Protein AF-A0A418BGI0-F1 (afdb_monomer_lite)

Radius of gyration: 95.24 Å; chains: 1; bounding box: 190×92×253 Å

Secondary structure (DSSP, 8-state):
-HHHHHHHHHHHHHHHHHHHHHHHHHHHHHHSHHHHHHHHHHHHHHHHHHHHHHHHHHHHHHHHHHHHHHHHHHHHHHHHHHHHHHIIIIIHHHHHHHHHHHHHHHHHHHHHHHHHHHHHHHHHHHHHHHHHHHHHHHHHHHHHHHHHHHHHHHHHHHHHHHHHHHHHHHHHHHHHHHHHHHHH-B-TTTSSSBP-EEETTTTEEE-HHHHHHHHHHHHTTT----EEEHHHHHHHHHHHHHHHHHHHHHHHHHHHHHHHHHHHHHHHHHHHHHHHHHHHHHHHHHHHHHHHHHHHHHHHHHHHHHHHHHHHHHHHHHHHHHHHHHHHHHHHHHHHHHHHHHHHHHHHHHHHHHHHHHHHHHHHHHHHHHHHHHHHHHHHHHHHHHHHHHHHHHHHHHHHHHHHHHHHHHHHHHHHHHHHTT-PPEEEEE-TTT--EEEEETTT--EESS--TT-------------------------EEEEEETTTTEEEEEETTT---

Foldseek 3Di:
DVPVVVVVVVVVVVVVVVVVVVVVVVVCCVVCVVVVVVVVVVVVVVVVVVVVVVVVVVVVVVVVVVVVVVVVVVVVVVVVVVVVVCCVPPVVVVVVVVVVVVVVVVVVVVVVVVVVVVVVVVVVVVVVVVVVVVVVVVVVVVVVVVVVVVVVVVVVVVVVVVVVVVVVVVVVVVVVVVVVVVLQAAFPPPRPHTFFKAFPVVRGRHHPVVLVVVVVVCVVVPDDGDMDTVCVVSVVVVVVVVVVVVVVVVVVCVVPVPVVVVVVVVVVVVVVVVVVVVVVVVVVVVVVVVVVVVVVVVVVVVVVVVVVVVVVVVVVVVVVVVVVVVVVVVVVVVVVVVVVVVVVVVVVVVVVVVVVVVVVVVVVVVVVVVVVVVVVVVVVVVVVVVVVVVVVVVVVVVVVVVVVVVVVVVVVVVVVVVVVLVDWDWDWDADPVPRAIWIATPNPRDIGSDDDPPDDDDDDDDDDDDDDDDDDDDDDDFPWDWDADPVVRDIDTARPVPRDD

pLDDT: mean 81.56, std 13.92, range [28.25, 97.19]

Sequence (501 aa):
MKFQWTVSQLVTQGRSQRLLRRTWRNYIARKFGWAATRVREATAAAIVLQNSFRAYQLRQVYHRWCQECRETRAAIRLEALGRGYIARTLVVPKRRQQLREQHSANVVGCWYRSMKWRHMMSFLRRTNKATMIQAAFRAHVARTRFQACKNEWAREKATQTIQCAYRCCRARRRVAFKRWLRSQGPCMGCQEAVAEVFALAYSLELCNSCSNAMGQQIQDDEGDWDTMAIEVYRSRYRHATKIAATYRGYAQRQTETQGRRLFVAARTIQCAVRVFAAGKVLRALQIEYELKVQAAVAHMKHRRKVRAVIQIQSQYRRRRDLRVAVAKRLARAAAQRQQALTIAVFAQTLLATRLERWYRRRYRRLNASAMTIQRGMWLHWGRQARQKWRQRQKDMAKERAIVRLQCFGRSIMAKREFRALKVGSWVECLDEMTGCCYYYHTATQATSWARPPEFTLHQCEDVAAPQGSNQVQHTKEPAWVQVWDDTYQAYYYVDQVTGDT

Structure (mmCIF, N/CA/C/O backbone):
data_AF-A0A418BGI0-F1
#
_entry.id   AF-A0A418BGI0-F1
#
loop_
_atom_site.group_PDB
_atom_site.id
_atom_site.type_symbol
_atom_site.label_atom_id
_atom_site.label_alt_id
_atom_site.label_comp_id
_atom_site.label_asym_id
_atom_site.label_entity_id
_atom_site.label_seq_id
_atom_site.pdbx_PDB_ins_code
_atom_site.Cartn_x
_atom_site.Cartn_y
_atom_site.Cartn_z
_atom_site.occupancy
_atom_site.B_iso_or_equiv
_atom_site.auth_seq_id
_atom_site.auth_comp_id
_atom_site.auth_asym_id
_atom_site.auth_atom_id
_atom_site.pdbx_PDB_model_num
ATOM 1 N N . MET A 1 1 ? 110.562 35.455 -84.316 1.00 52.78 1 MET A N 1
ATOM 2 C CA . MET A 1 1 ? 109.645 35.016 -85.400 1.00 52.78 1 MET A CA 1
ATOM 3 C C . MET A 1 1 ? 109.059 33.596 -85.260 1.00 52.78 1 MET A C 1
ATOM 5 O O . MET A 1 1 ? 107.968 33.389 -85.768 1.00 52.78 1 MET A O 1
ATOM 9 N N . LYS A 1 2 ? 109.676 32.613 -84.571 1.00 55.81 2 LYS A N 1
ATOM 10 C CA . LYS A 1 2 ? 109.175 31.209 -84.568 1.00 55.81 2 LYS A CA 1
ATOM 11 C C . LYS A 1 2 ? 107.767 30.977 -83.959 1.00 55.81 2 LYS A C 1
ATOM 13 O O . LYS A 1 2 ? 107.079 30.056 -84.383 1.00 55.81 2 LYS A O 1
ATOM 18 N N . PHE A 1 3 ? 107.307 31.807 -83.015 1.00 55.31 3 PHE A N 1
ATOM 19 C CA . PHE A 1 3 ? 106.049 31.575 -82.272 1.00 55.31 3 PHE A CA 1
ATOM 20 C C . PHE A 1 3 ? 104.758 31.879 -83.065 1.00 55.31 3 PHE A C 1
ATOM 22 O O . PHE A 1 3 ? 103.723 31.267 -82.827 1.00 55.31 3 PHE A O 1
ATOM 29 N N . GLN A 1 4 ? 104.794 32.798 -84.037 1.00 57.81 4 GLN A N 1
ATOM 30 C CA . GLN A 1 4 ? 103.609 33.120 -84.851 1.00 57.81 4 GLN A CA 1
ATOM 31 C C . GLN A 1 4 ? 103.250 31.995 -85.839 1.00 57.81 4 GLN A C 1
ATOM 33 O O . GLN A 1 4 ? 102.082 31.815 -86.186 1.00 57.81 4 GLN A O 1
ATOM 38 N N . TRP A 1 5 ? 104.241 31.208 -86.268 1.00 58.56 5 TRP A N 1
ATOM 39 C CA . TRP A 1 5 ? 104.058 30.164 -87.278 1.00 58.56 5 TRP A CA 1
ATOM 40 C C . TRP A 1 5 ? 103.334 28.928 -86.715 1.00 58.56 5 TRP A C 1
ATOM 42 O O . TRP A 1 5 ? 102.380 28.437 -87.319 1.00 58.56 5 TRP A O 1
ATOM 52 N N . THR A 1 6 ? 103.700 28.485 -85.507 1.00 60.28 6 THR A N 1
ATOM 53 C CA . THR A 1 6 ? 103.064 27.342 -84.822 1.00 60.28 6 THR A CA 1
ATOM 54 C C . THR A 1 6 ? 101.601 27.616 -84.458 1.00 60.28 6 THR A C 1
ATOM 56 O O . THR A 1 6 ? 100.741 26.755 -84.654 1.00 60.28 6 THR A O 1
ATOM 59 N N . VAL A 1 7 ? 101.282 28.838 -84.012 1.00 65.31 7 VAL A N 1
ATOM 60 C CA . VAL A 1 7 ? 99.895 29.270 -83.757 1.00 65.31 7 VAL A CA 1
ATOM 61 C C . VAL A 1 7 ? 99.068 29.247 -85.047 1.00 65.31 7 VAL A C 1
ATOM 63 O O . VAL A 1 7 ? 97.938 28.755 -85.040 1.00 65.31 7 VAL A O 1
ATOM 66 N N . SER A 1 8 ? 99.629 29.706 -86.171 1.00 65.44 8 SER A N 1
ATOM 67 C CA . SER A 1 8 ? 98.956 29.649 -87.475 1.00 65.44 8 SER A CA 1
ATOM 68 C C . SER A 1 8 ? 98.648 28.204 -87.901 1.00 65.44 8 SER A C 1
ATOM 70 O O . SER A 1 8 ? 97.532 27.910 -88.336 1.00 65.44 8 SER A O 1
ATOM 72 N N . GLN A 1 9 ? 99.585 27.272 -87.687 1.00 66.50 9 GLN A N 1
ATOM 73 C CA . GLN A 1 9 ? 99.421 25.855 -88.030 1.00 66.50 9 GLN A CA 1
ATOM 74 C C . GLN A 1 9 ? 98.361 25.138 -87.163 1.00 66.50 9 GLN A C 1
ATOM 76 O O . GLN A 1 9 ? 97.545 24.365 -87.672 1.00 66.50 9 GLN A O 1
ATOM 81 N N . LEU A 1 10 ? 98.291 25.448 -85.863 1.00 67.69 10 LEU A N 1
ATOM 82 C CA . LEU A 1 10 ? 97.225 24.951 -84.980 1.00 67.69 10 LEU A CA 1
ATOM 83 C C . LEU A 1 10 ? 95.853 25.544 -85.339 1.00 67.69 10 LEU A C 1
ATOM 85 O O . LEU A 1 10 ? 94.837 24.843 -85.313 1.00 67.69 10 LEU A O 1
ATOM 89 N N . VAL A 1 11 ? 95.798 26.821 -85.733 1.00 72.12 11 VAL A N 1
ATOM 90 C CA . VAL A 1 11 ? 94.556 27.459 -86.198 1.00 72.12 11 VAL A CA 1
ATOM 91 C C . VAL A 1 11 ? 94.077 26.854 -87.521 1.00 72.12 11 VAL A C 1
ATOM 93 O O . VAL A 1 11 ? 92.866 26.670 -87.683 1.00 72.12 11 VAL A O 1
ATOM 96 N N . THR A 1 12 ? 94.968 26.498 -88.452 1.00 71.12 12 THR A N 1
ATOM 97 C CA . THR A 1 12 ? 94.589 25.845 -89.717 1.00 71.12 12 THR A CA 1
ATOM 98 C C . THR A 1 12 ? 94.144 24.394 -89.516 1.00 71.12 12 THR A C 1
ATOM 100 O O . THR A 1 12 ? 93.073 24.047 -90.017 1.00 71.12 12 THR A O 1
ATOM 103 N N . GLN A 1 13 ? 94.825 23.585 -88.692 1.00 69.25 13 GLN A N 1
ATOM 104 C CA . GLN A 1 13 ? 94.321 22.258 -88.286 1.00 69.25 13 GLN A CA 1
ATOM 105 C C . GLN A 1 13 ? 92.966 22.350 -87.558 1.00 69.25 13 GLN A C 1
ATOM 107 O O . GLN A 1 13 ? 92.014 21.626 -87.864 1.00 69.25 13 GLN A O 1
ATOM 112 N N . GLY A 1 14 ? 92.819 23.307 -86.638 1.00 75.38 14 GLY A N 1
ATOM 113 C CA . GLY A 1 14 ? 91.554 23.564 -85.951 1.00 75.38 14 GLY A CA 1
ATOM 114 C C . GLY A 1 14 ? 90.442 24.060 -86.885 1.00 75.38 14 GLY A C 1
ATOM 115 O O . GLY A 1 14 ? 89.258 23.896 -86.575 1.00 75.38 14 GLY A O 1
ATOM 116 N N . ARG A 1 15 ? 90.772 24.673 -88.029 1.00 74.81 15 ARG A N 1
ATOM 117 C CA . ARG A 1 15 ? 89.812 25.045 -89.085 1.00 74.81 15 ARG A CA 1
ATOM 118 C C . ARG A 1 15 ? 89.452 23.842 -89.963 1.00 74.81 15 ARG A C 1
ATOM 120 O O . ARG A 1 15 ? 88.260 23.638 -90.188 1.00 74.81 15 ARG A O 1
ATOM 127 N N . SER A 1 16 ? 90.413 23.017 -90.384 1.00 73.25 16 SER A N 1
ATOM 128 C CA . SER A 1 16 ? 90.155 21.833 -91.2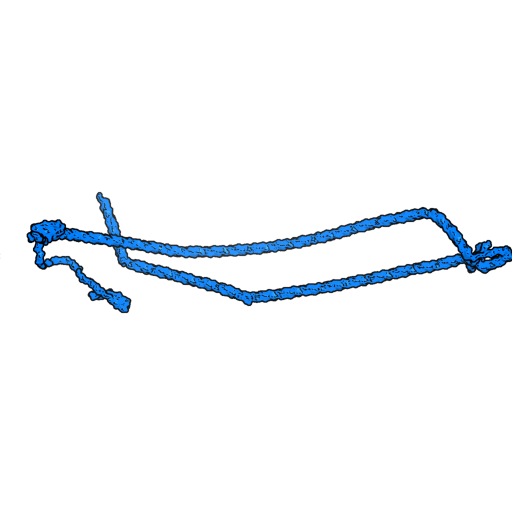21 1.00 73.25 16 SER A CA 1
ATOM 129 C C . SER A 1 16 ? 89.322 20.775 -90.487 1.00 73.25 16 SER A C 1
ATOM 131 O O . SER A 1 16 ? 88.312 20.319 -91.023 1.00 73.25 16 SER A O 1
ATOM 133 N N . GLN A 1 17 ? 89.616 20.480 -89.213 1.00 77.62 17 GLN A N 1
ATOM 134 C CA . GLN A 1 17 ? 88.776 19.590 -88.397 1.00 77.62 17 GLN A CA 1
ATOM 135 C C . GLN A 1 17 ? 87.349 20.132 -88.205 1.00 77.62 17 GLN A C 1
ATOM 137 O O . GLN A 1 17 ? 86.378 19.370 -88.241 1.00 77.62 17 GLN A O 1
ATOM 142 N N . ARG A 1 18 ? 87.184 21.451 -88.015 1.00 79.69 18 ARG A N 1
ATOM 143 C CA . ARG A 1 18 ? 85.851 22.079 -87.930 1.00 79.69 18 ARG A CA 1
ATOM 144 C C . ARG A 1 18 ? 85.105 22.012 -89.262 1.00 79.69 18 ARG A C 1
ATOM 146 O O . ARG A 1 18 ? 83.892 21.798 -89.242 1.00 79.69 18 ARG A O 1
ATOM 153 N N . LEU A 1 19 ? 85.805 22.150 -90.388 1.00 81.12 19 LEU A N 1
ATOM 154 C CA . LEU A 1 19 ? 85.235 21.993 -91.724 1.00 81.12 19 LEU A CA 1
ATOM 155 C C . LEU A 1 19 ? 84.756 20.552 -91.940 1.00 81.12 19 LEU A C 1
ATOM 157 O O . LEU A 1 19 ? 83.574 20.368 -92.211 1.00 81.12 19 LEU A O 1
ATOM 161 N N . LEU A 1 20 ? 85.606 19.549 -91.691 1.00 79.62 20 LEU A N 1
ATOM 162 C CA . LEU A 1 20 ? 85.267 18.120 -91.784 1.00 79.62 20 LEU A CA 1
ATOM 163 C C . LEU A 1 20 ? 84.081 17.736 -90.884 1.00 79.62 20 LEU A C 1
ATOM 165 O O . LEU A 1 20 ? 83.128 17.097 -91.328 1.00 79.62 20 LEU A O 1
ATOM 169 N N . ARG A 1 21 ? 84.058 18.201 -89.626 1.00 81.94 21 ARG A N 1
ATOM 170 C CA . ARG A 1 21 ? 82.901 17.989 -88.734 1.00 81.94 21 ARG A CA 1
ATOM 171 C C . ARG A 1 21 ? 81.628 18.667 -89.252 1.00 81.94 21 ARG A C 1
ATOM 173 O O . ARG A 1 21 ? 80.532 18.180 -88.973 1.00 81.94 21 ARG A O 1
ATOM 180 N N . ARG A 1 22 ? 81.729 19.784 -89.981 1.00 83.19 22 ARG A N 1
ATOM 181 C CA . ARG A 1 22 ? 80.579 20.499 -90.560 1.00 83.19 22 ARG A CA 1
ATOM 182 C C . ARG A 1 22 ? 80.088 19.841 -91.850 1.00 83.19 22 ARG A C 1
ATOM 184 O O . ARG A 1 22 ? 78.878 19.681 -91.994 1.00 83.19 22 ARG A O 1
ATOM 191 N N . THR A 1 23 ? 80.984 19.417 -92.742 1.00 80.50 23 THR A N 1
ATOM 192 C CA . THR A 1 23 ? 80.631 18.686 -93.970 1.00 80.50 23 THR A CA 1
ATOM 193 C C . THR A 1 23 ? 80.017 17.332 -93.634 1.00 80.50 23 THR A C 1
ATOM 195 O O . THR A 1 23 ? 78.939 17.038 -94.135 1.00 80.50 23 THR A O 1
ATOM 198 N N . TRP A 1 24 ? 80.582 16.572 -92.690 1.00 80.25 24 TRP A N 1
ATOM 199 C CA . TRP A 1 24 ? 80.022 15.289 -92.242 1.00 80.25 24 TRP A CA 1
ATOM 200 C C . TRP A 1 24 ? 78.643 15.437 -91.571 1.00 80.25 24 TRP A C 1
ATOM 202 O O . TRP A 1 24 ? 77.711 14.695 -91.878 1.00 80.25 24 TRP A O 1
ATOM 212 N N . ARG A 1 25 ? 78.445 16.460 -90.721 1.00 80.69 25 ARG A N 1
ATOM 213 C CA . ARG A 1 25 ? 77.113 16.784 -90.163 1.00 80.69 25 ARG A CA 1
ATOM 214 C C . ARG A 1 25 ? 76.104 17.185 -91.240 1.00 80.69 25 ARG A C 1
ATOM 216 O O . ARG A 1 25 ? 74.927 16.857 -91.103 1.00 80.69 25 ARG A O 1
ATOM 223 N N . ASN A 1 26 ? 76.537 17.895 -92.282 1.00 81.56 26 ASN A N 1
ATOM 224 C CA . ASN A 1 26 ? 75.684 18.250 -93.415 1.00 81.56 26 ASN A CA 1
ATOM 225 C C . ASN A 1 26 ? 75.368 17.027 -94.289 1.00 81.56 26 ASN A C 1
ATOM 227 O O . ASN A 1 26 ? 74.220 16.871 -94.690 1.00 81.56 26 ASN A O 1
ATOM 231 N N . TYR A 1 27 ? 76.338 16.137 -94.516 1.00 82.25 27 TYR A N 1
ATOM 232 C CA . TYR A 1 27 ? 76.156 14.866 -95.216 1.00 82.25 27 TYR A CA 1
ATOM 233 C C . TYR A 1 27 ? 75.114 13.997 -94.509 1.00 82.25 27 TYR A C 1
ATOM 235 O O . TYR A 1 27 ? 74.109 13.647 -95.119 1.00 82.25 27 TYR A O 1
ATOM 243 N N . ILE A 1 28 ? 75.260 13.753 -93.201 1.00 78.12 28 ILE A N 1
ATOM 244 C CA . ILE A 1 28 ? 74.262 12.998 -92.424 1.00 78.12 28 ILE A CA 1
ATOM 245 C C . ILE A 1 28 ? 72.903 13.701 -92.413 1.00 78.12 28 ILE A C 1
ATOM 247 O O . ILE A 1 28 ? 71.874 13.049 -92.562 1.00 78.12 28 ILE A O 1
ATOM 251 N N . ALA A 1 29 ? 72.870 15.029 -92.282 1.00 75.50 29 ALA A N 1
ATOM 252 C CA . ALA A 1 29 ? 71.613 15.770 -92.308 1.00 75.50 29 ALA A CA 1
ATOM 253 C C . ALA A 1 29 ? 70.904 15.754 -93.673 1.00 75.50 29 ALA A C 1
ATOM 255 O O . ALA A 1 29 ? 69.690 15.926 -93.688 1.00 75.50 29 ALA A O 1
ATOM 256 N N . ARG A 1 30 ? 71.623 15.569 -94.790 1.00 74.06 30 ARG A N 1
ATOM 257 C CA . ARG A 1 30 ? 71.027 15.395 -96.126 1.00 74.06 30 ARG A CA 1
ATOM 258 C C . ARG A 1 30 ? 70.655 13.930 -96.377 1.00 74.06 30 ARG A C 1
ATOM 260 O O . ARG A 1 30 ? 69.511 13.667 -96.714 1.00 74.06 30 ARG A O 1
ATOM 267 N N . LYS A 1 31 ? 71.565 12.983 -96.115 1.00 73.38 31 LYS A N 1
ATOM 268 C CA . LYS A 1 31 ? 71.372 11.543 -96.377 1.00 73.38 31 LYS A CA 1
ATOM 269 C C . LYS A 1 31 ? 70.363 10.865 -95.440 1.00 73.38 31 LYS A C 1
ATOM 271 O O . LYS A 1 31 ? 69.648 9.971 -95.867 1.00 73.38 31 LYS A O 1
ATOM 276 N N . PHE A 1 32 ? 70.272 11.299 -94.180 1.00 74.75 32 PHE A N 1
ATOM 277 C CA . PHE A 1 32 ? 69.386 10.705 -93.163 1.00 74.75 32 PHE A CA 1
ATOM 278 C C . PHE A 1 32 ? 68.371 11.699 -92.567 1.00 74.75 32 PHE A C 1
ATOM 280 O O . PHE A 1 32 ? 67.626 11.357 -91.648 1.00 74.75 32 PHE A O 1
ATOM 287 N N . GLY A 1 33 ? 68.312 12.938 -93.074 1.00 73.38 33 GLY A N 1
ATOM 288 C CA . GLY A 1 33 ? 67.393 13.968 -92.574 1.00 73.38 33 GLY A CA 1
ATOM 289 C C . GLY A 1 33 ? 65.920 13.604 -92.752 1.00 73.38 33 GLY A C 1
ATOM 290 O O . GLY A 1 33 ? 65.149 13.740 -91.806 1.00 73.38 33 GLY A O 1
ATOM 291 N N . TRP A 1 34 ? 65.564 13.080 -93.928 1.00 76.19 34 TRP A N 1
ATOM 292 C CA . TRP A 1 34 ? 64.214 12.604 -94.255 1.00 76.19 34 TRP A CA 1
ATOM 293 C C . TRP A 1 34 ? 63.774 11.422 -93.376 1.00 76.19 34 TRP A C 1
ATOM 295 O O . TRP A 1 34 ? 62.663 11.415 -92.851 1.00 76.19 34 TRP A O 1
ATOM 305 N N . ALA A 1 35 ? 64.669 10.464 -93.114 1.00 76.44 35 ALA A N 1
ATOM 306 C CA . ALA A 1 35 ? 64.387 9.374 -92.180 1.00 76.44 35 ALA A CA 1
ATOM 307 C C . ALA A 1 35 ? 64.098 9.914 -90.763 1.00 76.44 35 ALA A C 1
ATOM 309 O O . ALA A 1 35 ? 63.150 9.485 -90.107 1.00 76.44 35 ALA A O 1
ATOM 310 N N . ALA A 1 36 ? 64.859 10.915 -90.307 1.00 77.25 36 ALA A N 1
ATOM 311 C CA . ALA A 1 36 ? 64.647 11.539 -89.004 1.00 77.25 36 ALA A CA 1
ATOM 312 C C . ALA A 1 36 ? 63.348 12.368 -88.914 1.00 77.25 36 ALA A C 1
ATOM 314 O O . ALA A 1 36 ? 62.743 12.404 -87.840 1.00 77.25 36 ALA A O 1
ATOM 315 N N . THR A 1 37 ? 62.896 13.024 -89.993 1.00 81.94 37 THR A N 1
ATOM 316 C CA . THR A 1 37 ? 61.587 13.709 -90.010 1.00 81.94 37 THR A CA 1
ATOM 317 C C . THR A 1 37 ? 60.440 12.710 -90.038 1.00 81.94 37 THR A C 1
ATOM 319 O O . THR A 1 37 ? 59.560 12.817 -89.188 1.00 81.94 37 THR A O 1
ATOM 322 N N . ARG A 1 38 ? 60.516 11.671 -90.881 1.00 79.06 38 ARG A N 1
ATOM 323 C CA . ARG A 1 38 ? 59.501 10.607 -90.972 1.00 79.06 38 ARG A CA 1
ATOM 324 C C . ARG A 1 38 ? 59.324 9.866 -89.640 1.00 79.06 38 ARG A C 1
ATOM 326 O O . ARG A 1 38 ? 58.200 9.658 -89.195 1.00 79.06 38 ARG A O 1
ATOM 333 N N . VAL A 1 39 ? 60.418 9.565 -88.928 1.00 81.62 39 VAL A N 1
ATOM 334 C CA . VAL A 1 39 ? 60.364 9.020 -87.554 1.00 81.62 39 VAL A CA 1
ATOM 335 C C . VAL A 1 39 ? 59.742 10.018 -86.566 1.00 81.62 39 VAL A C 1
ATOM 337 O O . VAL A 1 39 ? 59.002 9.617 -85.666 1.00 81.62 39 VAL A O 1
ATOM 340 N N . ARG A 1 40 ? 59.997 11.326 -86.709 1.00 84.31 40 ARG A N 1
ATOM 341 C CA . ARG A 1 40 ? 59.405 12.356 -85.835 1.00 84.31 40 ARG A CA 1
ATOM 342 C C . ARG A 1 40 ? 57.905 12.546 -86.086 1.00 84.31 40 ARG A C 1
ATOM 344 O O . ARG A 1 40 ? 57.167 12.776 -85.135 1.00 84.31 40 ARG A O 1
ATOM 351 N N . GLU A 1 41 ? 57.456 12.446 -87.331 1.00 81.88 41 GLU A N 1
ATOM 352 C CA . GLU A 1 41 ? 56.038 12.491 -87.706 1.00 81.88 41 GLU A CA 1
ATOM 353 C C . GLU A 1 41 ? 55.307 11.235 -87.229 1.00 81.88 41 GLU A C 1
ATOM 355 O O . GLU A 1 41 ? 54.310 11.356 -86.521 1.00 81.88 41 GLU A O 1
ATOM 360 N N . ALA A 1 42 ? 55.865 10.045 -87.475 1.00 81.31 42 ALA A N 1
ATOM 361 C CA . ALA A 1 42 ? 55.322 8.786 -86.964 1.00 81.31 42 ALA A CA 1
ATOM 362 C C . ALA A 1 42 ? 55.220 8.776 -85.426 1.00 81.31 42 ALA A C 1
ATOM 364 O O . ALA A 1 42 ? 54.196 8.381 -84.872 1.00 81.31 42 ALA A O 1
ATOM 365 N N . THR A 1 43 ? 56.242 9.269 -84.714 1.00 84.62 43 THR A N 1
ATOM 366 C CA . THR A 1 43 ? 56.192 9.367 -83.242 1.00 84.62 43 THR A CA 1
ATOM 367 C C . THR A 1 43 ? 55.235 10.451 -82.743 1.00 84.62 43 THR A C 1
ATOM 369 O O . THR A 1 43 ? 54.579 10.239 -81.726 1.00 84.62 43 THR A O 1
ATOM 372 N N . ALA A 1 44 ? 55.080 11.578 -83.446 1.00 85.50 44 ALA A N 1
ATOM 373 C CA . ALA A 1 44 ? 54.079 12.590 -83.106 1.00 85.50 44 ALA A CA 1
ATOM 374 C C . ALA A 1 44 ? 52.643 12.068 -83.298 1.00 85.50 44 ALA A C 1
ATOM 376 O O . ALA A 1 44 ? 51.824 12.205 -82.388 1.00 85.50 44 ALA A O 1
ATOM 377 N N . ALA A 1 45 ? 52.360 11.408 -84.425 1.00 84.06 45 ALA A N 1
ATOM 378 C CA . ALA A 1 45 ? 51.079 10.756 -84.690 1.00 84.06 45 ALA A CA 1
ATOM 379 C C . ALA A 1 45 ? 50.779 9.665 -83.646 1.00 84.06 45 ALA A C 1
ATOM 381 O O . ALA A 1 45 ? 49.699 9.655 -83.056 1.00 84.06 45 ALA A O 1
ATOM 382 N N . ALA A 1 46 ? 51.764 8.818 -83.323 1.00 87.38 46 ALA A N 1
ATOM 383 C CA . ALA A 1 46 ? 51.635 7.807 -82.276 1.00 87.38 46 ALA A CA 1
ATOM 384 C C . ALA A 1 46 ? 51.338 8.416 -80.892 1.00 87.38 46 ALA A C 1
ATOM 386 O O . ALA A 1 46 ? 50.513 7.874 -80.163 1.00 87.38 46 ALA A O 1
ATOM 387 N N . ILE A 1 47 ? 51.945 9.552 -80.527 1.00 89.06 47 ILE A N 1
ATOM 388 C CA . ILE A 1 47 ? 51.648 10.249 -79.260 1.00 89.06 47 ILE A CA 1
ATOM 389 C C . ILE A 1 47 ? 50.210 10.788 -79.243 1.00 89.06 47 ILE A C 1
ATOM 391 O O . ILE A 1 47 ? 49.535 10.669 -78.219 1.00 89.06 47 ILE A O 1
ATOM 395 N N . VAL A 1 48 ? 49.719 11.355 -80.351 1.00 90.31 48 VAL A N 1
ATOM 396 C CA . VAL A 1 48 ? 48.329 11.837 -80.452 1.00 90.31 48 VAL A CA 1
ATOM 397 C C . VAL A 1 48 ? 47.345 10.674 -80.309 1.00 90.31 48 VAL A C 1
ATOM 399 O O . VAL A 1 48 ? 46.442 10.760 -79.478 1.00 90.31 48 VAL A O 1
ATOM 402 N N . LEU A 1 49 ? 47.571 9.565 -81.022 1.00 86.94 49 LEU A N 1
ATOM 403 C CA . LEU A 1 49 ? 46.755 8.348 -80.930 1.00 86.94 49 LEU A CA 1
ATOM 404 C C . LEU A 1 49 ? 46.798 7.717 -79.527 1.00 86.94 49 LEU A C 1
ATOM 406 O O . LEU A 1 49 ? 45.765 7.338 -78.982 1.00 86.94 49 LEU A O 1
ATOM 410 N N . GLN A 1 50 ? 47.969 7.649 -78.889 1.00 91.38 50 GLN A N 1
ATOM 411 C CA . GLN A 1 50 ? 48.094 7.132 -77.521 1.00 91.38 50 GLN A CA 1
ATOM 412 C C . GLN A 1 50 ? 47.382 8.022 -76.495 1.00 91.38 50 GLN A C 1
ATOM 414 O O . GLN A 1 50 ? 46.786 7.508 -75.547 1.00 91.38 50 GLN A O 1
ATOM 419 N N . ASN A 1 51 ? 47.422 9.345 -76.661 1.00 90.94 51 ASN A N 1
ATOM 420 C CA . ASN A 1 51 ? 46.754 10.275 -75.752 1.00 90.94 51 ASN A CA 1
ATOM 421 C C . ASN A 1 51 ? 45.231 10.276 -75.943 1.00 90.94 51 ASN A C 1
ATOM 423 O O . ASN A 1 51 ? 44.509 10.263 -74.944 1.00 90.94 51 ASN A O 1
ATOM 427 N N . SER A 1 52 ? 44.732 10.233 -77.183 1.00 88.44 52 SER A N 1
ATOM 428 C CA . SER A 1 52 ? 43.294 10.112 -77.452 1.00 88.44 52 SER A CA 1
ATOM 429 C C . SER A 1 52 ? 42.745 8.767 -76.967 1.00 88.44 52 SER A C 1
ATOM 431 O O . SER A 1 52 ? 41.717 8.745 -76.293 1.00 88.44 52 SER A O 1
ATOM 433 N N . PHE A 1 53 ? 43.474 7.666 -77.180 1.00 90.69 53 PHE A N 1
ATOM 434 C CA . PHE A 1 53 ? 43.112 6.344 -76.665 1.00 90.69 53 PHE A CA 1
ATOM 435 C C . PHE A 1 53 ? 43.085 6.295 -75.129 1.00 90.69 53 PHE A C 1
ATOM 437 O O . PHE A 1 53 ? 42.114 5.815 -74.545 1.00 90.69 53 PHE A O 1
ATOM 444 N N . ARG A 1 54 ? 44.087 6.867 -74.444 1.00 91.31 54 ARG A N 1
ATOM 445 C CA . ARG A 1 54 ? 44.086 6.987 -72.971 1.00 91.31 54 ARG A CA 1
ATOM 446 C C . ARG A 1 54 ? 42.924 7.840 -72.460 1.00 91.31 54 ARG A C 1
ATOM 448 O O . ARG A 1 54 ? 42.291 7.473 -71.473 1.00 91.31 54 ARG A O 1
ATOM 455 N N . ALA A 1 55 ? 42.617 8.952 -73.128 1.00 89.19 55 ALA A N 1
ATOM 456 C CA . ALA A 1 55 ? 41.475 9.793 -72.778 1.00 89.19 55 ALA A CA 1
ATOM 457 C C . ALA A 1 55 ? 40.138 9.056 -72.982 1.00 89.19 55 ALA A C 1
ATOM 459 O O . ALA A 1 55 ? 39.250 9.167 -72.140 1.00 89.19 55 ALA A O 1
ATOM 460 N N . TYR A 1 56 ? 40.007 8.268 -74.053 1.00 91.94 56 TYR A N 1
ATOM 461 C CA . TYR A 1 56 ? 38.849 7.410 -74.302 1.00 91.94 56 TYR A CA 1
ATOM 462 C C . TYR A 1 56 ? 38.694 6.327 -73.224 1.00 91.94 56 TYR A C 1
ATOM 464 O O . TYR A 1 56 ? 37.621 6.204 -72.636 1.00 91.94 56 TYR A O 1
ATOM 472 N N . GLN A 1 57 ? 39.770 5.606 -72.885 1.00 91.62 57 GLN A N 1
ATOM 473 C CA . GLN A 1 57 ? 39.754 4.600 -71.816 1.00 91.62 57 GLN A CA 1
ATOM 474 C C . GLN A 1 57 ? 39.353 5.198 -70.458 1.00 91.62 57 GLN A C 1
ATOM 476 O O . GLN A 1 57 ? 38.532 4.614 -69.753 1.00 91.62 57 GLN A O 1
ATOM 481 N N . LEU A 1 58 ? 39.871 6.380 -70.102 1.00 89.75 58 LEU A N 1
ATOM 482 C CA . LEU A 1 58 ? 39.484 7.068 -68.866 1.00 89.75 58 LEU A CA 1
ATOM 483 C C . LEU A 1 58 ? 38.002 7.469 -68.858 1.00 89.75 58 LEU A C 1
ATOM 485 O O . LEU A 1 58 ? 37.340 7.281 -67.838 1.00 89.75 58 LEU A O 1
ATOM 489 N N . ARG A 1 59 ? 37.457 7.957 -69.984 1.00 91.00 59 ARG A N 1
ATOM 490 C CA . ARG A 1 59 ? 36.014 8.237 -70.107 1.00 91.00 59 ARG A CA 1
ATOM 491 C C . ARG A 1 59 ? 35.185 6.965 -69.944 1.00 91.00 59 ARG A C 1
ATOM 493 O O . ARG A 1 59 ? 34.217 6.990 -69.197 1.00 91.00 59 ARG A O 1
ATOM 500 N N . GLN A 1 60 ? 35.575 5.855 -70.574 1.00 89.38 60 GLN A N 1
ATOM 501 C CA . GLN A 1 60 ? 34.865 4.575 -70.450 1.00 89.38 60 GLN A CA 1
ATOM 502 C C . GLN A 1 60 ? 34.838 4.057 -69.003 1.00 89.38 60 GLN A C 1
ATOM 504 O O . GLN A 1 60 ? 33.779 3.689 -68.496 1.00 89.38 60 GLN A O 1
ATOM 509 N N . VAL A 1 61 ? 35.976 4.098 -68.299 1.00 91.56 61 VAL A N 1
ATOM 510 C CA . VAL A 1 61 ? 36.045 3.725 -66.873 1.00 91.56 61 VAL A CA 1
ATOM 511 C C . VAL A 1 61 ? 35.175 4.650 -66.014 1.00 91.56 61 VAL A C 1
ATOM 513 O O . VAL A 1 61 ? 34.441 4.167 -65.154 1.00 91.56 61 VAL A O 1
ATOM 516 N N . TYR A 1 62 ? 35.207 5.962 -66.267 1.00 92.56 62 TYR A N 1
ATOM 517 C CA . TYR A 1 62 ? 34.385 6.934 -65.545 1.00 92.56 62 TYR A CA 1
ATOM 518 C C . TYR A 1 62 ? 32.881 6.729 -65.788 1.00 92.56 62 TYR A C 1
ATOM 520 O O . TYR A 1 62 ? 32.111 6.697 -64.831 1.00 92.56 62 TYR A O 1
ATOM 528 N N . HIS A 1 63 ? 32.456 6.521 -67.040 1.00 92.38 63 HIS A N 1
ATOM 529 C CA . HIS A 1 63 ? 31.057 6.248 -67.374 1.00 92.38 63 HIS A CA 1
ATOM 530 C C . HIS A 1 63 ? 30.556 4.956 -66.720 1.00 92.38 63 HIS A C 1
ATOM 532 O O . HIS A 1 63 ? 29.496 4.988 -66.095 1.00 92.38 63 HIS A O 1
ATOM 538 N N . ARG A 1 64 ? 31.334 3.863 -66.772 1.00 90.69 64 ARG A N 1
ATOM 539 C CA . ARG A 1 64 ? 30.998 2.604 -66.084 1.00 90.69 64 ARG A CA 1
ATOM 540 C C . ARG A 1 64 ? 30.851 2.809 -64.572 1.00 90.69 64 ARG A C 1
ATOM 542 O O . ARG A 1 64 ? 29.851 2.386 -64.004 1.00 90.69 64 ARG A O 1
ATOM 549 N N . TRP A 1 65 ? 31.788 3.513 -63.932 1.00 92.56 65 TRP A N 1
ATOM 550 C CA . TRP A 1 65 ? 31.715 3.802 -62.495 1.00 92.56 65 TRP A CA 1
ATOM 551 C C . TRP A 1 65 ? 30.508 4.682 -62.124 1.00 92.56 65 TRP A C 1
ATOM 553 O O . TRP A 1 65 ? 29.814 4.422 -61.141 1.00 92.56 65 TRP A O 1
ATOM 563 N N . CYS A 1 66 ? 30.201 5.704 -62.929 1.00 92.94 66 CYS A N 1
ATOM 564 C CA . CYS A 1 66 ? 29.010 6.529 -62.730 1.00 92.94 66 CYS A CA 1
ATOM 565 C C . CYS A 1 66 ? 27.705 5.746 -62.926 1.00 92.94 66 CYS A C 1
ATOM 567 O O . CYS A 1 66 ? 26.733 6.029 -62.225 1.00 92.94 66 CYS A O 1
ATOM 569 N N . GLN A 1 67 ? 27.672 4.779 -63.846 1.00 92.19 67 GLN A N 1
ATOM 570 C CA . GLN A 1 67 ? 26.532 3.886 -64.039 1.00 92.19 67 GLN A CA 1
ATOM 571 C C . GLN A 1 67 ? 26.343 2.958 -62.829 1.00 92.19 67 GLN A C 1
ATOM 573 O O . GLN A 1 67 ? 25.267 2.960 -62.238 1.00 92.19 67 GLN A O 1
ATOM 578 N N . GLU A 1 68 ? 27.401 2.290 -62.367 1.00 92.56 68 GLU A N 1
ATOM 579 C CA . GLU A 1 68 ? 27.390 1.442 -61.164 1.00 92.56 68 GLU A CA 1
ATOM 580 C C . GLU A 1 68 ? 26.937 2.229 -59.913 1.00 92.56 68 GLU A C 1
ATOM 582 O O . GLU A 1 68 ? 26.113 1.774 -59.115 1.00 92.56 68 GLU A O 1
ATOM 587 N N . CYS A 1 69 ? 27.382 3.482 -59.773 1.00 91.19 69 CYS A N 1
ATOM 588 C CA . CYS A 1 69 ? 26.930 4.401 -58.722 1.00 91.19 69 CYS A CA 1
ATOM 589 C C . CYS A 1 69 ? 25.464 4.864 -58.866 1.00 91.19 69 CYS A C 1
ATOM 591 O O . CYS A 1 69 ? 24.853 5.264 -57.872 1.00 91.19 69 CYS A O 1
ATOM 593 N N . ARG A 1 70 ? 24.876 4.838 -60.069 1.00 92.94 70 ARG A N 1
ATOM 594 C CA . ARG A 1 70 ? 23.437 5.085 -60.281 1.00 92.94 70 ARG A CA 1
ATOM 595 C C . ARG A 1 70 ? 22.618 3.839 -59.957 1.00 92.94 70 ARG A C 1
ATOM 597 O O . ARG A 1 70 ? 21.628 3.956 -59.240 1.00 92.94 70 ARG A O 1
ATOM 604 N N . GLU A 1 71 ? 23.056 2.673 -60.419 1.00 92.69 71 GLU A N 1
ATOM 605 C CA . GLU A 1 71 ? 22.408 1.376 -60.195 1.00 92.69 71 GLU A CA 1
ATOM 606 C C . GLU A 1 71 ? 22.367 1.018 -58.704 1.00 92.69 71 GLU A C 1
ATOM 608 O O . GLU A 1 71 ? 21.295 0.752 -58.167 1.00 92.69 71 GLU A O 1
ATOM 613 N N . THR A 1 72 ? 23.486 1.146 -57.984 1.00 93.06 72 THR A N 1
ATOM 614 C CA . THR A 1 72 ? 23.534 0.944 -56.521 1.00 93.06 72 THR A CA 1
ATOM 615 C C . THR A 1 72 ? 22.620 1.909 -55.758 1.00 93.06 72 THR A C 1
ATOM 617 O O . THR A 1 72 ? 21.895 1.496 -54.852 1.00 93.06 72 THR A O 1
ATOM 620 N N . ARG A 1 73 ? 22.571 3.194 -56.140 1.00 92.38 73 ARG A N 1
ATOM 621 C CA . ARG A 1 73 ? 21.633 4.170 -55.547 1.00 92.38 73 ARG A CA 1
ATOM 622 C C . ARG A 1 73 ? 20.170 3.848 -55.861 1.00 92.38 73 ARG A C 1
ATOM 624 O O . ARG A 1 73 ? 19.315 4.077 -55.006 1.00 92.38 73 ARG A O 1
ATOM 631 N N . ALA A 1 74 ? 19.872 3.337 -57.055 1.00 92.94 74 ALA A N 1
ATOM 632 C CA . ALA A 1 74 ? 18.534 2.889 -57.426 1.00 92.94 74 ALA A CA 1
ATOM 633 C C . ALA A 1 74 ? 18.125 1.644 -56.620 1.00 92.94 74 ALA A C 1
ATOM 635 O O . ALA A 1 74 ? 17.050 1.645 -56.023 1.00 92.94 74 ALA A O 1
ATOM 636 N N . ALA A 1 75 ? 19.009 0.650 -56.501 1.00 94.12 75 ALA A N 1
ATOM 637 C CA . ALA A 1 75 ? 18.796 -0.551 -55.695 1.00 94.12 75 ALA A CA 1
ATOM 638 C C . ALA A 1 75 ? 18.506 -0.211 -54.223 1.00 94.12 75 ALA A C 1
ATOM 640 O O . ALA A 1 75 ? 17.489 -0.641 -53.687 1.00 94.12 75 ALA A O 1
ATOM 641 N N . ILE A 1 76 ? 19.311 0.657 -53.592 1.00 93.75 76 ILE A N 1
ATOM 642 C CA . ILE A 1 76 ? 19.085 1.105 -52.203 1.00 93.75 76 ILE A CA 1
ATOM 643 C C . ILE A 1 76 ? 17.716 1.792 -52.041 1.00 93.75 76 ILE A C 1
ATOM 645 O O . ILE A 1 76 ? 17.031 1.577 -51.039 1.00 93.75 76 ILE A O 1
ATOM 649 N N . ARG A 1 77 ? 17.283 2.601 -53.021 1.00 93.44 77 ARG A N 1
ATOM 650 C CA . ARG A 1 77 ? 15.948 3.229 -53.005 1.00 93.44 77 ARG A CA 1
ATOM 651 C C . ARG A 1 77 ? 14.830 2.194 -53.128 1.00 93.44 77 ARG A C 1
ATOM 653 O O . ARG A 1 77 ? 13.863 2.276 -52.374 1.00 93.44 77 ARG A O 1
ATOM 660 N N . LEU A 1 78 ? 14.964 1.223 -54.030 1.00 93.12 78 LEU A N 1
ATOM 661 C CA . LEU A 1 78 ? 13.986 0.147 -54.212 1.00 93.12 78 LEU A CA 1
ATOM 662 C C . LEU A 1 78 ? 13.902 -0.757 -52.974 1.00 93.12 78 LEU A C 1
ATOM 664 O O . LEU A 1 78 ? 12.800 -1.043 -52.512 1.00 93.12 78 LEU A O 1
ATOM 668 N N . GLU A 1 79 ? 15.032 -1.116 -52.358 1.00 93.81 79 GLU A N 1
ATOM 669 C CA . GLU A 1 79 ? 15.056 -1.835 -51.079 1.00 93.81 79 GLU A CA 1
ATOM 670 C C . GLU A 1 79 ? 14.373 -1.047 -49.955 1.00 93.81 79 GLU A C 1
ATOM 672 O O . GLU A 1 79 ? 13.609 -1.617 -49.176 1.00 93.81 79 GLU A O 1
ATOM 677 N N . ALA A 1 80 ? 14.631 0.260 -49.849 1.00 92.06 80 ALA A N 1
ATOM 678 C CA . ALA A 1 80 ? 14.007 1.108 -48.836 1.00 92.06 80 ALA A CA 1
ATOM 679 C C . ALA A 1 80 ? 12.483 1.203 -49.034 1.00 92.06 80 ALA A C 1
ATOM 681 O O . ALA A 1 80 ? 11.727 1.089 -48.065 1.00 92.06 80 ALA A O 1
ATOM 682 N N . LEU A 1 81 ? 12.023 1.341 -50.283 1.00 95.19 81 LEU A N 1
ATOM 683 C CA . LEU A 1 81 ? 10.601 1.314 -50.632 1.00 95.19 81 LEU A CA 1
ATOM 684 C C . LEU A 1 81 ? 9.970 -0.054 -50.342 1.00 95.19 81 LEU A C 1
ATOM 686 O O . LEU A 1 81 ? 8.902 -0.098 -49.734 1.00 95.19 81 LEU A O 1
ATOM 690 N N . GLY A 1 82 ? 10.644 -1.156 -50.685 1.00 93.19 82 GLY A N 1
ATOM 691 C CA . GLY A 1 82 ? 10.199 -2.523 -50.404 1.00 93.19 82 GLY A CA 1
ATOM 692 C C . GLY A 1 82 ? 10.086 -2.811 -48.905 1.00 93.19 82 GLY A C 1
ATOM 693 O O . GLY A 1 82 ? 9.036 -3.250 -48.436 1.00 93.19 82 GLY A O 1
ATOM 694 N N . ARG A 1 83 ? 11.112 -2.464 -48.114 1.00 93.94 83 ARG A N 1
ATOM 695 C CA . ARG A 1 83 ? 11.074 -2.545 -46.640 1.00 93.94 83 ARG A CA 1
ATOM 696 C C . ARG A 1 83 ? 9.950 -1.678 -46.062 1.00 93.94 83 ARG A C 1
ATOM 698 O O . ARG A 1 83 ? 9.222 -2.134 -45.183 1.00 93.94 83 ARG A O 1
ATOM 705 N N . GLY A 1 84 ? 9.758 -0.464 -46.582 1.00 93.50 84 GLY A N 1
ATOM 706 C CA . GLY A 1 84 ? 8.665 0.428 -46.184 1.00 93.50 84 GLY A CA 1
ATOM 707 C C . GLY A 1 84 ? 7.272 -0.088 -46.568 1.00 93.50 84 GLY A C 1
ATOM 708 O O . GLY A 1 84 ? 6.307 0.134 -45.835 1.00 93.50 84 GLY A O 1
ATOM 709 N N . TYR A 1 85 ? 7.138 -0.789 -47.694 1.00 94.62 85 TYR A N 1
ATOM 710 C CA . TYR A 1 85 ? 5.907 -1.471 -48.098 1.00 94.62 85 TYR A CA 1
ATOM 711 C C . TYR A 1 85 ? 5.603 -2.642 -47.157 1.00 94.62 85 TYR A C 1
ATOM 713 O O . TYR A 1 85 ? 4.566 -2.617 -46.501 1.00 94.62 85 TYR A O 1
ATOM 721 N N . ILE A 1 86 ? 6.545 -3.578 -46.980 1.00 92.69 86 ILE A N 1
ATOM 722 C CA . ILE A 1 86 ? 6.432 -4.737 -46.070 1.00 92.69 86 ILE A CA 1
ATOM 723 C C . ILE A 1 86 ? 6.100 -4.298 -44.634 1.00 92.69 86 ILE A C 1
ATOM 725 O O . ILE A 1 86 ? 5.251 -4.896 -43.967 1.00 92.69 86 ILE A O 1
ATOM 729 N N . ALA A 1 87 ? 6.728 -3.221 -44.153 1.00 91.25 87 ALA A N 1
ATOM 730 C CA . ALA A 1 87 ? 6.420 -2.656 -42.845 1.00 91.25 87 ALA A CA 1
ATOM 731 C C . ALA A 1 87 ? 4.955 -2.193 -42.747 1.00 91.25 87 ALA A C 1
ATOM 733 O O . ALA A 1 87 ? 4.293 -2.475 -41.750 1.00 91.25 87 ALA A O 1
ATOM 734 N N . ARG A 1 88 ? 4.425 -1.524 -43.779 1.00 93.06 88 ARG A N 1
ATOM 735 C CA . ARG A 1 88 ? 3.042 -1.018 -43.803 1.00 93.06 88 ARG A CA 1
ATOM 736 C C . ARG A 1 88 ? 1.991 -2.101 -44.050 1.00 93.06 88 ARG A C 1
ATOM 738 O O . ARG A 1 88 ? 0.904 -1.980 -43.496 1.00 93.06 88 ARG A O 1
ATOM 745 N N . THR A 1 89 ? 2.291 -3.139 -44.830 1.00 91.31 89 THR A N 1
ATOM 746 C CA . THR A 1 89 ? 1.323 -4.194 -45.184 1.00 91.31 89 THR A CA 1
ATOM 747 C C . THR A 1 89 ? 1.298 -5.364 -44.207 1.00 91.31 89 THR A C 1
ATOM 749 O O . THR A 1 89 ? 0.225 -5.892 -43.938 1.00 91.31 89 THR A O 1
ATOM 752 N N . LEU A 1 90 ? 2.441 -5.757 -43.634 1.00 91.00 90 LEU A N 1
ATOM 753 C CA . LEU A 1 90 ? 2.525 -6.923 -42.745 1.00 91.00 90 LEU A CA 1
ATOM 754 C C . LEU A 1 90 ? 2.800 -6.533 -41.289 1.00 91.00 90 LEU A C 1
ATOM 756 O O . LEU A 1 90 ? 2.097 -6.980 -40.382 1.00 91.00 90 LEU A O 1
ATOM 760 N N . VAL A 1 91 ? 3.801 -5.682 -41.039 1.00 91.81 91 VAL A N 1
ATOM 761 C CA . VAL A 1 91 ? 4.250 -5.396 -39.662 1.00 91.81 91 VAL A CA 1
ATOM 762 C C . VAL A 1 91 ? 3.265 -4.493 -38.916 1.00 91.81 91 VAL A C 1
ATOM 764 O O . VAL A 1 91 ? 2.882 -4.808 -37.790 1.00 91.81 91 VAL A O 1
ATOM 767 N N . VAL A 1 92 ? 2.819 -3.393 -39.529 1.00 92.94 92 VAL A N 1
ATOM 768 C CA . VAL A 1 92 ? 1.890 -2.432 -38.910 1.00 92.94 92 VAL A CA 1
ATOM 769 C C . VAL A 1 92 ? 0.522 -3.064 -38.607 1.00 92.94 92 VAL A C 1
ATOM 771 O O . VAL A 1 92 ? 0.074 -2.915 -37.467 1.00 92.94 92 VAL A O 1
ATOM 774 N N . PRO A 1 93 ? -0.136 -3.819 -39.514 1.00 93.44 93 PRO A N 1
ATOM 775 C CA . PRO A 1 93 ? -1.412 -4.466 -39.205 1.00 93.44 93 PRO A CA 1
ATOM 776 C C . PRO A 1 93 ? -1.276 -5.532 -38.117 1.00 93.44 93 PRO A C 1
ATOM 778 O O . PRO A 1 93 ? -2.040 -5.500 -37.152 1.00 93.44 93 PRO A O 1
ATOM 781 N N . LYS A 1 94 ? -0.244 -6.389 -38.182 1.00 93.19 94 LYS A N 1
ATOM 782 C CA . LYS A 1 94 ? 0.043 -7.389 -37.140 1.00 93.19 94 LYS A CA 1
ATOM 783 C C . LYS A 1 94 ? 0.300 -6.737 -35.779 1.00 93.19 94 LYS A C 1
ATOM 785 O O . LYS A 1 94 ? -0.234 -7.183 -34.766 1.00 93.19 94 LYS A O 1
ATOM 790 N N . ARG A 1 95 ? 1.054 -5.632 -35.738 1.00 92.25 95 ARG A N 1
ATOM 791 C CA . ARG A 1 95 ? 1.292 -4.866 -34.505 1.00 92.25 95 ARG A CA 1
ATOM 792 C C . ARG A 1 95 ? 0.016 -4.205 -33.981 1.00 92.25 95 ARG A C 1
ATOM 794 O O . ARG A 1 95 ? -0.212 -4.210 -32.775 1.00 92.25 95 ARG A O 1
ATOM 801 N N . ARG A 1 96 ? -0.831 -3.666 -34.864 1.00 92.94 96 ARG A N 1
ATOM 802 C CA . ARG A 1 96 ? -2.131 -3.072 -34.507 1.00 92.94 96 ARG A CA 1
ATOM 803 C C . ARG A 1 96 ? -3.097 -4.122 -33.954 1.00 92.94 96 ARG A C 1
ATOM 805 O O . ARG A 1 96 ? -3.805 -3.828 -32.996 1.00 92.94 96 ARG A O 1
ATOM 812 N N . GLN A 1 97 ? -3.096 -5.333 -34.510 1.00 93.56 97 GLN A N 1
ATOM 813 C CA . GLN A 1 97 ? -3.854 -6.470 -33.989 1.00 93.56 97 GLN A CA 1
ATOM 814 C C . GLN A 1 97 ? -3.361 -6.876 -32.592 1.00 93.56 97 GLN A C 1
ATOM 816 O O . GLN A 1 97 ? -4.157 -6.866 -31.659 1.00 93.56 97 GLN A O 1
ATOM 821 N N . GLN A 1 98 ? -2.054 -7.097 -32.408 1.00 93.50 98 GLN A N 1
ATOM 822 C CA . GLN A 1 98 ? -1.476 -7.411 -31.092 1.00 93.50 98 GLN A CA 1
ATOM 823 C C . GLN A 1 98 ? -1.814 -6.355 -30.028 1.00 93.50 98 GLN A C 1
ATOM 825 O O . GLN A 1 98 ? -2.113 -6.693 -28.887 1.00 93.50 98 GLN A O 1
ATOM 830 N N . LEU A 1 99 ? -1.792 -5.067 -30.387 1.00 93.00 99 LEU A N 1
ATOM 831 C CA . LEU A 1 99 ? -2.177 -3.986 -29.474 1.00 93.00 99 LEU A CA 1
ATOM 832 C C . LEU A 1 99 ? -3.677 -4.007 -29.135 1.00 93.00 99 LEU A C 1
ATOM 834 O O . LEU A 1 99 ? -4.035 -3.713 -27.997 1.00 93.00 99 LEU A O 1
ATOM 83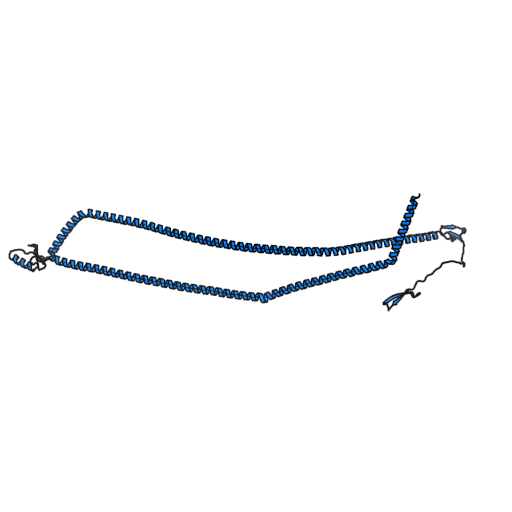8 N N . ARG A 1 100 ? -4.552 -4.384 -30.079 1.00 93.25 100 ARG A N 1
ATOM 839 C CA . ARG A 1 100 ? -5.991 -4.583 -29.822 1.00 93.25 100 ARG A CA 1
ATOM 840 C C . ARG A 1 100 ? -6.241 -5.773 -28.895 1.00 93.25 100 ARG A C 1
ATOM 842 O O . ARG A 1 100 ? -7.015 -5.632 -27.957 1.00 93.25 100 ARG A O 1
ATOM 849 N N . GLU A 1 101 ? -5.556 -6.894 -29.112 1.00 93.00 101 GLU A N 1
ATOM 850 C CA . GLU A 1 101 ? -5.620 -8.091 -28.259 1.00 93.00 101 GLU A CA 1
ATOM 851 C C . GLU A 1 101 ? -5.110 -7.796 -26.839 1.00 93.00 101 GLU A C 1
ATOM 853 O O . GLU A 1 101 ? -5.760 -8.128 -25.851 1.00 93.00 101 GLU A O 1
ATOM 858 N N . GLN A 1 102 ? -3.985 -7.086 -26.709 1.00 92.75 102 GLN A N 1
ATOM 859 C CA . GLN A 1 102 ? -3.487 -6.626 -25.409 1.00 92.75 102 GLN A CA 1
ATOM 860 C C . GLN A 1 102 ? -4.457 -5.650 -24.735 1.00 92.75 102 GLN A C 1
ATOM 862 O O . GLN A 1 102 ? -4.661 -5.724 -23.524 1.00 92.75 102 GLN A O 1
ATOM 867 N N . HIS A 1 103 ? -5.074 -4.739 -25.492 1.00 94.19 103 HIS A N 1
ATOM 868 C CA . HIS A 1 103 ? -6.065 -3.814 -24.951 1.00 94.19 103 HIS A CA 1
ATOM 869 C C . HIS A 1 103 ? -7.323 -4.550 -24.465 1.00 94.19 103 HIS A C 1
ATOM 871 O O . HIS A 1 103 ? -7.753 -4.308 -23.338 1.00 94.19 103 HIS A O 1
ATOM 877 N N . SER A 1 104 ? -7.866 -5.496 -25.240 1.00 93.38 104 SER A N 1
ATOM 878 C CA . SER A 1 104 ? -9.031 -6.288 -24.827 1.00 93.38 104 SER A CA 1
ATOM 879 C C . SER A 1 104 ? -8.721 -7.155 -23.602 1.00 93.38 104 SER A C 1
ATOM 881 O O . SER A 1 104 ? -9.481 -7.127 -22.634 1.00 93.38 104 SER A O 1
ATOM 883 N N . ALA A 1 105 ? -7.562 -7.822 -23.567 1.00 93.50 105 ALA A N 1
ATOM 884 C CA . ALA A 1 105 ? -7.100 -8.580 -22.403 1.00 93.50 105 ALA A CA 1
ATOM 885 C C . ALA A 1 105 ? -6.931 -7.694 -21.153 1.00 93.50 105 ALA A C 1
ATOM 887 O O . ALA A 1 105 ? -7.293 -8.100 -20.047 1.00 93.50 105 ALA A O 1
ATOM 888 N N . ASN A 1 106 ? -6.440 -6.460 -21.314 1.00 94.88 106 ASN A N 1
ATOM 889 C CA . ASN A 1 106 ? -6.339 -5.494 -20.221 1.00 94.88 106 ASN A CA 1
ATOM 890 C C . ASN A 1 106 ? -7.717 -5.032 -19.721 1.00 94.88 106 ASN A C 1
ATOM 892 O O . ASN A 1 106 ? -7.920 -4.977 -18.508 1.00 94.88 106 ASN A O 1
ATOM 896 N N . VAL A 1 107 ? -8.673 -4.752 -20.615 1.00 95.06 107 VAL A N 1
ATOM 897 C CA . VAL A 1 107 ? -10.052 -4.379 -20.246 1.00 95.06 107 VAL A CA 1
ATOM 898 C C . VAL A 1 107 ? -10.744 -5.522 -19.498 1.00 95.06 107 VAL A C 1
ATOM 900 O O . VAL A 1 107 ? -11.244 -5.304 -18.393 1.00 95.06 107 VAL A O 1
ATOM 903 N N . VAL A 1 108 ? -10.695 -6.749 -20.028 1.00 94.94 108 VAL A N 1
ATOM 904 C CA . VAL A 1 108 ? -11.247 -7.951 -19.373 1.00 94.94 108 VAL A CA 1
ATOM 905 C C . VAL A 1 108 ? -10.565 -8.200 -18.023 1.00 94.94 108 VAL A C 1
ATOM 907 O O . VAL A 1 108 ? -11.240 -8.425 -17.018 1.00 94.94 108 VAL A O 1
ATOM 910 N N . GLY A 1 109 ? -9.236 -8.080 -17.953 1.00 94.94 109 GLY A N 1
ATOM 911 C CA . GLY A 1 109 ? -8.475 -8.228 -16.712 1.00 94.94 109 GLY A CA 1
ATOM 912 C C . GLY A 1 109 ? -8.829 -7.176 -15.654 1.00 94.94 109 GLY A C 1
ATOM 913 O O . GLY A 1 109 ? -8.947 -7.502 -14.473 1.00 94.94 109 GLY A O 1
ATOM 914 N N . CYS A 1 110 ? -9.041 -5.919 -16.048 1.00 94.19 110 CYS A N 1
ATOM 915 C CA . CYS A 1 110 ? -9.507 -4.858 -15.152 1.00 94.19 110 CYS A CA 1
ATOM 916 C C . CYS A 1 110 ? -10.946 -5.096 -14.677 1.00 94.19 110 CYS A C 1
ATOM 918 O O . CYS A 1 110 ? -11.214 -4.990 -13.477 1.00 94.19 110 CYS A O 1
ATOM 920 N N . TRP A 1 111 ? -11.852 -5.488 -15.577 1.00 97.00 111 TRP A N 1
ATOM 921 C CA . TRP A 1 111 ? -13.228 -5.846 -15.231 1.00 97.00 111 TRP A CA 1
ATOM 922 C C . TRP A 1 111 ? -13.278 -7.014 -14.236 1.00 97.00 111 TRP A C 1
ATOM 924 O O . TRP A 1 111 ? -13.932 -6.902 -13.197 1.00 97.00 111 TRP A O 1
ATOM 934 N N . TYR A 1 112 ? -12.517 -8.084 -14.486 1.00 94.44 112 TYR A N 1
ATOM 935 C CA . TYR A 1 112 ? -12.454 -9.266 -13.624 1.00 94.44 112 TYR A CA 1
ATOM 936 C C . TYR A 1 112 ? -11.887 -8.946 -12.233 1.00 94.44 112 TYR A C 1
ATOM 938 O O . TYR A 1 112 ? -12.465 -9.352 -11.223 1.00 94.44 112 TYR A O 1
ATOM 946 N N . ARG A 1 113 ? -10.809 -8.149 -12.143 1.00 95.62 113 ARG A N 1
ATOM 947 C CA . ARG A 1 113 ? -10.274 -7.676 -10.849 1.00 95.62 113 ARG A CA 1
ATOM 948 C C . ARG A 1 113 ? -11.333 -6.893 -10.066 1.00 95.62 113 ARG A C 1
ATOM 950 O O . ARG A 1 113 ? -11.553 -7.184 -8.891 1.00 95.62 113 ARG A O 1
ATOM 957 N N . SER A 1 114 ? -12.039 -5.969 -10.719 1.00 93.25 114 SER A N 1
ATOM 958 C CA . SER A 1 114 ? -13.124 -5.188 -10.104 1.00 93.25 114 SER A CA 1
ATOM 959 C C . SER A 1 114 ? -14.346 -6.038 -9.733 1.00 93.25 114 SER A C 1
ATOM 961 O O . SER A 1 114 ? -14.996 -5.776 -8.722 1.00 93.25 114 SER A O 1
ATOM 963 N N . MET A 1 115 ? -14.682 -7.075 -10.506 1.00 97.06 115 MET A N 1
ATOM 964 C CA . MET A 1 115 ? -15.719 -8.053 -10.154 1.00 97.06 115 MET A CA 1
ATOM 965 C C . MET A 1 115 ? -15.322 -8.849 -8.903 1.00 97.06 115 MET A C 1
ATOM 967 O O . MET A 1 115 ? -16.080 -8.872 -7.934 1.00 97.06 115 MET A O 1
ATOM 971 N N . LYS A 1 116 ? -14.116 -9.431 -8.879 1.00 95.38 116 LYS A N 1
ATOM 972 C CA . LYS A 1 116 ? -13.604 -10.214 -7.744 1.00 95.38 116 LYS A CA 1
ATOM 973 C C . LYS A 1 116 ? -13.523 -9.377 -6.464 1.00 95.38 116 LYS A C 1
ATOM 975 O O . LYS A 1 116 ? -13.916 -9.846 -5.398 1.00 95.38 116 LYS A O 1
ATOM 980 N N . TRP A 1 117 ? -13.090 -8.120 -6.569 1.00 93.75 117 TRP A N 1
ATOM 981 C CA . TRP A 1 117 ? -13.037 -7.199 -5.430 1.00 93.75 117 TRP A CA 1
ATOM 982 C C . TRP A 1 117 ? -14.438 -6.833 -4.910 1.00 93.75 117 TRP A C 1
ATOM 984 O O . TRP A 1 117 ? -14.675 -6.870 -3.702 1.00 93.75 117 TRP A O 1
ATOM 994 N N . ARG A 1 118 ? -15.406 -6.571 -5.806 1.00 94.75 118 ARG A N 1
ATOM 995 C CA . ARG A 1 118 ? -16.820 -6.359 -5.435 1.00 94.75 118 ARG A CA 1
ATOM 996 C C . ARG A 1 118 ? -17.434 -7.588 -4.760 1.00 94.75 118 ARG A C 1
ATOM 998 O O . ARG A 1 118 ? -18.115 -7.432 -3.749 1.00 94.75 118 ARG A O 1
ATOM 1005 N N . HIS A 1 119 ? -17.161 -8.793 -5.263 1.00 95.81 119 HIS A N 1
ATOM 1006 C CA . HIS A 1 119 ? -17.610 -10.039 -4.638 1.00 95.81 119 HIS A CA 1
ATOM 1007 C C . HIS A 1 119 ? -17.029 -10.196 -3.224 1.00 95.81 119 HIS A C 1
ATOM 1009 O O . HIS A 1 119 ? -17.781 -10.398 -2.272 1.00 95.81 119 HIS A O 1
ATOM 1015 N N . MET A 1 120 ? -15.714 -10.003 -3.063 1.00 96.12 120 MET A N 1
ATOM 1016 C CA . MET A 1 120 ? -15.034 -10.061 -1.765 1.00 96.12 120 MET A CA 1
ATOM 1017 C C . MET A 1 120 ? -15.611 -9.055 -0.756 1.00 96.12 120 MET A C 1
ATOM 1019 O O . MET A 1 120 ? -15.882 -9.421 0.385 1.00 96.12 120 MET A O 1
ATOM 1023 N N . MET A 1 121 ? -15.880 -7.809 -1.164 1.00 95.62 121 MET A N 1
ATOM 1024 C CA . MET A 1 121 ? -16.518 -6.835 -0.269 1.00 95.62 121 MET A CA 1
ATOM 1025 C C . MET A 1 121 ? -17.993 -7.125 0.008 1.00 95.62 121 MET A C 1
ATOM 1027 O O . MET A 1 121 ? -18.461 -6.837 1.107 1.00 95.62 121 MET A O 1
ATOM 1031 N N . SER A 1 122 ? -18.734 -7.711 -0.935 1.00 95.50 122 SER A N 1
ATOM 1032 C CA . SER A 1 122 ? -20.100 -8.188 -0.678 1.00 95.50 122 SER A CA 1
ATOM 1033 C C . SER A 1 122 ? -20.101 -9.290 0.386 1.00 95.50 122 SER A C 1
ATOM 1035 O O . SER A 1 122 ? -20.867 -9.213 1.347 1.00 95.50 122 SER A O 1
ATOM 1037 N N . PHE A 1 123 ? -19.177 -10.252 0.282 1.00 95.31 123 PHE A N 1
ATOM 1038 C CA . PHE A 1 123 ? -18.968 -11.293 1.287 1.00 95.31 123 PHE A CA 1
ATOM 1039 C C . PHE A 1 123 ? -18.630 -10.697 2.663 1.00 95.31 123 PHE A C 1
ATOM 1041 O O . PHE A 1 123 ? -19.351 -10.958 3.622 1.00 95.31 123 PHE A O 1
ATOM 1048 N N . LEU A 1 124 ? -17.627 -9.814 2.751 1.00 94.44 124 LEU A N 1
ATOM 1049 C CA . LEU A 1 124 ? -17.239 -9.155 4.009 1.00 94.44 124 LEU A CA 1
ATOM 1050 C C . LEU A 1 124 ? -18.369 -8.307 4.622 1.00 94.44 124 LEU A C 1
ATOM 1052 O O . LEU A 1 124 ? -18.542 -8.273 5.837 1.00 94.44 124 LEU A O 1
ATOM 1056 N N . ARG A 1 125 ? -19.187 -7.637 3.800 1.00 94.88 125 ARG A N 1
ATOM 1057 C CA . ARG A 1 125 ? -20.374 -6.908 4.281 1.00 94.88 125 ARG A CA 1
ATOM 1058 C C . ARG A 1 125 ? -21.446 -7.857 4.823 1.00 94.88 125 ARG A C 1
ATOM 1060 O O . ARG A 1 125 ? -22.077 -7.526 5.824 1.00 94.88 125 ARG A O 1
ATOM 1067 N N . ARG A 1 126 ? -21.654 -9.020 4.194 1.00 95.44 126 ARG A N 1
ATOM 1068 C CA . ARG A 1 126 ? -22.594 -10.051 4.672 1.00 95.44 126 ARG A CA 1
ATOM 1069 C C . ARG A 1 126 ? -22.125 -10.662 5.993 1.00 95.44 126 ARG A C 1
ATOM 1071 O O . ARG A 1 126 ? -22.922 -10.716 6.926 1.00 95.44 126 ARG A O 1
ATOM 1078 N N . THR A 1 127 ? -20.852 -11.046 6.109 1.00 94.25 127 THR A N 1
ATOM 1079 C CA . THR A 1 127 ? -20.306 -11.601 7.359 1.00 94.25 127 THR A CA 1
ATOM 1080 C C . THR A 1 127 ? -20.346 -10.580 8.494 1.00 94.25 127 THR A C 1
ATOM 1082 O O . THR A 1 127 ? -20.810 -10.920 9.577 1.00 94.25 127 THR A O 1
ATOM 1085 N N . ASN A 1 128 ? -19.982 -9.317 8.245 1.00 94.75 128 ASN A N 1
ATOM 1086 C CA . ASN A 1 128 ? -20.062 -8.259 9.259 1.00 94.75 128 ASN A CA 1
ATOM 1087 C C . ASN A 1 128 ? -21.505 -7.973 9.710 1.00 94.75 128 ASN A C 1
ATOM 1089 O O . ASN A 1 128 ? -21.751 -7.794 10.900 1.00 94.75 128 ASN A O 1
ATOM 1093 N N . LYS A 1 129 ? -22.488 -7.977 8.797 1.00 95.31 129 LYS A N 1
ATOM 1094 C CA . LYS A 1 129 ? -23.905 -7.872 9.189 1.00 95.31 129 LYS A CA 1
ATOM 1095 C C . LYS A 1 129 ? -24.344 -9.069 10.039 1.00 95.31 129 LYS A C 1
ATOM 1097 O O . LYS A 1 129 ? -25.004 -8.873 11.056 1.00 95.31 129 LYS A O 1
ATOM 1102 N N . ALA A 1 130 ? -23.949 -10.288 9.667 1.00 95.75 130 ALA A N 1
ATOM 1103 C CA . ALA A 1 130 ? -24.272 -11.492 10.429 1.00 95.75 130 ALA A CA 1
ATOM 1104 C C . ALA A 1 130 ? -23.661 -11.470 11.843 1.00 95.75 130 ALA A C 1
ATOM 1106 O O . ALA A 1 130 ? -24.367 -11.749 12.811 1.00 95.75 130 ALA A O 1
ATOM 1107 N N . THR A 1 131 ? -22.392 -11.075 11.996 1.00 95.81 131 THR A N 1
ATOM 1108 C CA . THR A 1 131 ? -21.749 -10.978 13.319 1.00 95.81 131 THR A CA 1
ATOM 1109 C C . THR A 1 131 ? -22.356 -9.871 14.181 1.00 95.81 131 THR A C 1
ATOM 1111 O O . THR A 1 131 ? -22.543 -10.087 15.378 1.00 95.81 131 THR A O 1
ATOM 1114 N N . MET A 1 132 ? -22.751 -8.731 13.598 1.00 96.50 132 MET A N 1
ATOM 1115 C CA . MET A 1 132 ? -23.501 -7.686 14.312 1.00 96.50 132 MET A CA 1
ATOM 1116 C C . MET A 1 132 ? -24.857 -8.194 14.826 1.00 96.50 132 MET A C 1
ATOM 1118 O O . MET A 1 132 ? -25.179 -7.979 15.994 1.00 96.50 132 MET A O 1
ATOM 1122 N N . ILE A 1 133 ? -25.627 -8.909 13.996 1.00 95.88 133 ILE A N 1
ATOM 1123 C CA . ILE A 1 133 ? -26.920 -9.496 14.394 1.00 95.88 133 ILE A CA 1
ATOM 1124 C C . ILE A 1 133 ? -26.722 -10.533 15.511 1.00 95.88 133 ILE A C 1
ATOM 1126 O O . ILE A 1 133 ? -27.412 -10.485 16.528 1.00 95.88 133 ILE A O 1
ATOM 1130 N N . GLN A 1 134 ? -25.734 -11.424 15.380 1.00 96.62 134 GLN A N 1
ATOM 1131 C CA . GLN A 1 134 ? -25.400 -12.414 16.411 1.00 96.62 134 GLN A CA 1
ATOM 1132 C C . GLN A 1 134 ? -24.962 -11.764 17.734 1.00 96.62 134 GLN A C 1
ATOM 1134 O O . GLN A 1 134 ? -25.339 -12.238 18.807 1.00 96.62 134 GLN A O 1
ATOM 1139 N N . ALA A 1 135 ? -24.183 -10.679 17.684 1.00 93.94 135 ALA A N 1
ATOM 1140 C CA . ALA A 1 135 ? -23.776 -9.932 18.872 1.00 93.94 135 ALA A CA 1
ATOM 1141 C C . ALA A 1 135 ? -24.975 -9.247 19.551 1.00 93.94 135 ALA A C 1
ATOM 1143 O O . ALA A 1 135 ? -25.129 -9.356 20.769 1.00 93.94 135 ALA A O 1
ATOM 1144 N N . ALA A 1 136 ? -25.860 -8.615 18.773 1.00 96.00 136 ALA A N 1
ATOM 1145 C CA . ALA A 1 136 ? -27.090 -8.010 19.280 1.00 96.00 136 ALA A CA 1
ATOM 1146 C C . ALA A 1 136 ? -28.016 -9.053 19.932 1.00 96.00 136 ALA A C 1
ATOM 1148 O O . ALA A 1 136 ? -28.509 -8.824 21.037 1.00 96.00 136 ALA A O 1
ATOM 1149 N N . PHE A 1 137 ? -28.179 -10.224 19.306 1.00 97.00 137 PHE A N 1
ATOM 1150 C CA . PHE A 1 137 ? -28.953 -11.339 19.854 1.00 97.00 137 PHE A CA 1
ATOM 1151 C C . PHE A 1 137 ? -28.366 -11.856 21.176 1.00 97.00 137 PHE A C 1
ATOM 1153 O O . PHE A 1 137 ? -29.079 -11.935 22.175 1.00 97.00 137 PHE A O 1
ATOM 1160 N N . ARG A 1 138 ? -27.050 -12.114 21.241 1.00 96.88 138 ARG A N 1
ATOM 1161 C CA . ARG A 1 138 ? -26.370 -12.511 22.492 1.00 96.88 138 ARG A CA 1
ATOM 1162 C C . ARG A 1 138 ? -26.552 -11.466 23.599 1.00 96.88 138 ARG A C 1
ATOM 1164 O O . ARG A 1 138 ? -26.843 -11.826 24.737 1.00 96.88 138 ARG A O 1
ATOM 1171 N N . ALA A 1 139 ? -26.450 -10.178 23.267 1.00 94.69 139 ALA A N 1
ATOM 1172 C CA . ALA A 1 139 ? -26.671 -9.083 24.212 1.00 94.69 139 ALA A CA 1
ATOM 1173 C C . ALA A 1 139 ? -28.141 -8.940 24.652 1.00 94.69 139 ALA A C 1
ATOM 1175 O O . ALA A 1 139 ? -28.400 -8.434 25.744 1.00 94.69 139 ALA A O 1
ATOM 1176 N N . HIS A 1 140 ? -29.106 -9.349 23.824 1.00 96.75 140 HIS A N 1
ATOM 1177 C CA . HIS A 1 140 ? -30.517 -9.438 24.202 1.00 96.75 140 HIS A CA 1
ATOM 1178 C C . HIS A 1 140 ? -30.753 -10.616 25.160 1.00 96.75 140 HIS A C 1
ATOM 1180 O O . HIS A 1 140 ? -31.292 -10.398 26.239 1.00 96.75 140 HIS A O 1
ATOM 1186 N N . VAL A 1 141 ? -30.254 -11.817 24.837 1.00 97.19 141 VAL A N 1
ATOM 1187 C CA . VAL A 1 141 ? -30.354 -13.015 25.698 1.00 97.19 141 VAL A CA 1
ATOM 1188 C C . VAL A 1 141 ? -29.699 -12.797 27.070 1.00 97.19 141 VAL A C 1
ATOM 1190 O O . VAL A 1 141 ? -30.241 -13.212 28.092 1.00 97.19 141 VAL A O 1
ATOM 1193 N N . ALA A 1 142 ? -28.555 -12.109 27.126 1.00 95.00 142 ALA A N 1
ATOM 1194 C CA . ALA A 1 142 ? -27.923 -11.748 28.395 1.00 95.00 142 ALA A CA 1
ATOM 1195 C C . ALA A 1 142 ? -28.790 -10.774 29.220 1.00 95.00 142 ALA A C 1
ATOM 1197 O O . ALA A 1 142 ? -28.954 -10.962 30.425 1.00 95.00 142 ALA A O 1
ATOM 1198 N N . ARG A 1 143 ? -29.386 -9.760 28.573 1.00 96.62 143 ARG A N 1
ATOM 1199 C CA . ARG A 1 143 ? -30.272 -8.785 29.232 1.00 96.62 143 ARG A CA 1
ATOM 1200 C C . ARG A 1 143 ? -31.573 -9.407 29.731 1.00 96.62 143 ARG A C 1
ATOM 1202 O O . ARG A 1 143 ? -31.980 -9.090 30.844 1.00 96.62 143 ARG A O 1
ATOM 1209 N N . THR A 1 144 ? -32.209 -10.290 28.960 1.00 95.75 144 THR A N 1
ATOM 1210 C CA . THR A 1 144 ? -33.448 -10.960 29.386 1.00 95.75 144 THR A CA 1
ATOM 1211 C C . THR A 1 144 ? -33.205 -11.891 30.569 1.00 95.75 144 THR A C 1
ATOM 1213 O O . THR A 1 144 ? -33.953 -11.818 31.540 1.00 95.75 144 THR A O 1
ATOM 1216 N N . ARG A 1 145 ? -32.113 -12.672 30.563 1.00 95.81 145 ARG A N 1
ATOM 1217 C CA . ARG A 1 145 ? -31.693 -13.481 31.725 1.00 95.81 145 ARG A CA 1
ATOM 1218 C C . ARG A 1 145 ? -31.433 -12.624 32.965 1.00 95.81 145 ARG A C 1
ATOM 1220 O O . ARG A 1 145 ? -31.980 -12.910 34.022 1.00 95.81 145 ARG A O 1
ATOM 1227 N N . PHE A 1 146 ? -30.662 -11.542 32.833 1.00 96.25 146 PHE A N 1
ATOM 1228 C CA . PHE A 1 146 ? -30.405 -10.624 33.949 1.00 96.25 146 PHE A CA 1
ATOM 1229 C C . PHE A 1 146 ? -31.698 -10.012 34.511 1.00 96.25 146 PHE A C 1
ATOM 1231 O O . PHE A 1 146 ? -31.874 -9.940 35.726 1.00 96.25 146 PHE A O 1
ATOM 1238 N N . GLN A 1 147 ? -32.623 -9.601 33.639 1.00 96.06 147 GLN A N 1
ATOM 1239 C CA . GLN A 1 147 ? -33.900 -9.034 34.063 1.00 96.06 147 GLN A CA 1
ATOM 1240 C C . GLN A 1 147 ? -34.808 -10.078 34.734 1.00 96.06 147 GLN A C 1
ATOM 1242 O O . GLN A 1 147 ? -35.501 -9.728 35.686 1.00 96.06 147 GLN A O 1
ATOM 1247 N N . ALA A 1 148 ? -34.777 -11.343 34.299 1.00 95.25 148 ALA A N 1
ATOM 1248 C CA . ALA A 1 148 ? -35.483 -12.438 34.965 1.00 95.25 148 ALA A CA 1
ATOM 1249 C C . ALA A 1 148 ? -34.975 -12.629 36.404 1.00 95.25 148 ALA A C 1
ATOM 1251 O O . ALA A 1 148 ? -35.759 -12.464 37.336 1.00 95.25 148 ALA A O 1
ATOM 1252 N N . CYS A 1 149 ? -33.662 -12.805 36.601 1.00 95.75 149 CYS A N 1
ATOM 1253 C CA . CYS A 1 149 ? -33.070 -12.944 37.938 1.00 95.75 149 CYS A CA 1
ATOM 1254 C C . CYS A 1 149 ? -33.318 -11.710 38.826 1.00 95.75 149 CYS A C 1
ATOM 1256 O O . CYS A 1 149 ? -33.580 -11.832 40.021 1.00 95.75 149 CYS A O 1
ATOM 1258 N N . LYS A 1 150 ? -33.292 -10.498 38.250 1.00 95.94 150 LYS A N 1
ATOM 1259 C CA . LYS A 1 150 ? -33.637 -9.259 38.966 1.00 95.94 150 LYS A CA 1
ATOM 1260 C C . LYS A 1 150 ? -35.101 -9.245 39.424 1.00 95.94 150 LYS A C 1
ATOM 1262 O O . LYS A 1 150 ? -35.387 -8.784 40.529 1.00 95.94 150 LYS A O 1
ATOM 1267 N N . ASN A 1 151 ? -36.018 -9.733 38.589 1.00 95.62 151 ASN A N 1
ATOM 1268 C CA . ASN A 1 151 ? -37.441 -9.830 38.913 1.00 95.62 151 ASN A CA 1
ATOM 1269 C C . ASN A 1 151 ? -37.708 -10.924 39.965 1.00 95.62 151 ASN A C 1
ATOM 1271 O O . ASN A 1 151 ? -38.526 -10.709 40.856 1.00 95.62 151 ASN A O 1
ATOM 1275 N N . GLU A 1 152 ? -37.016 -12.063 39.892 1.00 95.38 152 GLU A N 1
ATOM 1276 C CA . GLU A 1 152 ? -37.067 -13.142 40.892 1.00 95.38 152 GLU A CA 1
ATOM 1277 C C . GLU A 1 152 ? -36.600 -12.643 42.261 1.00 95.38 152 GLU A C 1
ATOM 1279 O O . GLU A 1 152 ? -37.376 -12.676 43.214 1.00 95.38 152 GLU A O 1
ATOM 1284 N N . TRP A 1 153 ? -35.410 -12.040 42.338 1.00 95.56 153 TRP A N 1
ATOM 1285 C CA . TRP A 1 153 ? -34.897 -11.423 43.565 1.00 95.56 153 TRP A CA 1
ATOM 1286 C C . TRP A 1 153 ? -35.855 -10.371 44.146 1.00 95.56 153 TRP A C 1
ATOM 1288 O O . TRP A 1 153 ? -36.068 -10.305 45.357 1.00 95.56 153 TRP A O 1
ATOM 1298 N N . ALA A 1 154 ? -36.474 -9.547 43.291 1.00 94.75 154 ALA A N 1
ATOM 1299 C CA . ALA A 1 154 ? -37.456 -8.560 43.733 1.00 94.75 154 ALA A CA 1
ATOM 1300 C C . ALA A 1 154 ? -38.722 -9.217 44.316 1.00 94.75 154 ALA A C 1
ATOM 1302 O O . ALA A 1 154 ? -39.245 -8.736 45.323 1.00 94.75 154 ALA A O 1
ATOM 1303 N N . ARG A 1 155 ? -39.189 -10.332 43.730 1.00 94.62 155 ARG A N 1
ATOM 1304 C CA . ARG A 1 155 ? -40.310 -11.131 44.254 1.00 94.62 155 ARG A CA 1
ATOM 1305 C C . ARG A 1 155 ? -39.955 -11.785 45.586 1.00 94.62 155 ARG A C 1
ATOM 1307 O O . ARG A 1 155 ? -40.716 -11.626 46.531 1.00 94.62 155 ARG A O 1
ATOM 1314 N N . GLU A 1 156 ? -38.808 -12.453 45.692 1.00 94.31 156 GLU A N 1
ATOM 1315 C CA . GLU A 1 156 ? -38.337 -13.066 46.944 1.00 94.31 156 GLU A CA 1
ATOM 1316 C C . GLU A 1 156 ? -38.211 -12.035 48.068 1.00 94.31 156 GLU A C 1
ATOM 1318 O O . GLU A 1 156 ? -38.688 -12.238 49.185 1.00 94.31 156 GLU A O 1
ATOM 1323 N N . LYS A 1 157 ? -37.630 -10.870 47.769 1.00 94.81 157 LYS A N 1
ATOM 1324 C CA . LYS A 1 157 ? -37.526 -9.785 48.743 1.00 94.81 157 LYS A CA 1
ATOM 1325 C C . LYS A 1 157 ? -38.905 -9.266 49.160 1.00 94.81 157 LYS A C 1
ATOM 1327 O O . LYS A 1 157 ? -39.133 -9.027 50.349 1.00 94.81 157 LYS A O 1
ATOM 1332 N N . ALA A 1 158 ? -39.845 -9.130 48.223 1.00 95.19 158 ALA A N 1
ATOM 1333 C CA . ALA A 1 158 ? -41.220 -8.747 48.532 1.00 95.19 158 ALA A CA 1
ATOM 1334 C C . ALA A 1 158 ? -41.930 -9.798 49.407 1.00 95.19 158 ALA A C 1
ATOM 1336 O O . ALA A 1 158 ? -42.534 -9.427 50.414 1.00 95.19 158 ALA A O 1
ATOM 1337 N N . THR A 1 159 ? -41.806 -11.097 49.103 1.00 94.50 159 THR A N 1
ATOM 1338 C CA . THR A 1 159 ? -42.419 -12.163 49.915 1.00 94.50 159 THR A CA 1
ATOM 1339 C C . THR A 1 159 ? -41.831 -12.211 51.322 1.00 94.50 159 THR A C 1
ATOM 1341 O O . THR A 1 159 ? -42.601 -12.262 52.279 1.00 94.50 159 THR A O 1
ATOM 1344 N N . GLN A 1 160 ? -40.510 -12.087 51.489 1.00 94.56 160 GLN A N 1
ATOM 1345 C CA . GLN A 1 160 ? -39.877 -11.955 52.809 1.00 94.56 160 GLN A CA 1
ATOM 1346 C C . GLN A 1 160 ? -40.409 -10.735 53.576 1.00 94.56 160 GLN A C 1
ATOM 1348 O O . GLN A 1 160 ? -40.734 -10.839 54.759 1.00 94.56 160 GLN A O 1
ATOM 1353 N N . THR A 1 161 ? -40.563 -9.589 52.905 1.00 95.06 161 THR A N 1
ATOM 1354 C CA . THR A 1 161 ? -41.090 -8.361 53.528 1.00 95.06 161 THR A CA 1
ATOM 1355 C C . THR A 1 161 ? -42.530 -8.560 54.021 1.00 95.06 161 THR A C 1
ATOM 1357 O O . THR A 1 161 ? -42.846 -8.223 55.164 1.00 95.06 161 THR A O 1
ATOM 1360 N N . ILE A 1 162 ? -43.383 -9.187 53.204 1.00 93.94 162 ILE A N 1
ATOM 1361 C CA . ILE A 1 162 ? -44.774 -9.524 53.549 1.00 93.94 162 ILE A CA 1
ATOM 1362 C C . ILE A 1 162 ? -44.831 -10.553 54.690 1.00 93.94 162 ILE A C 1
ATOM 1364 O O . ILE A 1 162 ? -45.594 -10.374 55.639 1.00 93.94 162 ILE A O 1
ATOM 1368 N N . GLN A 1 163 ? -44.000 -11.600 54.658 1.00 95.69 163 GLN A N 1
ATOM 1369 C CA . GLN A 1 163 ? -43.926 -12.607 55.721 1.00 95.69 163 GLN A CA 1
ATOM 1370 C C . GLN A 1 163 ? -43.495 -11.996 57.060 1.00 95.69 163 GLN A C 1
ATOM 1372 O O . GLN A 1 163 ? -44.101 -12.294 58.092 1.00 95.69 163 GLN A O 1
ATOM 1377 N N . CYS A 1 164 ? -42.492 -11.113 57.060 1.00 94.94 164 CYS A N 1
ATOM 1378 C CA . CYS A 1 164 ? -42.077 -10.367 58.246 1.00 94.94 164 CYS A CA 1
ATOM 1379 C C . CYS A 1 164 ? -43.211 -9.476 58.772 1.00 94.94 164 CYS A C 1
ATOM 1381 O O . CYS A 1 164 ? -43.527 -9.531 59.962 1.00 94.94 164 CYS A O 1
ATOM 1383 N N . ALA A 1 165 ? -43.886 -8.721 57.897 1.00 94.81 165 ALA A N 1
ATOM 1384 C CA . ALA A 1 165 ? -45.032 -7.894 58.273 1.00 94.81 165 ALA A CA 1
ATOM 1385 C C . ALA A 1 165 ? -46.180 -8.728 58.877 1.00 94.81 165 ALA A C 1
ATOM 1387 O O . ALA A 1 165 ? -46.716 -8.368 59.928 1.00 94.81 165 ALA A O 1
ATOM 1388 N N . TYR A 1 166 ? -46.507 -9.880 58.281 1.00 95.12 166 TYR A N 1
ATOM 1389 C CA . TYR A 1 166 ? -47.532 -10.800 58.781 1.00 95.12 166 TYR A CA 1
ATOM 1390 C C . TYR A 1 166 ? -47.162 -11.412 60.140 1.00 95.12 166 TYR A C 1
ATOM 1392 O O . TYR A 1 166 ? -47.974 -11.382 61.068 1.00 95.12 166 TYR A O 1
ATOM 1400 N 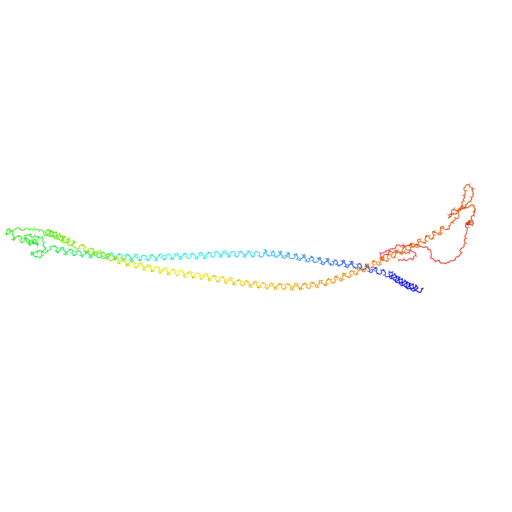N . ARG A 1 167 ? -45.924 -11.905 60.306 1.00 95.31 167 ARG A N 1
ATOM 1401 C CA . ARG A 1 167 ? -45.419 -12.429 61.591 1.00 95.31 167 ARG A CA 1
ATOM 1402 C C . ARG A 1 167 ? -45.496 -11.361 62.688 1.00 95.31 167 ARG A C 1
ATOM 1404 O O . ARG A 1 167 ? -46.023 -11.634 63.767 1.00 95.31 167 ARG A O 1
ATOM 1411 N N . CYS A 1 168 ? -45.071 -10.133 62.389 1.00 92.94 168 CYS A N 1
ATOM 1412 C CA . CYS A 1 168 ? -45.194 -8.984 63.288 1.00 92.94 168 CYS A CA 1
ATOM 1413 C C . CYS A 1 168 ? -46.658 -8.649 63.620 1.00 92.94 168 CYS A C 1
ATOM 1415 O O . CYS A 1 168 ? -46.978 -8.417 64.785 1.00 92.94 168 CYS A O 1
ATOM 1417 N N . CYS A 1 169 ? -47.563 -8.657 62.636 1.00 94.25 169 CYS A N 1
ATOM 1418 C CA . CYS A 1 169 ? -48.992 -8.412 62.850 1.00 94.25 169 CYS A CA 1
ATOM 1419 C C . CYS A 1 169 ? -49.623 -9.482 63.761 1.00 94.25 169 CYS A C 1
ATOM 1421 O O . CYS A 1 169 ? -50.270 -9.145 64.754 1.00 94.25 169 CYS A O 1
ATOM 1423 N N . ARG A 1 170 ? -49.366 -10.770 63.492 1.00 94.19 170 ARG A N 1
ATOM 1424 C CA . ARG A 1 170 ? -49.855 -11.898 64.304 1.00 94.19 170 ARG A CA 1
ATOM 1425 C C . ARG A 1 170 ? -49.324 -11.838 65.739 1.00 94.19 170 ARG A C 1
ATOM 1427 O O . ARG A 1 170 ? -50.093 -12.036 66.680 1.00 94.19 170 ARG A O 1
ATOM 1434 N N . ALA A 1 171 ? -48.044 -11.504 65.922 1.00 91.75 171 ALA A N 1
ATOM 1435 C CA . ALA A 1 171 ? -47.454 -11.299 67.244 1.00 91.75 171 ALA A CA 1
ATOM 1436 C C . ALA A 1 171 ? -48.113 -10.124 67.989 1.00 91.75 171 ALA A C 1
ATOM 1438 O O . ALA A 1 171 ? -48.525 -10.287 69.139 1.00 91.75 171 ALA A O 1
ATOM 1439 N N . ARG A 1 172 ? -48.301 -8.971 67.324 1.00 92.62 172 ARG A N 1
ATOM 1440 C CA . ARG A 1 172 ? -49.007 -7.807 67.890 1.00 92.62 172 ARG A CA 1
ATOM 1441 C C . ARG A 1 172 ? -50.438 -8.154 68.308 1.00 92.62 172 ARG A C 1
ATOM 1443 O O . ARG A 1 172 ? -50.807 -7.823 69.428 1.00 92.62 172 ARG A O 1
ATOM 1450 N N . ARG A 1 173 ? -51.208 -8.876 67.479 1.00 90.38 173 ARG A N 1
ATOM 1451 C CA . ARG A 1 173 ? -52.566 -9.346 67.829 1.00 90.38 173 ARG A CA 1
ATOM 1452 C C . ARG A 1 173 ? -52.560 -10.267 69.055 1.00 90.38 173 ARG A C 1
ATOM 1454 O O . ARG A 1 173 ? -53.343 -10.047 69.972 1.00 90.38 173 ARG A O 1
ATOM 1461 N N . ARG A 1 174 ? -51.643 -11.243 69.134 1.00 90.25 174 ARG A N 1
ATOM 1462 C CA . ARG A 1 174 ? -51.538 -12.151 70.297 1.00 90.25 174 ARG A CA 1
ATOM 1463 C C . ARG A 1 174 ? -51.165 -11.408 71.586 1.00 90.25 174 ARG A C 1
ATOM 1465 O O . ARG A 1 174 ? -51.684 -11.736 72.649 1.00 90.25 174 ARG A O 1
ATOM 1472 N N . VAL A 1 175 ? -50.290 -10.402 71.502 1.00 89.31 175 VAL A N 1
ATOM 1473 C CA . VAL A 1 175 ? -49.942 -9.534 72.642 1.00 89.31 175 VAL A CA 1
ATOM 1474 C C . VAL A 1 175 ? -51.109 -8.622 73.023 1.00 89.31 175 VAL A C 1
ATOM 1476 O O . VAL A 1 175 ? -51.369 -8.466 74.211 1.00 89.31 175 VAL A O 1
ATOM 1479 N N . ALA A 1 176 ? -51.836 -8.061 72.052 1.00 86.38 176 ALA A N 1
ATOM 1480 C CA . ALA A 1 176 ? -53.024 -7.246 72.301 1.00 86.38 176 ALA A CA 1
ATOM 1481 C C . ALA A 1 176 ? -54.119 -8.050 73.018 1.00 86.38 176 ALA A C 1
ATOM 1483 O O . ALA A 1 176 ? -54.599 -7.598 74.049 1.00 86.38 176 ALA A O 1
ATOM 1484 N N . PHE A 1 177 ? -54.421 -9.272 72.565 1.00 83.38 177 PHE A N 1
ATOM 1485 C CA . PHE A 1 177 ? -55.378 -10.160 73.234 1.00 83.38 177 PHE A CA 1
ATOM 1486 C C . PHE A 1 177 ? -54.949 -10.511 74.669 1.00 83.38 177 PHE A C 1
ATOM 1488 O O . PHE A 1 177 ? -55.731 -10.361 75.601 1.00 83.38 177 PHE A O 1
ATOM 1495 N N . LYS A 1 178 ? -53.677 -10.886 74.888 1.00 84.12 178 LYS A N 1
ATOM 1496 C CA . LYS A 1 178 ? -53.156 -11.137 76.247 1.00 84.12 178 LYS A CA 1
ATOM 1497 C C . LYS A 1 178 ? -53.197 -9.894 77.146 1.00 84.12 178 LYS A C 1
ATOM 1499 O O . LYS A 1 178 ? -53.382 -10.031 78.351 1.00 84.12 178 LYS A O 1
ATOM 1504 N N . ARG A 1 179 ? -52.992 -8.695 76.588 1.00 83.81 179 ARG A N 1
ATOM 1505 C CA . ARG A 1 179 ? -53.122 -7.424 77.321 1.00 83.81 179 ARG A CA 1
ATOM 1506 C C . ARG A 1 179 ? -54.577 -7.113 77.651 1.00 83.81 179 ARG A C 1
ATOM 1508 O O . ARG A 1 179 ? -54.827 -6.723 78.780 1.00 83.81 179 ARG A O 1
ATOM 1515 N N . TRP A 1 180 ? -55.496 -7.327 76.711 1.00 83.56 180 TRP A N 1
ATOM 1516 C CA . TRP A 1 180 ? -56.934 -7.176 76.922 1.00 83.56 180 TRP A CA 1
ATOM 1517 C C . TRP A 1 180 ? -57.415 -8.090 78.056 1.00 83.56 180 TRP A C 1
ATOM 1519 O O . TRP A 1 180 ? -57.927 -7.580 79.047 1.00 83.56 180 TRP A O 1
ATOM 1529 N N . LEU A 1 181 ? -57.104 -9.391 77.993 1.00 78.44 181 LEU A N 1
ATOM 1530 C CA . LEU A 1 181 ? -57.472 -10.367 79.027 1.00 78.44 181 LEU A CA 1
ATOM 1531 C C . LEU A 1 181 ? -56.954 -9.955 80.421 1.00 78.44 181 LEU A C 1
ATOM 1533 O O . LEU A 1 181 ? -57.709 -9.903 81.384 1.00 78.44 181 LEU A O 1
ATOM 1537 N N . ARG A 1 182 ? -55.673 -9.565 80.520 1.00 75.31 182 ARG A N 1
ATOM 1538 C CA . ARG A 1 182 ? -55.081 -9.045 81.770 1.00 75.31 182 ARG A CA 1
ATOM 1539 C C . ARG A 1 182 ? -55.686 -7.722 82.236 1.00 75.31 182 ARG A C 1
ATOM 1541 O O . ARG A 1 182 ? -55.621 -7.426 83.419 1.00 75.31 182 ARG A O 1
ATOM 1548 N N . SER A 1 183 ? -56.203 -6.907 81.321 1.00 74.25 183 SER A N 1
ATOM 1549 C CA . SER A 1 183 ? -56.785 -5.603 81.643 1.00 74.25 183 SER A CA 1
ATOM 1550 C C . SER A 1 183 ? -58.230 -5.675 82.134 1.00 74.25 183 SER A C 1
ATOM 1552 O O . SER A 1 183 ? -58.728 -4.643 82.585 1.00 74.25 183 SER A O 1
ATOM 1554 N N . GLN A 1 184 ? -58.860 -6.856 82.033 1.00 75.81 184 GLN A N 1
ATOM 1555 C CA . GLN A 1 184 ? -60.214 -7.117 82.520 1.00 75.81 184 GLN A CA 1
ATOM 1556 C C . GLN A 1 184 ? -60.266 -7.687 83.946 1.00 75.81 184 GLN A C 1
ATOM 1558 O O . GLN A 1 184 ? -61.227 -7.398 84.647 1.00 75.81 184 GLN A O 1
ATOM 1563 N N . GLY A 1 185 ? -59.224 -8.389 84.407 1.00 77.38 185 GLY A N 1
ATOM 1564 C CA . GLY A 1 185 ? -59.052 -8.807 85.810 1.00 77.38 185 GLY A CA 1
ATOM 1565 C C . GLY A 1 185 ? -60.095 -9.815 86.345 1.00 77.38 185 GLY A C 1
ATOM 1566 O O . GLY A 1 185 ? -61.237 -9.832 85.886 1.00 77.38 185 GLY A O 1
ATOM 1567 N N . PRO A 1 186 ? -59.726 -10.679 87.305 1.00 82.75 186 PRO A N 1
ATOM 1568 C CA . PRO A 1 186 ? -60.700 -11.511 88.007 1.00 82.75 186 PRO A CA 1
ATOM 1569 C C . PRO A 1 186 ? -61.517 -10.672 89.004 1.00 82.75 186 PRO A C 1
ATOM 1571 O O . PRO A 1 186 ? -61.016 -9.696 89.559 1.00 82.75 186 PRO A O 1
ATOM 1574 N N . CYS A 1 187 ? -62.755 -11.084 89.262 1.00 83.62 187 CYS A N 1
ATOM 1575 C CA . CYS A 1 187 ? -63.551 -10.633 90.401 1.00 83.62 187 CYS A CA 1
ATOM 1576 C C . CYS A 1 187 ? -62.813 -10.969 91.704 1.00 83.62 187 CYS A C 1
ATOM 1578 O O . CYS A 1 187 ? -62.465 -12.126 91.927 1.00 83.62 187 CYS A O 1
ATOM 1580 N N . MET A 1 188 ? -62.596 -9.994 92.588 1.00 84.38 188 MET A N 1
ATOM 1581 C CA . MET A 1 188 ? -61.890 -10.240 93.854 1.00 84.38 188 MET A CA 1
ATOM 1582 C C . MET A 1 188 ? -62.710 -11.049 94.874 1.00 84.38 188 MET A C 1
ATOM 1584 O O . MET A 1 188 ? -62.123 -11.597 95.801 1.00 84.38 188 MET A O 1
ATOM 1588 N N . GLY A 1 189 ? -64.029 -11.175 94.679 1.00 81.75 189 GLY A N 1
ATOM 1589 C CA . GLY A 1 189 ? -64.901 -12.042 95.477 1.00 81.75 189 GLY A CA 1
ATOM 1590 C C . GLY A 1 189 ? -64.782 -13.523 95.098 1.00 81.75 189 GLY A C 1
ATOM 1591 O O . GLY A 1 189 ? -64.314 -14.326 95.896 1.00 81.75 189 GLY A O 1
ATOM 1592 N N . CYS A 1 190 ? -65.188 -13.895 93.877 1.00 82.50 190 CYS A N 1
ATOM 1593 C CA . CYS A 1 190 ? -65.232 -15.303 93.450 1.00 82.50 190 CYS A CA 1
ATOM 1594 C C . CYS A 1 190 ? -64.013 -15.795 92.652 1.00 82.50 190 CYS A C 1
ATOM 1596 O O . CYS A 1 190 ? -63.882 -16.994 92.450 1.00 82.50 190 CYS A O 1
ATOM 1598 N N . GLN A 1 191 ? -63.150 -14.903 92.154 1.00 81.06 191 GLN A N 1
ATOM 1599 C CA . GLN A 1 191 ? -61.969 -15.179 91.310 1.00 81.06 191 GLN A CA 1
ATOM 1600 C C . GLN A 1 191 ? -62.216 -15.866 89.946 1.00 81.06 191 GLN A C 1
ATOM 1602 O O . GLN A 1 191 ? -61.361 -15.771 89.064 1.00 81.06 191 GLN A O 1
ATOM 1607 N N . GLU A 1 192 ? -63.376 -16.487 89.729 1.00 80.06 192 GLU A N 1
ATOM 1608 C CA . GLU A 1 192 ? -63.737 -17.201 88.494 1.00 80.06 192 GLU A CA 1
ATOM 1609 C C . GLU A 1 192 ? -64.328 -16.293 87.403 1.00 80.06 192 GLU A C 1
ATOM 1611 O O . GLU A 1 192 ? -64.075 -16.492 86.213 1.00 80.06 192 GLU A O 1
ATOM 1616 N N . ALA A 1 193 ? -65.103 -15.278 87.796 1.00 81.06 193 ALA A N 1
ATOM 1617 C CA . ALA A 1 193 ? -65.708 -14.317 86.877 1.00 81.06 193 ALA A CA 1
ATOM 1618 C C . ALA A 1 193 ? -64.775 -13.127 86.596 1.00 81.06 193 ALA A C 1
ATOM 1620 O O . ALA A 1 193 ? -63.884 -12.809 87.384 1.00 81.06 193 ALA A O 1
ATOM 1621 N N . VAL A 1 194 ? -65.013 -12.421 85.490 1.00 82.56 194 VAL A N 1
ATOM 1622 C CA . VAL A 1 194 ? -64.370 -11.127 85.209 1.00 82.56 194 VAL A CA 1
ATOM 1623 C C . VAL A 1 194 ? -64.972 -10.050 86.118 1.00 82.56 194 VAL A C 1
ATOM 1625 O O . VAL A 1 194 ? -66.167 -10.081 86.400 1.00 82.56 194 VAL A O 1
ATOM 1628 N N . ALA A 1 195 ? -64.165 -9.093 86.580 1.00 83.25 195 ALA A N 1
ATOM 1629 C CA . ALA A 1 195 ? -64.699 -7.929 87.284 1.00 83.25 195 ALA A CA 1
ATOM 1630 C C . ALA A 1 195 ? -65.415 -6.981 86.304 1.00 83.25 195 ALA A C 1
ATOM 1632 O O . ALA A 1 195 ? -64.823 -6.557 85.311 1.00 83.25 195 ALA A O 1
ATOM 1633 N N . GLU A 1 196 ? -66.665 -6.634 86.609 1.00 81.94 196 GLU A N 1
ATOM 1634 C CA . GLU A 1 196 ? -67.587 -5.824 85.790 1.00 81.94 196 GLU A CA 1
ATOM 1635 C C . GLU A 1 196 ? -67.988 -4.515 86.495 1.00 81.94 196 GLU A C 1
ATOM 1637 O O . GLU A 1 196 ? -68.248 -3.496 85.850 1.00 81.94 196 GLU A O 1
ATOM 1642 N N . VAL A 1 197 ? -67.957 -4.514 87.830 1.00 84.88 197 VAL A N 1
ATOM 1643 C CA . VAL A 1 197 ? -68.350 -3.409 88.708 1.00 84.88 197 VAL A CA 1
ATOM 1644 C C . VAL A 1 197 ? -67.216 -3.106 89.690 1.00 84.88 197 VAL A C 1
ATOM 1646 O O . VAL A 1 197 ? -66.454 -3.987 90.088 1.00 84.88 197 VAL A O 1
ATOM 1649 N N . PHE A 1 198 ? -67.081 -1.840 90.069 1.00 86.50 198 PHE A N 1
ATOM 1650 C CA . PHE A 1 198 ? -66.231 -1.387 91.160 1.00 86.50 198 PHE A CA 1
ATOM 1651 C C . PHE A 1 198 ? -67.111 -0.912 92.318 1.00 86.50 198 PHE A C 1
ATOM 1653 O O . PHE A 1 198 ? -67.865 0.049 92.154 1.00 86.50 198 PHE A O 1
ATOM 1660 N N . ALA A 1 199 ? -67.004 -1.572 93.471 1.00 84.00 199 ALA A N 1
ATOM 1661 C CA . ALA A 1 199 ? -67.654 -1.149 94.707 1.00 84.00 199 ALA A CA 1
ATOM 1662 C C . ALA A 1 199 ? -66.801 -0.061 95.372 1.00 84.00 199 ALA A C 1
ATOM 1664 O O . ALA A 1 199 ? -65.655 -0.315 95.760 1.00 84.00 199 ALA A O 1
ATOM 1665 N N . LEU A 1 200 ? -67.340 1.158 95.478 1.00 82.25 200 LEU A N 1
ATOM 1666 C CA . LEU A 1 200 ? -66.596 2.330 95.947 1.00 82.25 200 LEU A CA 1
ATOM 1667 C C . LEU A 1 200 ? -66.215 2.219 97.426 1.00 82.25 200 LEU A C 1
ATOM 1669 O O . LEU A 1 200 ? -65.048 2.429 97.753 1.00 82.25 200 LEU A O 1
ATOM 1673 N N . ALA A 1 201 ? -67.166 1.828 98.280 1.00 77.31 201 ALA A N 1
ATOM 1674 C CA . ALA A 1 201 ? -67.008 1.774 99.737 1.00 77.31 201 ALA A CA 1
ATOM 1675 C C . ALA A 1 201 ? -65.806 0.927 100.204 1.00 77.31 201 ALA A C 1
ATOM 1677 O O . ALA A 1 201 ? -65.102 1.311 101.135 1.00 77.31 201 ALA A O 1
ATOM 1678 N N . TYR A 1 202 ? -65.519 -0.183 99.515 1.00 79.56 202 TYR A N 1
ATOM 1679 C CA . TYR A 1 202 ? -64.444 -1.123 99.874 1.00 79.56 202 TYR A CA 1
ATOM 1680 C C . TYR A 1 202 ? -63.302 -1.169 98.849 1.00 79.56 202 TYR A C 1
ATOM 1682 O O . TYR A 1 202 ? -62.347 -1.929 99.006 1.00 79.56 202 TYR A O 1
ATOM 1690 N N . SER A 1 203 ? -63.365 -0.352 97.794 1.00 83.50 203 SER A N 1
ATOM 1691 C CA . SER A 1 203 ? -62.414 -0.327 96.673 1.00 83.50 203 SER A CA 1
ATOM 1692 C C . SER A 1 203 ? -62.225 -1.669 95.931 1.00 83.50 203 SER A C 1
ATOM 1694 O O . SER A 1 203 ? -61.130 -1.981 95.455 1.00 83.50 203 SER A O 1
ATOM 1696 N N . LEU A 1 204 ? -63.290 -2.472 95.815 1.00 85.31 204 LEU A N 1
ATOM 1697 C CA . LEU A 1 204 ? -63.235 -3.826 95.248 1.00 85.31 204 LEU A CA 1
ATOM 1698 C C . LEU A 1 204 ? -63.679 -3.888 93.777 1.00 85.31 204 LEU A C 1
ATOM 1700 O O . LEU A 1 204 ? -64.733 -3.376 93.408 1.00 85.31 204 LEU A O 1
ATOM 1704 N N . GLU A 1 205 ? -62.903 -4.589 92.945 1.00 85.81 205 GLU A N 1
ATOM 1705 C CA . GLU A 1 205 ? -63.281 -4.987 91.582 1.00 85.81 205 GLU A CA 1
ATOM 1706 C C . GLU A 1 205 ? -64.076 -6.313 91.644 1.00 85.81 205 GLU A C 1
ATOM 1708 O O . GLU A 1 205 ? -63.505 -7.367 91.935 1.00 85.81 205 GLU A O 1
ATOM 1713 N N . LEU A 1 206 ? -65.389 -6.280 91.389 1.00 84.00 206 LEU A N 1
ATOM 1714 C CA . LEU A 1 206 ? -66.319 -7.413 91.533 1.00 84.00 206 LEU A CA 1
ATOM 1715 C C . LEU A 1 206 ? -67.073 -7.709 90.223 1.00 84.00 206 LEU A C 1
ATOM 1717 O O . LEU A 1 206 ? -67.225 -6.843 89.364 1.00 84.00 206 LEU A O 1
ATOM 1721 N N . CYS A 1 207 ? -67.567 -8.935 90.043 1.00 88.12 207 CYS A N 1
ATOM 1722 C CA . CYS A 1 207 ? -68.581 -9.240 89.025 1.00 88.12 207 CYS A CA 1
ATOM 1723 C C . CYS A 1 207 ? -69.979 -8.827 89.520 1.00 88.12 207 CYS A C 1
ATOM 1725 O O . CYS A 1 207 ? -70.185 -8.674 90.727 1.00 88.12 207 CYS A O 1
ATOM 1727 N N . ASN A 1 208 ? -70.951 -8.693 88.610 1.00 84.38 208 ASN A N 1
ATOM 1728 C CA . ASN A 1 208 ? -72.316 -8.294 88.978 1.00 84.38 208 ASN A CA 1
ATOM 1729 C C . ASN A 1 208 ? -72.956 -9.209 90.044 1.00 84.38 208 ASN A C 1
ATOM 1731 O O . ASN A 1 208 ? -73.602 -8.711 90.960 1.00 84.38 208 ASN A O 1
ATOM 1735 N N . SER A 1 209 ? -72.739 -10.530 89.995 1.00 85.19 209 SER A N 1
ATOM 1736 C CA . SER A 1 209 ? -73.311 -11.455 90.988 1.00 85.19 209 SER A CA 1
ATOM 1737 C C . SER A 1 209 ? -72.729 -11.262 92.394 1.00 85.19 209 SER A C 1
ATOM 1739 O O . SER A 1 209 ? -73.492 -11.145 93.349 1.00 85.19 209 SER A O 1
ATOM 1741 N N . CYS A 1 210 ? -71.402 -11.157 92.539 1.00 84.94 210 CYS A N 1
ATOM 1742 C CA . CYS A 1 210 ? -70.775 -10.865 93.835 1.00 84.94 210 CYS A CA 1
ATOM 1743 C C . CYS A 1 210 ? -71.124 -9.462 94.349 1.00 84.94 210 CYS A C 1
ATOM 1745 O O . CYS A 1 210 ? -71.339 -9.296 95.545 1.00 84.94 210 CYS A O 1
ATOM 1747 N N . SER A 1 211 ? -71.207 -8.469 93.457 1.00 83.50 211 SER A N 1
ATOM 1748 C CA . SER A 1 211 ? -71.597 -7.100 93.814 1.00 83.50 211 SER A CA 1
ATOM 1749 C C . SER A 1 211 ? -73.031 -7.034 94.345 1.00 83.50 211 SER A C 1
ATOM 1751 O O . SER A 1 211 ? -73.286 -6.327 95.313 1.00 83.50 211 SER A O 1
ATOM 1753 N N . ASN A 1 212 ? -73.959 -7.789 93.748 1.00 82.19 212 ASN A N 1
ATOM 1754 C CA . ASN A 1 212 ? -75.354 -7.820 94.187 1.00 82.19 212 ASN A CA 1
ATOM 1755 C C . ASN A 1 212 ? -75.526 -8.607 95.494 1.00 82.19 212 ASN A C 1
ATOM 1757 O O . ASN A 1 212 ? -76.273 -8.166 96.359 1.00 82.19 212 ASN A O 1
ATOM 1761 N N . ALA A 1 213 ? -74.804 -9.720 95.669 1.00 82.56 213 ALA A N 1
ATOM 1762 C CA . ALA A 1 213 ? -74.826 -10.484 96.917 1.00 82.56 213 ALA A CA 1
ATOM 1763 C C . ALA A 1 213 ? -74.286 -9.669 98.107 1.00 82.56 213 ALA A C 1
ATOM 1765 O O . ALA A 1 213 ? -74.907 -9.651 99.165 1.00 82.56 213 ALA A O 1
ATOM 1766 N N . MET A 1 214 ? -73.170 -8.949 97.924 1.00 78.00 214 MET A N 1
ATOM 1767 C CA . MET A 1 214 ? -72.629 -8.051 98.954 1.00 78.00 214 MET A CA 1
ATOM 1768 C C . MET A 1 214 ? -73.528 -6.831 99.188 1.00 78.00 214 MET A C 1
ATOM 1770 O O . MET A 1 214 ? -73.757 -6.464 100.335 1.00 78.00 214 MET A O 1
ATOM 1774 N N . GLY A 1 215 ? -74.078 -6.235 98.124 1.00 77.19 215 GLY A N 1
ATOM 1775 C CA . GLY A 1 215 ? -74.999 -5.102 98.238 1.00 77.19 215 GLY A CA 1
ATOM 1776 C C . GLY A 1 215 ? -76.266 -5.440 99.026 1.00 77.19 215 GLY A C 1
ATOM 1777 O O . GLY A 1 215 ? -76.665 -4.657 99.877 1.00 77.19 215 GLY A O 1
ATOM 1778 N N . GLN A 1 216 ? -76.851 -6.624 98.808 1.00 74.94 216 GLN A N 1
ATOM 1779 C CA . GLN A 1 216 ? -78.021 -7.094 99.562 1.00 74.94 216 GLN A CA 1
ATOM 1780 C C . GLN A 1 216 ? -77.725 -7.252 101.058 1.00 74.94 216 GLN A C 1
ATOM 1782 O O . GLN A 1 216 ? -78.507 -6.780 101.870 1.00 74.94 216 GLN A O 1
ATOM 1787 N N . GLN A 1 217 ? -76.576 -7.834 101.424 1.00 69.00 217 GLN A N 1
ATOM 1788 C CA . GLN A 1 217 ? -76.185 -7.994 102.833 1.00 69.00 217 GLN A CA 1
ATOM 1789 C C . GLN A 1 217 ? -75.943 -6.663 103.563 1.00 69.00 217 GLN A C 1
ATOM 1791 O O . GLN A 1 217 ? -76.069 -6.617 104.778 1.00 69.00 217 GLN A O 1
ATOM 1796 N N . ILE A 1 218 ? -75.572 -5.601 102.842 1.00 66.62 218 ILE A N 1
ATOM 1797 C CA . ILE A 1 218 ? -75.259 -4.281 103.419 1.00 66.62 218 ILE A CA 1
ATOM 1798 C C . ILE A 1 218 ? -76.496 -3.367 103.446 1.00 66.62 218 ILE A C 1
ATOM 1800 O O . ILE A 1 218 ? -76.584 -2.472 104.285 1.00 66.62 218 ILE A O 1
ATOM 1804 N N . GLN A 1 219 ? -77.479 -3.615 102.574 1.00 59.38 219 GLN A N 1
ATOM 1805 C CA . GLN A 1 219 ? -78.755 -2.892 102.572 1.00 59.38 219 GLN A CA 1
ATOM 1806 C C . GLN A 1 219 ? -79.590 -3.150 103.837 1.00 59.38 219 GLN A C 1
ATOM 1808 O O . GLN A 1 219 ? -80.373 -2.284 104.224 1.00 59.38 219 GLN A O 1
ATOM 1813 N N . ASP A 1 220 ? -79.382 -4.296 104.492 1.00 56.44 220 ASP A N 1
ATOM 1814 C CA . ASP A 1 220 ? -79.983 -4.637 105.788 1.00 56.44 220 ASP A CA 1
ATOM 1815 C C . ASP A 1 220 ? -79.320 -3.893 106.981 1.00 56.44 220 ASP A C 1
ATOM 1817 O O . ASP A 1 220 ? -79.917 -3.816 108.052 1.00 56.44 220 ASP A O 1
ATOM 1821 N N . ASP A 1 221 ? -78.127 -3.302 106.792 1.00 55.47 221 ASP A N 1
ATOM 1822 C CA . ASP A 1 221 ? -77.261 -2.687 107.827 1.00 55.47 221 ASP A CA 1
ATOM 1823 C C . ASP A 1 221 ? -77.158 -1.133 107.712 1.00 55.47 221 ASP A C 1
ATOM 1825 O O . ASP A 1 221 ? -76.181 -0.524 108.150 1.00 55.47 221 ASP A O 1
ATOM 1829 N N . GLU A 1 222 ? -78.143 -0.463 107.093 1.00 56.31 222 GLU A N 1
ATOM 1830 C CA . GLU A 1 222 ? -78.176 1.004 106.838 1.00 56.31 222 GLU A CA 1
ATOM 1831 C C . GLU A 1 222 ? -76.960 1.579 106.053 1.00 56.31 222 GLU A C 1
ATOM 1833 O O . GLU A 1 222 ? -76.679 2.780 106.096 1.00 56.31 222 GLU A O 1
ATOM 1838 N N . GLY A 1 223 ? -76.237 0.749 105.288 1.00 59.50 223 GLY A N 1
ATOM 1839 C CA . GLY A 1 223 ? -75.063 1.162 104.505 1.00 59.50 223 GLY A CA 1
ATOM 1840 C C . GLY A 1 223 ? -75.359 1.541 103.044 1.00 59.50 223 GLY A C 1
ATOM 1841 O O . GLY A 1 223 ? -76.027 0.804 102.321 1.00 59.50 223 GLY A O 1
ATOM 1842 N N . ASP A 1 224 ? -74.794 2.657 102.565 1.00 63.19 224 ASP A N 1
ATOM 1843 C CA . ASP A 1 224 ? -74.915 3.087 101.161 1.00 63.19 224 ASP A CA 1
ATOM 1844 C C . ASP A 1 224 ? -73.929 2.330 100.239 1.00 63.19 224 ASP A C 1
ATOM 1846 O O . ASP A 1 224 ? -72.703 2.445 100.366 1.00 63.19 224 ASP A O 1
ATOM 1850 N N . TRP A 1 225 ? -74.455 1.520 99.311 1.00 77.75 225 TRP A N 1
ATOM 1851 C CA . TRP A 1 225 ? -73.671 0.630 98.440 1.00 77.75 225 TRP A CA 1
ATOM 1852 C C . TRP A 1 225 ? -73.423 1.241 97.056 1.00 77.75 225 TRP A C 1
ATOM 1854 O O . TRP A 1 225 ? -73.956 0.824 96.022 1.00 77.75 225 TRP A O 1
ATOM 1864 N N . ASP A 1 226 ? -72.557 2.247 97.047 1.00 79.75 226 ASP A N 1
ATOM 1865 C CA . ASP A 1 226 ? -72.231 3.015 95.852 1.00 79.75 226 ASP A CA 1
ATOM 1866 C C . ASP A 1 226 ? -71.348 2.202 94.873 1.00 79.75 226 ASP A C 1
ATOM 1868 O O . ASP A 1 226 ? -70.250 1.727 95.205 1.00 79.75 226 ASP A O 1
ATOM 1872 N N . THR A 1 227 ? -71.813 2.033 93.631 1.00 83.75 227 THR A N 1
ATOM 1873 C CA . THR A 1 227 ? -71.138 1.223 92.599 1.00 83.75 227 THR A CA 1
ATOM 1874 C C . THR A 1 227 ? -70.889 2.008 91.314 1.00 83.75 227 THR A C 1
ATOM 1876 O O . THR A 1 227 ? -71.679 2.853 90.900 1.00 83.75 227 THR A O 1
ATOM 1879 N N . MET A 1 228 ? -69.779 1.715 90.628 1.00 85.44 228 MET A N 1
ATOM 1880 C CA . MET A 1 228 ? -69.508 2.260 89.293 1.00 85.44 228 MET A CA 1
ATOM 1881 C C . MET A 1 228 ? -69.056 1.164 88.328 1.00 85.44 228 MET A C 1
ATOM 1883 O O . MET A 1 228 ? -68.355 0.232 88.715 1.00 85.44 228 MET A O 1
ATOM 1887 N N . ALA A 1 229 ? -69.387 1.300 87.042 1.00 83.69 229 ALA A N 1
ATOM 1888 C CA . ALA A 1 229 ? -68.897 0.387 86.010 1.00 83.69 229 ALA A CA 1
ATOM 1889 C C . ALA A 1 229 ? -67.356 0.342 85.998 1.00 83.69 229 ALA A C 1
ATOM 1891 O O . ALA A 1 229 ? -66.687 1.381 85.931 1.00 83.69 229 ALA A O 1
ATOM 1892 N N . ILE A 1 230 ? -66.784 -0.865 86.015 1.00 82.75 230 ILE A N 1
ATOM 1893 C CA . ILE A 1 230 ? -65.338 -1.084 86.185 1.00 82.75 230 ILE A CA 1
ATOM 1894 C C . ILE A 1 230 ? -64.487 -0.348 85.138 1.00 82.75 230 ILE A C 1
ATOM 1896 O O . ILE A 1 230 ? -63.367 0.093 85.411 1.00 82.75 230 ILE A O 1
ATOM 1900 N N . GLU A 1 231 ? -65.026 -0.175 83.930 1.00 79.19 231 GLU A N 1
ATOM 1901 C CA . GLU A 1 231 ? -64.361 0.510 82.825 1.00 79.19 231 GLU A CA 1
ATOM 1902 C C . GLU A 1 231 ? -64.148 2.001 83.117 1.00 79.19 231 GLU A C 1
ATOM 1904 O O . GLU A 1 231 ? -63.098 2.549 82.772 1.00 79.19 231 GLU A O 1
ATOM 1909 N N . VAL A 1 232 ? -65.092 2.647 83.813 1.00 84.38 232 VAL A N 1
ATOM 1910 C CA . VAL A 1 232 ? -65.014 4.064 84.201 1.00 84.38 232 VAL A CA 1
ATOM 1911 C C . VAL A 1 232 ? -63.941 4.259 85.272 1.00 84.38 232 VAL A C 1
ATOM 1913 O O . VAL A 1 232 ? -63.073 5.125 85.111 1.00 84.38 232 VAL A O 1
ATOM 1916 N N . TYR A 1 233 ? -63.932 3.408 86.306 1.00 84.69 233 TYR A N 1
ATOM 1917 C CA . TYR A 1 233 ? -62.892 3.404 87.341 1.00 84.69 233 TYR A CA 1
ATOM 1918 C C . TYR A 1 233 ? -61.502 3.198 86.725 1.00 84.69 233 TYR A C 1
ATOM 1920 O O . TYR A 1 233 ? -60.614 4.048 86.852 1.00 84.69 233 TYR A O 1
ATOM 1928 N N . ARG A 1 234 ? -61.325 2.106 85.969 1.00 83.69 234 ARG A N 1
ATOM 1929 C CA . ARG A 1 234 ? -60.042 1.762 85.345 1.00 83.69 234 ARG A CA 1
ATOM 1930 C C . ARG A 1 234 ? -59.597 2.808 84.329 1.00 83.69 234 ARG A C 1
ATOM 1932 O O . ARG A 1 234 ? -58.395 3.035 84.204 1.00 83.69 234 ARG A O 1
ATOM 1939 N N . SER A 1 235 ? -60.514 3.468 83.621 1.00 83.88 235 SER A N 1
ATOM 1940 C CA . SER A 1 235 ? -60.188 4.605 82.753 1.00 83.88 235 SER A CA 1
ATOM 1941 C C . SER A 1 235 ? -59.596 5.763 83.564 1.00 83.88 235 SER A C 1
ATOM 1943 O O . SER A 1 235 ? -58.448 6.152 83.324 1.00 83.88 235 SER A O 1
ATOM 1945 N N . ARG A 1 236 ? -60.307 6.249 84.594 1.00 85.19 236 ARG A N 1
ATOM 1946 C CA . ARG A 1 236 ? -59.841 7.342 85.469 1.00 85.19 236 ARG A CA 1
ATOM 1947 C C . ARG A 1 236 ? -58.494 7.014 86.129 1.00 85.19 236 ARG A C 1
ATOM 1949 O O . ARG A 1 236 ? -57.566 7.823 86.061 1.00 85.19 236 ARG A O 1
ATOM 1956 N N . TYR A 1 237 ? -58.332 5.800 86.657 1.00 82.31 237 TYR A N 1
ATOM 1957 C CA . TYR A 1 237 ? -57.080 5.339 87.268 1.00 82.31 237 TYR A CA 1
ATOM 1958 C C . TYR A 1 237 ? -55.917 5.255 86.259 1.00 82.31 237 TYR A C 1
ATOM 1960 O O . TYR A 1 237 ? -54.798 5.694 86.546 1.00 82.31 237 TYR A O 1
ATOM 1968 N N . ARG A 1 238 ? -56.162 4.767 85.031 1.00 82.00 238 ARG A N 1
ATOM 1969 C CA . ARG A 1 238 ? -55.168 4.779 83.935 1.00 82.00 238 ARG A CA 1
ATOM 1970 C C . ARG A 1 238 ? -54.768 6.203 83.542 1.00 82.00 238 ARG A C 1
ATOM 1972 O O . ARG A 1 238 ? -53.598 6.432 83.242 1.00 82.00 238 ARG A O 1
ATOM 1979 N N . HIS A 1 239 ? -55.694 7.161 83.555 1.00 83.12 239 HIS A N 1
ATOM 1980 C CA . HIS A 1 239 ? -55.377 8.568 83.301 1.00 83.12 239 HIS A CA 1
ATOM 1981 C C . HIS A 1 239 ? -54.502 9.167 84.415 1.00 83.12 239 HIS A C 1
ATOM 1983 O O . HIS A 1 239 ? -53.439 9.710 84.109 1.00 83.12 239 HIS A O 1
ATOM 1989 N N . ALA A 1 240 ? -54.868 8.989 85.689 1.00 84.00 240 ALA A N 1
ATOM 1990 C CA . ALA A 1 240 ? -54.089 9.477 86.832 1.00 84.00 240 ALA A CA 1
ATOM 1991 C C . ALA A 1 240 ? -52.667 8.880 86.883 1.00 84.00 240 ALA A C 1
ATOM 1993 O O . ALA A 1 240 ? -51.673 9.607 86.965 1.00 84.00 240 ALA A O 1
ATOM 1994 N N . THR A 1 241 ? -52.541 7.556 86.739 1.00 84.25 241 THR A N 1
ATOM 1995 C CA . THR A 1 241 ? -51.233 6.875 86.709 1.00 84.25 241 THR A CA 1
ATOM 1996 C C . THR A 1 241 ? -50.383 7.288 85.507 1.00 84.25 241 THR A C 1
ATOM 1998 O O . THR A 1 241 ? -49.171 7.466 85.651 1.00 84.25 241 THR A O 1
ATOM 2001 N N . LYS A 1 242 ? -50.992 7.517 84.334 1.00 84.62 242 LYS A N 1
ATOM 2002 C CA . LYS A 1 242 ? -50.297 8.040 83.149 1.00 84.62 242 LYS A CA 1
ATOM 2003 C C . LYS A 1 242 ? -49.772 9.457 83.382 1.00 84.62 242 LYS A C 1
ATOM 2005 O O . LYS A 1 242 ? -48.619 9.704 83.040 1.00 84.62 242 LYS A O 1
ATOM 2010 N N . ILE A 1 243 ? -50.550 10.344 84.008 1.00 82.62 243 ILE A N 1
ATOM 2011 C CA . ILE A 1 243 ? -50.106 11.698 84.387 1.00 82.62 243 ILE A CA 1
ATOM 2012 C C . ILE A 1 243 ? -48.892 11.608 85.326 1.00 82.62 243 ILE A C 1
ATOM 2014 O O . ILE A 1 243 ? -47.820 12.128 84.999 1.00 82.62 243 ILE A O 1
ATOM 2018 N N . ALA A 1 244 ? -48.996 10.841 86.417 1.00 82.81 244 ALA A N 1
ATOM 2019 C CA . ALA A 1 244 ? -47.903 10.644 87.374 1.00 82.81 244 ALA A CA 1
ATOM 2020 C C . ALA A 1 244 ? -46.643 10.007 86.745 1.00 82.81 244 ALA A C 1
ATOM 2022 O O . ALA A 1 244 ? -45.514 10.339 87.117 1.00 82.81 244 ALA A O 1
ATOM 2023 N N . ALA A 1 245 ? -46.804 9.102 85.775 1.00 83.88 245 ALA A N 1
ATOM 2024 C CA . ALA A 1 245 ? -45.694 8.523 85.018 1.00 83.88 245 ALA A CA 1
ATOM 2025 C C . ALA A 1 245 ? -45.071 9.527 84.030 1.00 83.88 245 ALA A C 1
ATOM 2027 O O . ALA A 1 245 ? -43.847 9.577 83.901 1.00 83.88 245 ALA A O 1
ATOM 2028 N N . THR A 1 246 ? -45.876 10.362 83.360 1.00 82.38 246 THR A N 1
ATOM 2029 C CA . THR A 1 246 ? -45.351 11.423 82.485 1.00 82.38 246 THR A CA 1
ATOM 2030 C C . THR A 1 246 ? -44.583 12.486 83.261 1.00 82.38 246 THR A C 1
ATOM 2032 O O . THR A 1 246 ? -43.535 12.910 82.778 1.00 82.38 246 THR A O 1
ATOM 2035 N N . TYR A 1 247 ? -45.033 12.838 84.470 1.00 83.44 247 TYR A N 1
ATOM 2036 C CA . TYR A 1 247 ? -44.343 13.775 85.356 1.00 83.44 247 TYR A CA 1
ATOM 2037 C C . TYR A 1 247 ? -43.007 13.207 85.860 1.00 83.44 247 TYR A C 1
ATOM 2039 O O . TYR A 1 247 ? -41.965 13.828 85.661 1.00 83.44 247 TYR A O 1
ATOM 2047 N N . ARG A 1 248 ? -42.993 11.969 86.385 1.00 81.44 248 ARG A N 1
ATOM 2048 C CA . ARG A 1 248 ? -41.743 11.274 86.765 1.00 81.44 248 ARG A CA 1
ATOM 2049 C C . ARG A 1 248 ? -40.767 11.151 85.590 1.00 81.44 248 ARG A C 1
ATOM 2051 O O . ARG A 1 248 ? -39.588 11.467 85.723 1.00 81.44 248 ARG A O 1
ATOM 2058 N N . GLY A 1 249 ? -41.262 10.782 84.408 1.00 79.31 249 GLY A N 1
ATOM 2059 C CA . GLY A 1 249 ? -40.451 10.725 83.192 1.00 79.31 249 GLY A CA 1
ATOM 2060 C C . GLY A 1 249 ? -39.974 12.097 82.698 1.00 79.31 249 GLY A C 1
ATOM 2061 O O . GLY A 1 249 ? -38.927 12.182 82.064 1.00 79.31 249 GLY A O 1
ATOM 2062 N N . TYR A 1 250 ? -40.712 13.181 82.952 1.00 78.56 250 TYR A N 1
ATOM 2063 C CA . TYR A 1 250 ? -40.269 14.550 82.672 1.00 78.56 250 TYR A CA 1
ATOM 2064 C C . TYR A 1 250 ? -39.126 14.957 83.613 1.00 78.56 250 TYR A C 1
ATOM 2066 O O . TYR A 1 250 ? -38.073 15.361 83.122 1.00 78.56 250 TYR A O 1
ATOM 2074 N N . ALA A 1 251 ? -39.280 14.732 84.921 1.00 75.50 251 ALA A N 1
ATOM 2075 C CA . ALA A 1 251 ? -38.246 14.991 85.923 1.00 75.50 251 ALA A CA 1
ATOM 2076 C C . ALA A 1 251 ? -36.943 14.211 85.648 1.00 75.50 251 ALA A C 1
ATOM 2078 O O . ALA A 1 251 ? -35.860 14.788 85.668 1.00 75.50 251 ALA A O 1
ATOM 2079 N N . GLN A 1 252 ? -37.028 12.925 85.288 1.00 73.19 252 GLN A N 1
ATOM 2080 C CA . GLN A 1 252 ? -35.834 12.132 84.961 1.00 73.19 252 GLN A CA 1
ATOM 2081 C C . GLN A 1 252 ? -35.225 12.481 83.588 1.00 73.19 252 GLN A C 1
ATOM 2083 O O . GLN A 1 252 ? -34.018 12.359 83.384 1.00 73.19 252 GLN A O 1
ATOM 2088 N N . ARG A 1 253 ? -36.022 12.971 82.626 1.00 74.00 253 ARG A N 1
ATOM 2089 C CA . ARG A 1 253 ? -35.471 13.518 81.372 1.00 74.00 253 ARG A CA 1
ATOM 2090 C C . ARG A 1 253 ? -34.741 14.839 81.603 1.00 74.00 253 ARG A C 1
ATOM 2092 O O . ARG A 1 253 ? -33.710 15.042 80.966 1.00 74.00 253 ARG A O 1
ATOM 2099 N N . GLN A 1 254 ? -35.227 15.704 82.493 1.00 67.50 254 GLN A N 1
ATOM 2100 C CA . GLN A 1 254 ? -34.523 16.929 82.895 1.00 67.50 254 GLN A CA 1
ATOM 2101 C C . GLN A 1 254 ? -33.101 16.611 83.397 1.00 67.50 254 GLN A C 1
ATOM 2103 O O . GLN A 1 254 ? -32.147 17.215 82.915 1.00 67.50 254 GLN A O 1
ATOM 2108 N N . THR A 1 255 ? -32.931 15.593 84.250 1.00 66.19 255 THR A N 1
ATOM 2109 C CA . THR A 1 255 ? -31.609 15.221 84.793 1.00 66.19 255 THR A CA 1
ATOM 2110 C C . THR A 1 255 ? -30.714 14.448 83.811 1.00 66.19 255 THR A C 1
ATOM 2112 O O . THR A 1 255 ? -29.521 14.727 83.723 1.00 66.19 255 THR A O 1
ATOM 2115 N N . GLU A 1 256 ? -31.242 13.497 83.029 1.00 63.31 256 GLU A N 1
ATOM 2116 C CA . GLU A 1 256 ? -30.399 12.646 82.164 1.00 63.31 256 GLU A CA 1
ATOM 2117 C C . GLU A 1 256 ? -30.088 13.219 80.767 1.00 63.31 256 GLU A C 1
ATOM 2119 O O . GLU A 1 256 ? -29.111 12.799 80.130 1.00 63.31 256 GLU A O 1
ATOM 2124 N N . THR A 1 257 ? -30.915 14.125 80.226 1.00 60.41 257 THR A N 1
ATOM 2125 C CA . THR A 1 257 ? -30.816 14.479 78.793 1.00 60.41 257 THR A CA 1
ATOM 2126 C C . THR A 1 257 ? -29.590 15.308 78.428 1.00 60.41 257 THR A C 1
ATOM 2128 O O . THR A 1 257 ? -29.124 15.173 77.295 1.00 60.41 257 THR A O 1
ATOM 2131 N N . GLN A 1 258 ? -29.033 16.114 79.336 1.00 63.59 258 GLN A N 1
ATOM 2132 C CA . GLN A 1 258 ? -27.839 16.914 79.036 1.00 63.59 258 GLN A CA 1
ATOM 2133 C C . GLN A 1 258 ? -26.595 16.020 78.868 1.00 63.59 258 GLN A C 1
ATOM 2135 O O . GLN A 1 258 ? -25.971 16.024 77.805 1.00 63.59 258 GLN A O 1
ATOM 2140 N N . GLY A 1 259 ? -26.291 15.164 79.852 1.00 67.31 259 GLY A N 1
ATOM 2141 C CA . GLY A 1 259 ? -25.101 14.302 79.823 1.00 67.31 259 GLY A CA 1
ATOM 2142 C C . GLY A 1 259 ? -25.104 13.267 78.689 1.00 67.31 259 GLY A C 1
ATOM 2143 O O . GLY A 1 259 ? -24.131 13.153 77.938 1.00 67.31 259 GLY A O 1
ATOM 2144 N N . ARG A 1 260 ? -26.212 12.531 78.500 1.00 73.50 260 ARG A N 1
ATOM 2145 C CA . ARG A 1 260 ? -26.279 11.474 77.469 1.00 73.50 260 ARG A CA 1
ATOM 2146 C C . ARG A 1 260 ? -26.237 12.022 76.042 1.00 73.50 260 ARG A C 1
ATOM 2148 O O . ARG A 1 260 ? -25.620 11.392 75.183 1.00 73.50 260 ARG A O 1
ATOM 2155 N N . ARG A 1 261 ? -26.852 13.182 75.768 1.00 73.56 261 ARG A N 1
ATOM 2156 C CA . ARG A 1 261 ? -26.822 13.791 74.423 1.00 73.56 261 ARG A CA 1
ATOM 2157 C C . ARG A 1 261 ? -25.413 14.226 74.037 1.00 73.56 261 ARG A C 1
ATOM 2159 O O . ARG A 1 261 ? -24.986 13.907 72.931 1.00 73.56 261 ARG A O 1
ATOM 2166 N N . LEU A 1 262 ? -24.684 14.873 74.948 1.00 76.06 262 LEU A N 1
ATOM 2167 C CA . LEU A 1 262 ? -23.299 15.290 74.714 1.00 76.06 262 LEU A CA 1
ATOM 2168 C C . LEU A 1 262 ? -22.375 14.085 74.477 1.00 76.06 262 LEU A C 1
ATOM 2170 O O . LEU A 1 262 ? -21.613 14.084 73.512 1.00 76.06 262 LEU A O 1
ATOM 2174 N N . PHE A 1 263 ? -22.502 13.019 75.277 1.00 81.00 263 PHE A N 1
ATOM 2175 C CA . PHE A 1 263 ? -21.714 11.794 75.094 1.00 81.00 263 PHE A CA 1
ATOM 2176 C C . PHE A 1 263 ? -21.978 11.104 73.745 1.00 81.00 263 PHE A C 1
ATOM 2178 O O . PHE A 1 263 ? -21.037 10.740 73.034 1.00 81.00 263 PHE A O 1
ATOM 2185 N N . VAL A 1 264 ? -23.251 10.936 73.362 1.00 83.06 264 VAL A N 1
ATOM 2186 C CA . VAL A 1 264 ? -23.611 10.320 72.074 1.00 83.06 264 VAL A CA 1
ATOM 2187 C C . VAL A 1 264 ? -23.135 11.190 70.909 1.00 83.06 264 VAL A C 1
ATOM 2189 O O . VAL A 1 264 ? -22.509 10.656 69.995 1.00 83.06 264 VAL A O 1
ATOM 2192 N N . ALA A 1 265 ? -23.343 12.511 70.971 1.00 80.75 265 ALA A N 1
ATOM 2193 C CA . ALA A 1 265 ? -22.882 13.452 69.952 1.00 80.75 265 ALA A CA 1
ATOM 2194 C C . ALA A 1 265 ? -21.356 13.385 69.761 1.00 80.75 265 ALA A C 1
ATOM 2196 O O . ALA A 1 265 ? -20.885 13.167 68.640 1.00 80.75 265 ALA A O 1
ATOM 2197 N N . ALA A 1 266 ? -20.584 13.465 70.851 1.00 83.19 266 ALA A N 1
ATOM 2198 C CA . ALA A 1 266 ? -19.126 13.355 70.821 1.00 83.19 266 ALA A CA 1
ATOM 2199 C C . ALA A 1 266 ? -18.662 12.033 70.185 1.00 83.19 266 ALA A C 1
ATOM 2201 O O . ALA A 1 266 ? -17.789 12.027 69.316 1.00 83.19 266 ALA A O 1
ATOM 2202 N N . ARG A 1 267 ? -19.293 10.911 70.548 1.00 85.19 267 ARG A N 1
ATOM 2203 C CA . ARG A 1 267 ? -18.957 9.583 70.017 1.00 85.19 267 ARG A CA 1
ATOM 2204 C C . ARG A 1 267 ? -19.335 9.422 68.540 1.00 85.19 267 ARG A C 1
ATOM 2206 O O . ARG A 1 267 ? -18.565 8.826 67.789 1.00 85.19 267 ARG A O 1
ATOM 2213 N N . THR A 1 268 ? -20.446 10.008 68.080 1.00 84.25 268 THR A N 1
ATOM 2214 C CA . THR A 1 268 ? -20.766 10.067 66.640 1.00 84.25 268 THR A CA 1
ATOM 2215 C C . THR A 1 268 ? -19.770 10.918 65.851 1.00 84.25 268 THR A C 1
ATOM 2217 O O . THR A 1 268 ? -19.343 10.492 64.779 1.00 84.25 268 THR A O 1
ATOM 2220 N N . ILE A 1 269 ? -19.327 12.058 66.395 1.00 85.25 269 ILE A N 1
ATOM 2221 C CA . ILE A 1 269 ? -18.305 12.914 65.770 1.00 85.25 269 ILE A CA 1
ATOM 2222 C C . ILE A 1 269 ? -16.970 12.160 65.668 1.00 85.25 269 ILE A C 1
ATOM 2224 O O . ILE A 1 269 ? -16.377 12.100 64.592 1.00 85.25 269 ILE A O 1
ATOM 2228 N N . GLN A 1 270 ? -16.531 11.494 66.742 1.00 87.25 270 GLN A N 1
ATOM 2229 C CA . GLN A 1 270 ? -15.312 10.675 66.743 1.00 87.25 270 GLN A CA 1
ATOM 2230 C C . GLN A 1 270 ? -15.361 9.536 65.708 1.00 87.25 270 GLN A C 1
ATOM 2232 O O . GLN A 1 270 ? -14.378 9.301 65.001 1.00 87.25 270 GLN A O 1
ATOM 2237 N N . CYS A 1 271 ? -16.498 8.844 65.570 1.00 87.75 271 CYS A N 1
ATOM 2238 C CA . CYS A 1 271 ? -16.678 7.830 64.529 1.00 87.75 271 CYS A CA 1
ATOM 2239 C C . CYS A 1 271 ? -16.633 8.433 63.115 1.00 87.75 271 CYS A C 1
ATOM 2241 O O . CYS A 1 271 ? -15.945 7.886 62.252 1.00 87.75 271 CYS A O 1
ATOM 2243 N N . ALA A 1 272 ? -17.299 9.568 62.879 1.00 84.81 272 ALA A N 1
ATOM 2244 C CA . ALA A 1 272 ? -17.291 10.246 61.582 1.00 84.81 272 ALA A CA 1
ATOM 2245 C C . ALA A 1 272 ? -15.875 10.686 61.163 1.00 84.81 272 ALA A C 1
ATOM 2247 O O . ALA A 1 272 ? -15.468 10.445 60.026 1.00 84.81 272 ALA A O 1
ATOM 2248 N N . VAL A 1 273 ? -15.086 11.240 62.093 1.00 87.00 273 VAL A N 1
ATOM 2249 C CA . VAL A 1 273 ? -13.683 11.625 61.853 1.00 87.00 273 VAL A CA 1
ATOM 2250 C C . VAL A 1 273 ? -12.819 10.412 61.489 1.00 87.00 273 VAL A C 1
ATOM 2252 O O . VAL A 1 273 ? -12.032 10.487 60.544 1.00 87.00 273 VAL A O 1
ATOM 2255 N N . ARG A 1 274 ? -12.992 9.266 62.165 1.00 89.69 274 ARG A N 1
ATOM 2256 C CA . ARG A 1 274 ? -12.266 8.022 61.834 1.00 89.69 274 ARG A CA 1
ATOM 2257 C C . ARG A 1 274 ? -12.614 7.494 60.438 1.00 89.69 274 ARG A C 1
ATOM 2259 O O . ARG A 1 274 ? -11.711 7.123 59.691 1.00 89.69 274 ARG A O 1
ATOM 2266 N N . VAL A 1 275 ? -13.895 7.507 60.060 1.00 89.19 275 VAL A N 1
ATOM 2267 C CA . VAL A 1 275 ? -14.343 7.108 58.711 1.00 89.19 275 VAL A CA 1
ATOM 2268 C C . VAL A 1 275 ? -13.790 8.059 57.643 1.00 89.19 275 VAL A C 1
ATOM 2270 O O . VAL A 1 275 ? -13.311 7.604 56.605 1.00 89.19 275 VAL A O 1
ATOM 2273 N N . PHE A 1 276 ? -13.779 9.369 57.906 1.00 90.12 276 PHE A N 1
ATOM 2274 C CA . PHE A 1 276 ? -13.185 10.359 57.005 1.00 90.12 276 PHE A CA 1
ATOM 2275 C C . PHE A 1 276 ? -11.670 10.154 56.827 1.00 90.12 276 PHE A C 1
ATOM 2277 O O . PHE A 1 276 ? -11.177 10.183 55.697 1.00 90.12 276 PHE A O 1
ATOM 2284 N N . ALA A 1 277 ? -10.937 9.883 57.912 1.00 87.31 277 ALA A N 1
ATOM 2285 C CA . ALA A 1 277 ? -9.506 9.589 57.864 1.00 87.31 277 ALA A CA 1
ATOM 2286 C C . ALA A 1 277 ? -9.203 8.324 57.037 1.00 87.31 277 ALA A C 1
ATOM 2288 O O . ALA A 1 277 ? -8.371 8.371 56.130 1.00 87.31 277 ALA A O 1
ATOM 2289 N N . ALA A 1 278 ? -9.935 7.227 57.267 1.00 86.81 278 ALA A N 1
ATOM 2290 C CA . ALA A 1 278 ? -9.818 6.005 56.466 1.00 86.81 278 ALA A CA 1
ATOM 2291 C C . ALA A 1 278 ? -10.144 6.256 54.979 1.00 86.81 278 ALA A C 1
ATOM 2293 O O . ALA A 1 278 ? -9.423 5.802 54.090 1.00 86.81 278 ALA A O 1
ATOM 2294 N N . GLY A 1 279 ? -11.179 7.056 54.698 1.00 89.25 279 GLY A N 1
ATOM 2295 C CA . GLY A 1 279 ? -11.528 7.486 53.344 1.00 89.25 279 GLY A CA 1
ATOM 2296 C C . GLY A 1 279 ? -10.436 8.320 52.661 1.00 89.25 279 GLY A C 1
ATOM 2297 O O . GLY A 1 279 ? -10.240 8.181 51.453 1.00 89.25 279 GLY A O 1
ATOM 2298 N N . LYS A 1 280 ? -9.687 9.147 53.406 1.00 90.25 280 LYS A N 1
ATOM 2299 C CA . LYS A 1 280 ? -8.503 9.860 52.893 1.00 90.25 280 LYS A CA 1
ATOM 2300 C C . LYS A 1 280 ? -7.377 8.893 52.516 1.00 90.25 280 LYS A C 1
ATOM 2302 O O . LYS A 1 280 ? -6.831 9.020 51.423 1.00 90.25 280 LYS A O 1
ATOM 2307 N N . VAL A 1 281 ? -7.065 7.921 53.378 1.00 90.56 281 VAL A N 1
ATOM 2308 C CA . VAL A 1 281 ? -6.008 6.919 53.128 1.00 90.56 281 VAL A CA 1
ATOM 2309 C C . VAL A 1 281 ? -6.326 6.074 51.892 1.00 90.56 281 VAL A C 1
ATOM 2311 O O . VAL A 1 281 ? -5.475 5.923 51.019 1.00 90.56 281 VAL A O 1
ATOM 2314 N N . LEU A 1 282 ? -7.567 5.593 51.755 1.00 90.81 282 LEU A N 1
ATOM 2315 C CA . LEU A 1 282 ? -7.985 4.813 50.583 1.00 90.81 282 LEU A CA 1
ATOM 2316 C C . LEU A 1 282 ? -7.881 5.613 49.274 1.00 90.81 282 LEU A C 1
ATOM 2318 O O . LEU A 1 282 ? -7.409 5.076 48.274 1.00 90.81 282 LEU A O 1
ATOM 2322 N N . ARG A 1 283 ? -8.247 6.904 49.274 1.00 90.69 283 ARG A N 1
ATOM 2323 C CA . ARG A 1 283 ? -8.065 7.772 48.094 1.00 90.69 283 ARG A CA 1
ATOM 2324 C C . ARG A 1 283 ? -6.590 7.992 47.758 1.00 90.69 283 ARG A C 1
ATOM 2326 O O . ARG A 1 283 ? -6.248 7.978 46.582 1.00 90.69 283 ARG A O 1
ATOM 2333 N N . ALA A 1 284 ? -5.721 8.166 48.756 1.00 89.62 284 ALA A N 1
ATOM 2334 C CA . ALA A 1 284 ? -4.282 8.309 48.528 1.00 89.62 284 ALA A CA 1
ATOM 2335 C C . ALA A 1 284 ? -3.685 7.048 47.873 1.00 89.62 284 ALA A C 1
ATOM 2337 O O . ALA A 1 284 ? -3.006 7.149 46.852 1.00 89.62 284 ALA A O 1
ATOM 2338 N N . LEU A 1 285 ? -4.027 5.860 48.387 1.00 90.94 285 LEU A N 1
ATOM 2339 C CA . LEU A 1 285 ? -3.616 4.576 47.805 1.00 90.94 285 LEU A CA 1
ATOM 2340 C C . LEU A 1 285 ? -4.159 4.372 46.381 1.00 90.94 285 LEU A C 1
ATOM 2342 O O . LEU A 1 285 ? -3.445 3.860 45.518 1.00 90.94 285 LEU A O 1
ATOM 2346 N N . GLN A 1 286 ? -5.396 4.799 46.110 1.00 92.44 286 GLN A N 1
ATOM 2347 C CA . GLN A 1 286 ? -5.963 4.752 44.762 1.00 92.44 286 GLN A CA 1
ATOM 2348 C C . GLN A 1 286 ? -5.198 5.668 43.792 1.00 92.44 286 GLN A C 1
ATOM 2350 O O . GLN A 1 286 ? -4.848 5.227 42.698 1.00 92.44 286 GLN A O 1
ATOM 2355 N N . ILE A 1 287 ? -4.870 6.900 44.199 1.00 91.00 287 ILE A N 1
ATOM 2356 C CA . ILE A 1 287 ? -4.077 7.840 43.387 1.00 91.00 287 ILE A CA 1
ATOM 2357 C C . ILE A 1 287 ? -2.681 7.270 43.099 1.00 91.00 287 ILE A C 1
ATOM 2359 O O . ILE A 1 287 ? -2.231 7.300 41.954 1.00 91.00 287 ILE A O 1
ATOM 2363 N N . GLU A 1 288 ? -2.005 6.683 44.092 1.00 91.75 288 GLU A N 1
ATOM 2364 C CA . GLU A 1 288 ? -0.727 5.995 43.867 1.00 91.75 288 GLU A CA 1
ATOM 2365 C C . GLU A 1 288 ? -0.835 4.857 42.845 1.00 91.75 288 GLU A C 1
ATOM 2367 O O . GLU A 1 288 ? 0.051 4.689 42.002 1.00 91.75 288 GLU A O 1
ATOM 2372 N N . TYR A 1 289 ? -1.898 4.054 42.925 1.00 93.44 289 TYR A N 1
ATOM 2373 C CA . TYR A 1 289 ? -2.127 2.954 41.994 1.00 93.44 289 TYR A CA 1
ATOM 2374 C C . TYR A 1 289 ? -2.378 3.472 40.571 1.00 93.44 289 TYR A C 1
ATOM 2376 O O . TYR A 1 289 ? -1.761 2.990 39.620 1.00 93.44 289 TYR A O 1
ATOM 2384 N N . GLU A 1 290 ? -3.213 4.501 40.420 1.00 91.12 290 GLU A N 1
ATOM 2385 C CA . GLU A 1 290 ? -3.479 5.152 39.135 1.00 91.12 290 GLU A CA 1
ATOM 2386 C C . GLU A 1 290 ? -2.198 5.743 38.522 1.00 91.12 290 GLU A C 1
ATOM 2388 O O . GLU A 1 290 ? -1.934 5.521 37.338 1.00 91.12 290 GLU A O 1
ATOM 2393 N N . LEU A 1 291 ? -1.341 6.392 39.320 1.00 92.81 291 LEU A N 1
ATOM 2394 C CA . LEU A 1 291 ? -0.030 6.885 38.879 1.00 92.81 291 LEU A CA 1
ATOM 2395 C C . LEU A 1 291 ? 0.900 5.745 38.426 1.00 92.81 291 LEU A C 1
ATOM 2397 O O . LEU A 1 291 ? 1.513 5.838 37.358 1.00 92.81 291 LEU A O 1
ATOM 2401 N N . LYS A 1 292 ? 0.969 4.636 39.178 1.00 92.62 292 LYS A N 1
ATOM 2402 C CA . LYS A 1 292 ? 1.750 3.435 38.810 1.00 92.62 292 LYS A CA 1
ATOM 2403 C C . LYS A 1 292 ? 1.258 2.830 37.483 1.00 92.62 292 LYS A C 1
ATOM 2405 O O . LYS A 1 292 ? 2.072 2.498 36.616 1.00 92.62 292 LYS A O 1
ATOM 2410 N N . VAL A 1 293 ? -0.059 2.757 37.268 1.00 90.50 293 VAL A N 1
ATOM 2411 C CA . VAL A 1 293 ? -0.663 2.293 36.004 1.00 90.50 293 VAL A CA 1
ATOM 2412 C C . VAL A 1 293 ? -0.364 3.253 34.846 1.00 90.50 293 VAL A C 1
ATOM 2414 O O . VAL A 1 293 ? 0.031 2.806 33.764 1.00 90.50 293 VAL A O 1
ATOM 2417 N N . GLN A 1 294 ? -0.486 4.567 35.053 1.00 89.69 294 GLN A N 1
ATOM 2418 C CA . GLN A 1 294 ? -0.160 5.575 34.037 1.00 89.69 294 GLN A CA 1
ATOM 2419 C C . GLN A 1 294 ? 1.320 5.513 33.627 1.00 89.69 294 GLN A C 1
ATOM 2421 O O . GLN A 1 294 ? 1.620 5.521 32.428 1.00 89.69 294 GLN A O 1
ATOM 2426 N N . ALA A 1 295 ? 2.239 5.359 34.586 1.00 89.94 295 ALA A N 1
ATOM 2427 C CA . ALA A 1 295 ? 3.666 5.173 34.326 1.00 89.94 295 ALA A CA 1
ATOM 2428 C C . ALA A 1 295 ? 3.946 3.894 33.510 1.00 89.94 295 ALA A C 1
ATOM 2430 O O . ALA A 1 295 ? 4.680 3.935 32.517 1.00 89.94 295 ALA A O 1
ATOM 2431 N N . ALA A 1 296 ? 3.300 2.772 33.847 1.00 88.12 296 ALA A N 1
ATOM 2432 C CA . ALA A 1 296 ? 3.412 1.526 33.085 1.00 88.12 296 ALA A CA 1
ATOM 2433 C C . ALA A 1 296 ? 2.901 1.677 31.635 1.00 88.12 296 ALA A C 1
ATOM 2435 O O . ALA A 1 296 ? 3.554 1.224 30.686 1.00 88.12 296 ALA A O 1
ATOM 2436 N N . VAL A 1 297 ? 1.776 2.375 31.433 1.00 87.94 297 VAL A N 1
ATOM 2437 C CA . VAL A 1 297 ? 1.237 2.694 30.098 1.00 87.94 297 VAL A CA 1
ATOM 2438 C C . VAL A 1 297 ? 2.178 3.621 29.319 1.00 87.94 297 VAL A C 1
ATOM 2440 O O . VAL A 1 297 ? 2.384 3.414 28.119 1.00 87.94 297 VAL A O 1
ATOM 2443 N N . ALA A 1 298 ? 2.789 4.615 29.969 1.00 88.19 298 ALA A N 1
ATOM 2444 C CA . ALA A 1 298 ? 3.770 5.505 29.351 1.00 88.19 298 ALA A CA 1
ATOM 2445 C C . ALA A 1 298 ? 5.029 4.742 28.899 1.00 88.19 298 ALA A C 1
ATOM 2447 O O . ALA A 1 298 ? 5.448 4.877 27.745 1.00 88.19 298 ALA A O 1
ATOM 2448 N N . HIS A 1 299 ? 5.570 3.860 29.744 1.00 90.88 299 HIS A N 1
ATOM 2449 C CA . HIS A 1 299 ? 6.705 2.996 29.405 1.00 90.88 299 HIS A CA 1
ATOM 2450 C C . HIS A 1 299 ? 6.376 2.032 28.246 1.00 90.88 299 HIS A C 1
ATOM 2452 O O . HIS A 1 299 ? 7.165 1.886 27.308 1.00 90.88 299 HIS A O 1
ATOM 2458 N N . MET A 1 300 ? 5.172 1.448 28.226 1.00 89.56 300 MET A N 1
ATOM 2459 C CA . MET A 1 300 ? 4.668 0.644 27.101 1.00 89.56 300 MET A CA 1
ATOM 2460 C C . MET A 1 300 ? 4.566 1.453 25.795 1.00 89.56 300 MET A C 1
ATOM 2462 O O . MET A 1 300 ? 4.996 0.978 24.738 1.00 89.56 300 MET A O 1
ATOM 2466 N N . LYS A 1 301 ? 4.051 2.691 25.847 1.00 87.38 301 LYS A N 1
ATOM 2467 C CA . LYS A 1 301 ? 4.016 3.613 24.695 1.00 87.38 301 LYS A CA 1
ATOM 2468 C C . LYS A 1 301 ? 5.430 3.956 24.209 1.00 87.38 301 LYS A C 1
ATOM 2470 O O . LYS A 1 301 ? 5.671 3.919 23.002 1.00 87.38 301 LYS A O 1
ATOM 2475 N N . HIS A 1 302 ? 6.371 4.224 25.116 1.00 89.69 302 HIS A N 1
ATOM 2476 C CA . HIS A 1 302 ? 7.772 4.488 24.777 1.00 89.69 302 HIS A CA 1
ATOM 2477 C C . HIS A 1 302 ? 8.426 3.278 24.087 1.00 89.69 302 HIS A C 1
ATOM 2479 O O . HIS A 1 302 ? 8.949 3.417 22.983 1.00 89.69 302 HIS A O 1
ATOM 2485 N N . ARG A 1 303 ? 8.291 2.063 24.644 1.00 88.19 303 ARG A N 1
ATOM 2486 C CA . ARG A 1 303 ? 8.788 0.823 24.014 1.00 88.19 303 ARG A CA 1
ATOM 2487 C C . ARG A 1 303 ? 8.214 0.595 22.609 1.00 88.19 303 ARG A C 1
ATOM 2489 O O . ARG A 1 303 ? 8.945 0.160 21.720 1.00 88.19 303 ARG A O 1
ATOM 2496 N N . ARG A 1 304 ? 6.933 0.917 22.370 1.00 86.94 304 ARG A N 1
ATOM 2497 C CA . ARG A 1 304 ? 6.332 0.868 21.020 1.00 86.94 304 ARG A CA 1
ATOM 2498 C C . ARG A 1 304 ? 6.960 1.894 20.068 1.00 86.94 304 ARG A C 1
ATOM 2500 O O . ARG A 1 304 ? 7.298 1.518 18.948 1.00 86.94 304 ARG A O 1
ATOM 2507 N N . LYS A 1 305 ? 7.177 3.143 20.509 1.00 88.56 305 LYS A N 1
ATOM 2508 C CA . LYS A 1 305 ? 7.884 4.173 19.720 1.00 88.56 305 LYS A CA 1
ATOM 2509 C C . LYS A 1 305 ? 9.301 3.721 19.348 1.00 88.56 305 LYS A C 1
ATOM 2511 O O . LYS A 1 305 ? 9.651 3.762 18.174 1.00 88.56 305 LYS A O 1
ATOM 2516 N N . VAL A 1 306 ? 10.079 3.210 20.307 1.00 89.75 306 VAL A N 1
ATOM 2517 C CA . VAL A 1 306 ? 11.446 2.705 20.068 1.00 89.75 306 VAL A CA 1
ATOM 2518 C C . VAL A 1 306 ? 11.451 1.558 19.051 1.00 89.75 306 VAL A C 1
ATOM 2520 O O . VAL A 1 306 ? 12.220 1.599 18.092 1.00 89.75 306 VAL A O 1
ATOM 2523 N N . ARG A 1 307 ? 10.547 0.573 19.177 1.00 89.25 307 ARG A N 1
ATOM 2524 C CA . ARG A 1 307 ? 10.415 -0.516 18.187 1.00 89.25 307 ARG A CA 1
ATOM 2525 C C . ARG A 1 307 ? 10.076 0.003 16.784 1.00 89.25 307 ARG A C 1
ATOM 2527 O O . ARG A 1 307 ? 10.671 -0.468 15.819 1.00 89.25 307 ARG A O 1
ATOM 2534 N N . ALA A 1 308 ? 9.174 0.980 16.666 1.00 84.75 308 ALA A N 1
ATOM 2535 C CA . ALA A 1 308 ? 8.832 1.594 15.381 1.00 84.75 308 ALA A CA 1
ATOM 2536 C C . ALA A 1 308 ? 10.029 2.339 14.759 1.00 84.75 308 ALA A C 1
ATOM 2538 O O . ALA A 1 308 ? 10.309 2.165 13.574 1.00 84.75 308 ALA A O 1
ATOM 2539 N N . VAL A 1 309 ? 10.792 3.097 15.556 1.00 90.56 309 VAL A N 1
ATOM 2540 C CA . VAL A 1 309 ? 12.023 3.772 15.103 1.00 90.56 309 VAL A CA 1
ATOM 2541 C C . VAL A 1 309 ? 13.065 2.758 14.622 1.00 90.56 309 VAL A C 1
ATOM 2543 O O . VAL A 1 309 ? 13.606 2.922 13.529 1.00 90.56 309 VAL A O 1
ATOM 2546 N N . ILE A 1 310 ? 13.300 1.671 15.365 1.00 88.56 310 ILE A N 1
ATOM 2547 C CA . ILE A 1 310 ? 14.223 0.595 14.960 1.00 88.56 310 ILE A CA 1
ATOM 2548 C C . ILE A 1 310 ? 13.766 -0.055 13.643 1.00 88.56 310 ILE A C 1
ATOM 2550 O O . ILE A 1 310 ? 14.584 -0.264 12.741 1.00 88.56 310 ILE A O 1
ATOM 2554 N N . GLN A 1 311 ? 12.465 -0.323 13.480 1.00 88.94 311 GLN A N 1
ATOM 2555 C CA . GLN A 1 311 ? 11.911 -0.844 12.227 1.00 88.94 311 GLN A CA 1
ATOM 2556 C C . GLN A 1 311 ? 12.162 0.118 11.056 1.00 88.94 311 GLN A C 1
ATOM 2558 O O . GLN A 1 311 ? 12.730 -0.305 10.049 1.00 88.94 311 GLN A O 1
ATOM 2563 N N . ILE A 1 312 ? 11.848 1.408 11.201 1.00 85.62 312 ILE A N 1
ATOM 2564 C CA . ILE A 1 312 ? 12.091 2.430 10.168 1.00 85.62 312 ILE A CA 1
ATOM 2565 C C . ILE A 1 312 ? 13.589 2.520 9.823 1.00 85.62 312 ILE A C 1
ATOM 2567 O O . ILE A 1 312 ? 13.958 2.465 8.649 1.00 85.62 312 ILE A O 1
ATOM 2571 N N . GLN A 1 313 ? 14.473 2.564 10.823 1.00 87.00 313 GLN A N 1
ATOM 2572 C CA . GLN A 1 313 ? 15.927 2.601 10.619 1.00 87.00 313 GLN A CA 1
ATOM 2573 C C . GLN A 1 313 ? 16.471 1.334 9.937 1.00 87.00 313 GLN A C 1
ATOM 2575 O O . GLN A 1 313 ? 17.416 1.416 9.150 1.00 87.00 313 GLN A O 1
ATOM 2580 N N . SER A 1 314 ? 15.911 0.154 10.223 1.00 86.56 314 SER A N 1
ATOM 2581 C CA . SER A 1 314 ? 16.304 -1.099 9.557 1.00 86.56 314 SER A CA 1
ATOM 2582 C C . SER A 1 314 ? 15.833 -1.154 8.098 1.00 86.56 314 SER A C 1
ATOM 2584 O O . SER A 1 314 ? 16.598 -1.559 7.223 1.00 86.56 314 SER A O 1
ATOM 2586 N N . GLN A 1 315 ? 14.621 -0.667 7.805 1.00 88.00 315 GLN A N 1
ATOM 2587 C CA . GLN A 1 315 ? 14.124 -0.521 6.434 1.00 88.00 315 GLN A CA 1
ATOM 2588 C C . GLN A 1 315 ? 14.950 0.500 5.642 1.00 88.00 315 GLN A C 1
ATOM 2590 O O . GLN A 1 315 ? 15.282 0.251 4.482 1.00 88.00 315 GLN A O 1
ATOM 2595 N N . TYR A 1 316 ? 15.328 1.621 6.266 1.00 90.75 316 TYR A N 1
ATOM 2596 C CA . TYR A 1 316 ? 16.185 2.630 5.646 1.00 90.75 316 TYR A CA 1
ATOM 2597 C C . TYR A 1 316 ? 17.575 2.073 5.315 1.00 90.75 316 TYR A C 1
ATOM 2599 O O . TYR A 1 316 ? 18.030 2.230 4.183 1.00 90.75 316 TYR A O 1
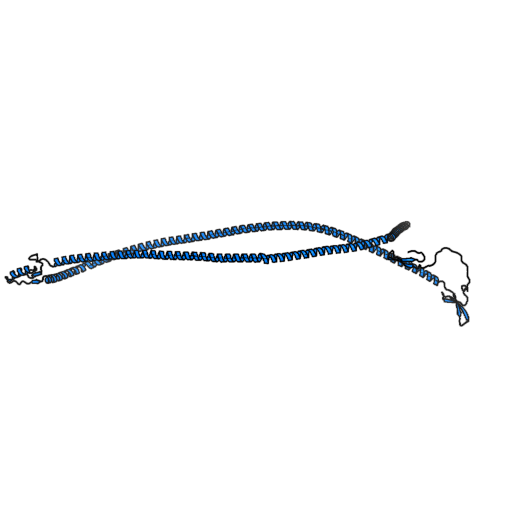ATOM 2607 N N . ARG A 1 317 ? 18.208 1.347 6.254 1.00 89.88 317 ARG A N 1
ATOM 2608 C CA . ARG A 1 317 ? 19.481 0.639 6.017 1.00 89.88 317 ARG A CA 1
ATOM 2609 C C . ARG A 1 317 ? 19.373 -0.323 4.829 1.00 89.88 317 ARG A C 1
ATOM 2611 O O . ARG A 1 317 ? 20.050 -0.106 3.832 1.00 89.88 317 ARG A O 1
ATOM 2618 N N . ARG A 1 318 ? 18.400 -1.247 4.833 1.00 88.19 318 ARG A N 1
ATOM 2619 C CA . ARG A 1 318 ? 18.160 -2.170 3.701 1.00 88.19 318 ARG A CA 1
ATOM 2620 C C . ARG A 1 318 ? 17.973 -1.450 2.355 1.00 88.19 318 ARG A C 1
ATOM 2622 O O . ARG A 1 318 ? 18.500 -1.903 1.341 1.00 88.19 318 ARG A O 1
ATOM 2629 N N . ARG A 1 319 ? 17.249 -0.321 2.320 1.00 88.44 319 ARG A N 1
ATOM 2630 C CA . ARG A 1 319 ? 17.079 0.490 1.095 1.00 88.44 319 ARG A CA 1
ATOM 2631 C C . ARG A 1 319 ? 18.377 1.180 0.658 1.00 88.44 319 ARG A C 1
ATOM 2633 O O . ARG A 1 319 ? 18.638 1.239 -0.542 1.00 88.44 319 ARG A O 1
ATOM 2640 N N . ARG A 1 320 ? 19.188 1.687 1.595 1.00 90.62 320 ARG A N 1
ATOM 2641 C CA . ARG A 1 320 ? 20.520 2.253 1.317 1.00 90.62 320 ARG A CA 1
ATOM 2642 C C . ARG A 1 320 ? 21.442 1.189 0.726 1.00 90.62 320 ARG A C 1
ATOM 2644 O O . ARG A 1 320 ? 22.024 1.426 -0.329 1.00 90.62 320 ARG A O 1
ATOM 2651 N N . ASP A 1 321 ? 21.515 0.021 1.352 1.00 90.62 321 ASP A N 1
ATOM 2652 C CA . ASP A 1 321 ? 22.405 -1.066 0.937 1.00 90.62 321 ASP A CA 1
ATOM 2653 C C . ASP A 1 321 ? 22.031 -1.588 -0.456 1.00 90.62 321 ASP A C 1
ATOM 2655 O O . ASP A 1 321 ? 22.903 -1.778 -1.304 1.00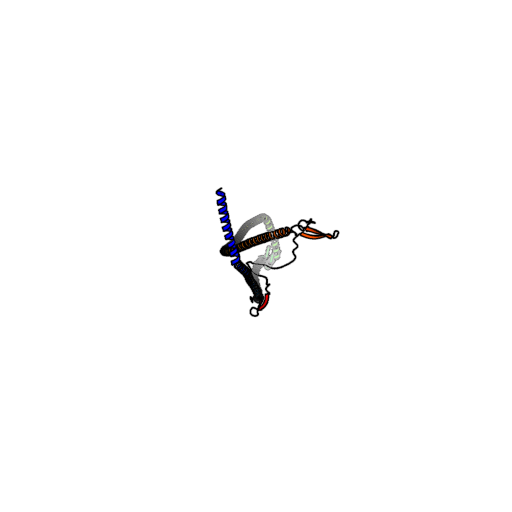 90.62 321 ASP A O 1
ATOM 2659 N N . LEU A 1 322 ? 20.730 -1.700 -0.753 1.00 91.12 322 LEU A N 1
ATOM 2660 C CA . LEU A 1 322 ? 20.239 -2.049 -2.087 1.00 91.12 322 LEU A CA 1
ATOM 2661 C C . LEU A 1 322 ? 20.603 -0.987 -3.141 1.00 91.12 322 LEU A C 1
ATOM 2663 O O . LEU A 1 322 ? 21.057 -1.349 -4.226 1.00 91.12 322 LEU A O 1
ATOM 2667 N N . ARG A 1 323 ? 20.482 0.315 -2.832 1.00 89.69 323 ARG A N 1
ATOM 2668 C CA . ARG A 1 323 ? 20.944 1.394 -3.732 1.00 89.69 323 ARG A CA 1
ATOM 2669 C C . ARG A 1 323 ? 22.452 1.315 -3.986 1.00 89.69 323 ARG A C 1
ATOM 2671 O O . ARG A 1 323 ? 22.869 1.412 -5.135 1.00 89.69 323 ARG A O 1
ATOM 2678 N N . VAL A 1 324 ? 23.260 1.090 -2.946 1.00 91.88 324 VAL A N 1
ATOM 2679 C CA . VAL A 1 324 ? 24.722 0.939 -3.065 1.00 91.88 324 VAL A CA 1
ATOM 2680 C C . VAL A 1 324 ? 25.084 -0.302 -3.889 1.00 91.88 324 VAL A C 1
ATOM 2682 O O . VAL A 1 324 ? 25.969 -0.234 -4.741 1.00 91.88 324 VAL A O 1
ATOM 2685 N N . ALA A 1 325 ? 24.387 -1.424 -3.700 1.00 90.50 325 ALA A N 1
ATOM 2686 C CA . ALA A 1 325 ? 24.594 -2.641 -4.483 1.00 90.50 325 ALA A CA 1
ATOM 2687 C C . ALA A 1 325 ? 24.235 -2.449 -5.968 1.00 90.50 325 ALA A C 1
ATOM 2689 O O . ALA A 1 325 ? 24.995 -2.872 -6.841 1.00 90.50 325 ALA A O 1
ATOM 2690 N N . VAL A 1 326 ? 23.119 -1.772 -6.267 1.00 92.88 326 VAL A N 1
ATOM 2691 C CA . VAL A 1 326 ? 22.730 -1.414 -7.642 1.00 92.88 326 VAL A CA 1
ATOM 2692 C C . VAL A 1 326 ? 23.751 -0.461 -8.266 1.00 92.88 326 VAL A C 1
ATOM 2694 O O . VAL A 1 326 ? 24.215 -0.728 -9.372 1.00 92.88 326 VAL A O 1
ATOM 2697 N N . ALA A 1 327 ? 24.185 0.581 -7.550 1.00 90.50 327 ALA A N 1
ATOM 2698 C CA . ALA A 1 327 ? 25.217 1.504 -8.023 1.00 90.50 327 ALA A CA 1
ATOM 2699 C C . ALA A 1 327 ? 26.541 0.780 -8.333 1.00 90.50 327 ALA A C 1
ATOM 2701 O O . ALA A 1 327 ? 27.106 0.975 -9.406 1.00 90.50 327 ALA A O 1
ATOM 2702 N N . LYS A 1 328 ? 26.993 -0.138 -7.463 1.00 92.12 328 LYS A N 1
ATOM 2703 C CA . LYS A 1 328 ? 28.178 -0.982 -7.714 1.00 92.12 328 LYS A CA 1
ATOM 2704 C C . LYS A 1 328 ? 28.015 -1.875 -8.953 1.00 92.12 328 LYS A C 1
ATOM 2706 O O . LYS A 1 328 ? 28.973 -2.036 -9.705 1.00 92.12 328 LYS A O 1
ATOM 2711 N N . ARG A 1 329 ? 26.826 -2.443 -9.201 1.00 90.50 329 ARG A N 1
ATOM 2712 C CA . ARG A 1 329 ? 26.545 -3.226 -10.424 1.00 90.50 329 ARG A CA 1
ATOM 2713 C C . ARG A 1 329 ? 26.580 -2.352 -11.682 1.00 90.50 329 ARG A C 1
ATOM 2715 O O . ARG A 1 329 ? 27.211 -2.740 -12.659 1.00 90.50 329 ARG A O 1
ATOM 2722 N N . LEU A 1 330 ? 25.961 -1.171 -11.642 1.00 91.31 330 LEU A N 1
ATOM 2723 C CA . LEU A 1 330 ? 25.969 -0.218 -12.757 1.00 91.31 330 LEU A CA 1
ATOM 2724 C C . LEU A 1 330 ? 27.383 0.298 -13.059 1.00 91.31 330 LEU A C 1
ATOM 2726 O O . LEU A 1 330 ? 27.766 0.340 -14.224 1.00 91.31 330 LEU A O 1
ATOM 2730 N N . ALA A 1 331 ? 28.185 0.601 -12.034 1.00 90.62 331 ALA A N 1
ATOM 2731 C CA . ALA A 1 331 ? 29.580 1.009 -12.192 1.00 90.62 331 ALA A CA 1
ATOM 2732 C C . ALA A 1 331 ? 30.439 -0.091 -12.844 1.00 90.62 331 ALA A C 1
ATOM 2734 O O . ALA A 1 331 ? 31.195 0.194 -13.769 1.00 90.62 331 ALA A O 1
ATOM 2735 N N . ARG A 1 332 ? 30.273 -1.361 -12.440 1.00 92.25 332 ARG A N 1
ATOM 2736 C CA . ARG A 1 332 ? 30.943 -2.504 -13.093 1.00 92.25 332 ARG A CA 1
ATOM 2737 C C . ARG A 1 332 ? 30.540 -2.642 -14.564 1.00 92.25 332 ARG A C 1
ATOM 2739 O O . ARG A 1 332 ? 31.410 -2.801 -15.412 1.00 92.25 332 ARG A O 1
ATOM 2746 N N . ALA A 1 333 ? 29.248 -2.527 -14.874 1.00 89.12 333 ALA A N 1
ATOM 2747 C CA . ALA A 1 333 ? 28.761 -2.577 -16.253 1.00 89.12 333 ALA A CA 1
ATOM 2748 C C . ALA A 1 333 ? 29.260 -1.386 -17.100 1.00 89.12 333 ALA A C 1
ATOM 2750 O O . ALA A 1 333 ? 29.549 -1.549 -18.284 1.00 89.12 333 ALA A O 1
ATOM 2751 N N . ALA A 1 334 ? 29.396 -0.196 -16.507 1.00 89.75 334 ALA A N 1
ATOM 2752 C CA . ALA A 1 334 ? 29.987 0.970 -17.163 1.00 89.75 334 ALA A CA 1
ATOM 2753 C C . ALA A 1 334 ? 31.486 0.768 -17.446 1.00 89.75 334 ALA A C 1
ATOM 2755 O O . ALA A 1 334 ? 31.918 1.001 -18.573 1.00 89.75 334 ALA A O 1
ATOM 2756 N N . ALA A 1 335 ? 32.249 0.247 -16.480 1.00 90.94 335 ALA A N 1
ATOM 2757 C CA . ALA A 1 335 ? 33.665 -0.079 -16.656 1.00 90.94 335 ALA A CA 1
ATOM 2758 C C . ALA A 1 335 ? 33.883 -1.149 -17.744 1.00 90.94 335 ALA A C 1
ATOM 2760 O O . ALA A 1 335 ? 34.740 -0.979 -18.607 1.00 90.94 335 ALA A O 1
ATOM 2761 N N . GLN A 1 336 ? 33.055 -2.201 -17.778 1.00 91.62 336 GLN A N 1
ATOM 2762 C CA . GLN A 1 336 ? 33.082 -3.209 -18.848 1.00 91.62 336 GLN A CA 1
ATOM 2763 C C . GLN A 1 336 ? 32.791 -2.602 -20.230 1.00 91.62 336 GLN A C 1
ATOM 2765 O O . GLN A 1 336 ? 33.460 -2.938 -21.205 1.00 91.62 336 GLN A O 1
ATOM 2770 N N . ARG A 1 337 ? 31.833 -1.669 -20.330 1.00 89.94 337 ARG A N 1
ATOM 2771 C CA . ARG A 1 337 ? 31.567 -0.934 -21.581 1.00 89.94 337 ARG A CA 1
ATOM 2772 C C . ARG A 1 337 ? 32.747 -0.055 -21.989 1.00 89.94 337 ARG A C 1
ATOM 2774 O O . ARG A 1 337 ? 33.088 -0.037 -23.164 1.00 89.94 337 ARG A O 1
ATOM 2781 N N . GLN A 1 338 ? 33.388 0.636 -21.047 1.00 90.50 338 GLN A N 1
ATOM 2782 C CA . GLN A 1 338 ? 34.593 1.424 -21.321 1.00 90.50 338 GLN A CA 1
ATOM 2783 C C . GLN A 1 338 ? 35.746 0.537 -21.810 1.00 90.50 338 GLN A C 1
ATOM 2785 O O . GLN A 1 338 ? 36.375 0.882 -22.802 1.00 90.50 338 GLN A O 1
ATOM 2790 N N . GLN A 1 339 ? 35.966 -0.632 -21.199 1.00 91.69 339 GLN A N 1
ATOM 2791 C CA . GLN A 1 339 ? 36.955 -1.616 -21.664 1.00 91.69 339 GLN A CA 1
ATOM 2792 C C . GLN A 1 339 ? 36.634 -2.144 -23.073 1.00 91.69 339 GLN A C 1
ATOM 2794 O O . GLN A 1 339 ? 37.520 -2.231 -23.919 1.00 91.69 339 GLN A O 1
ATOM 2799 N N . ALA A 1 340 ? 35.367 -2.444 -23.371 1.00 89.19 340 ALA A N 1
ATOM 2800 C CA . ALA A 1 340 ? 34.960 -2.845 -24.719 1.00 89.19 340 ALA A CA 1
ATOM 2801 C C . ALA A 1 340 ? 35.189 -1.722 -25.752 1.00 89.19 340 ALA A C 1
ATOM 2803 O O . ALA A 1 340 ? 35.637 -1.991 -26.866 1.00 89.19 340 ALA A O 1
ATOM 2804 N N . LEU A 1 341 ? 34.936 -0.462 -25.378 1.00 92.50 341 LEU A N 1
ATOM 2805 C CA . LEU A 1 341 ? 35.196 0.703 -26.228 1.00 92.50 341 LEU A CA 1
ATOM 2806 C C . LEU A 1 341 ? 36.696 0.945 -26.449 1.00 92.50 341 LEU A C 1
ATOM 2808 O O . LEU A 1 341 ? 37.086 1.204 -27.585 1.00 92.50 341 LEU A O 1
ATOM 2812 N N . THR A 1 342 ? 37.551 0.825 -25.427 1.00 90.81 342 THR A N 1
ATOM 2813 C CA . THR A 1 342 ? 39.006 0.980 -25.612 1.00 90.81 342 THR A CA 1
ATOM 2814 C C . THR A 1 342 ? 39.577 -0.119 -26.505 1.00 90.81 342 THR A C 1
ATOM 2816 O O . THR A 1 342 ? 40.369 0.187 -27.395 1.00 90.81 342 THR A O 1
ATOM 2819 N N . ILE A 1 343 ? 39.117 -1.367 -26.358 1.00 91.38 343 ILE A N 1
ATOM 2820 C CA . ILE A 1 343 ? 39.476 -2.478 -27.257 1.00 91.38 343 ILE A CA 1
ATOM 2821 C C . ILE A 1 343 ? 39.005 -2.197 -28.695 1.00 91.38 343 ILE A C 1
ATOM 2823 O O . ILE A 1 343 ? 39.773 -2.385 -29.639 1.00 91.38 343 ILE A O 1
ATOM 2827 N N . ALA A 1 344 ? 37.777 -1.701 -28.884 1.00 87.31 344 ALA A N 1
ATOM 2828 C CA . ALA A 1 344 ? 37.247 -1.375 -30.210 1.00 87.31 344 ALA A CA 1
ATOM 2829 C C . ALA A 1 344 ? 38.022 -0.231 -30.892 1.00 87.31 344 ALA A C 1
ATOM 2831 O O . ALA A 1 344 ? 38.381 -0.347 -32.064 1.00 87.31 344 ALA A O 1
ATOM 2832 N N . VAL A 1 345 ? 38.341 0.844 -30.162 1.00 90.56 345 VAL A N 1
ATOM 2833 C CA . VAL A 1 345 ? 39.154 1.968 -30.664 1.00 90.56 345 VAL A CA 1
ATOM 2834 C C . VAL A 1 345 ? 40.589 1.524 -30.969 1.00 90.56 345 VAL A C 1
ATOM 2836 O O . VAL A 1 345 ? 41.156 1.920 -31.989 1.00 90.56 345 VAL A O 1
ATOM 2839 N N . PHE A 1 346 ? 41.178 0.653 -30.145 1.00 92.56 346 PHE A N 1
ATOM 2840 C CA . PHE A 1 346 ? 42.486 0.051 -30.415 1.00 92.56 346 PHE A CA 1
ATOM 2841 C C . PHE A 1 346 ? 42.480 -0.811 -31.692 1.00 92.56 346 PHE A C 1
ATOM 2843 O O . PHE A 1 346 ? 43.361 -0.680 -32.541 1.00 92.56 346 PHE A O 1
ATOM 2850 N N . ALA A 1 347 ? 41.447 -1.633 -31.899 1.00 90.62 347 ALA A N 1
ATOM 2851 C CA . ALA A 1 347 ? 41.288 -2.405 -33.131 1.00 90.62 347 ALA A CA 1
ATOM 2852 C C . ALA A 1 347 ? 41.107 -1.497 -34.365 1.00 90.62 347 ALA A C 1
ATOM 2854 O O . ALA A 1 347 ? 41.749 -1.714 -35.395 1.00 90.62 347 ALA A O 1
ATOM 2855 N N . GLN A 1 348 ? 40.291 -0.442 -34.258 1.00 89.75 348 GLN A N 1
ATOM 2856 C CA . GLN A 1 348 ? 40.091 0.537 -35.331 1.00 89.75 348 GLN A CA 1
ATOM 2857 C C . GLN A 1 348 ? 41.384 1.287 -35.680 1.00 89.75 348 GLN A C 1
ATOM 2859 O O . GLN A 1 348 ? 41.712 1.407 -36.859 1.00 89.75 348 GLN A O 1
ATOM 2864 N N . THR A 1 349 ? 42.157 1.742 -34.691 1.00 88.62 349 THR A N 1
ATOM 2865 C CA . THR A 1 349 ? 43.439 2.434 -34.927 1.00 88.62 349 THR A CA 1
ATOM 2866 C C . THR A 1 349 ? 44.509 1.506 -35.513 1.00 88.62 349 THR A C 1
ATOM 2868 O O . THR A 1 349 ? 45.248 1.915 -36.415 1.00 88.62 349 THR A O 1
ATOM 2871 N N . LEU A 1 350 ? 44.558 0.231 -35.111 1.00 92.25 350 LEU A N 1
ATOM 2872 C CA . LEU A 1 350 ? 45.413 -0.774 -35.755 1.00 92.25 350 LEU A CA 1
ATOM 2873 C C . LEU A 1 350 ? 45.035 -1.018 -37.225 1.00 92.25 350 LEU A C 1
ATOM 2875 O O . LEU A 1 350 ? 45.917 -1.111 -38.082 1.00 92.25 350 LEU A O 1
ATOM 2879 N N . LEU A 1 351 ? 43.742 -1.104 -37.545 1.00 89.44 351 LEU A N 1
ATOM 2880 C CA . LEU A 1 351 ? 43.281 -1.258 -38.928 1.00 89.44 351 LEU A CA 1
ATOM 2881 C C . LEU A 1 351 ? 43.551 0.005 -39.757 1.00 89.44 351 LEU A C 1
ATOM 2883 O O . LEU A 1 351 ? 44.093 -0.097 -40.858 1.00 89.44 351 LEU A O 1
ATOM 2887 N N . ALA A 1 352 ? 43.268 1.190 -39.211 1.00 86.75 352 ALA A N 1
ATOM 2888 C CA . ALA A 1 352 ? 43.527 2.473 -39.859 1.00 86.75 352 ALA A CA 1
ATOM 2889 C C . ALA A 1 352 ? 45.018 2.663 -40.171 1.00 86.75 352 ALA A C 1
ATOM 2891 O O . ALA A 1 352 ? 45.367 2.950 -41.313 1.00 86.75 352 ALA A O 1
ATOM 2892 N N . THR A 1 353 ? 45.919 2.410 -39.216 1.00 88.19 353 THR A N 1
ATOM 2893 C CA . THR A 1 353 ? 47.373 2.518 -39.448 1.00 88.19 353 THR A CA 1
ATOM 2894 C C . THR A 1 353 ? 47.896 1.477 -40.445 1.00 88.19 353 THR A C 1
ATOM 2896 O O . THR A 1 353 ? 48.807 1.776 -41.221 1.00 88.19 353 THR A O 1
ATOM 2899 N N . ARG A 1 354 ? 47.320 0.265 -40.499 1.00 90.31 354 ARG A N 1
ATOM 2900 C CA . ARG A 1 354 ? 47.632 -0.728 -41.548 1.00 90.31 354 ARG A CA 1
ATOM 2901 C C . ARG A 1 354 ? 47.191 -0.246 -42.934 1.00 90.31 354 ARG A C 1
ATOM 2903 O O . ARG A 1 354 ? 48.000 -0.285 -43.865 1.00 90.31 354 ARG A O 1
ATOM 2910 N N . LEU A 1 355 ? 45.958 0.246 -43.062 1.00 87.06 355 LEU A N 1
ATOM 2911 C CA . LEU A 1 355 ? 45.413 0.803 -44.306 1.00 87.06 355 LEU A CA 1
ATOM 2912 C C . LEU A 1 355 ? 46.198 2.036 -44.766 1.00 87.06 355 LEU A C 1
ATOM 2914 O O . LEU A 1 355 ? 46.567 2.129 -45.934 1.00 87.06 355 LEU A O 1
ATOM 2918 N N . GLU A 1 356 ? 46.543 2.938 -43.851 1.00 85.56 356 GLU A N 1
ATOM 2919 C CA . GLU A 1 356 ? 47.338 4.129 -44.136 1.00 85.56 356 GLU A CA 1
ATOM 2920 C C . GLU A 1 356 ? 48.752 3.764 -44.609 1.00 85.56 356 GLU A C 1
ATOM 2922 O O . GLU A 1 356 ? 49.229 4.294 -45.613 1.00 85.56 356 GLU A O 1
ATOM 2927 N N . ARG A 1 357 ? 49.427 2.808 -43.952 1.00 89.81 357 ARG A N 1
ATOM 2928 C CA . ARG A 1 357 ? 50.736 2.297 -44.403 1.00 89.81 357 ARG A CA 1
ATOM 2929 C C . ARG A 1 357 ? 50.643 1.670 -45.794 1.00 89.81 357 ARG A C 1
ATOM 2931 O O . ARG A 1 357 ? 51.535 1.899 -46.614 1.00 89.81 357 ARG A O 1
ATOM 2938 N N . TRP A 1 358 ? 49.587 0.906 -46.077 1.00 92.00 358 TRP A N 1
ATOM 2939 C CA . TRP A 1 358 ? 49.340 0.326 -47.400 1.00 92.00 358 TRP A CA 1
ATOM 2940 C C . TRP A 1 358 ? 49.106 1.415 -48.456 1.00 92.00 358 TRP A C 1
ATOM 2942 O O . TRP A 1 358 ? 49.783 1.423 -49.487 1.00 92.00 358 TRP A O 1
ATOM 2952 N N . TYR A 1 359 ? 48.247 2.394 -48.164 1.00 88.06 359 TYR A N 1
ATOM 2953 C CA . TYR A 1 359 ? 47.943 3.513 -49.053 1.00 88.06 359 TYR A CA 1
ATOM 2954 C C . TYR A 1 359 ? 49.181 4.381 -49.310 1.00 88.06 359 TYR A C 1
ATOM 2956 O O . TYR A 1 359 ? 49.555 4.582 -50.462 1.00 88.06 359 TYR A O 1
ATOM 2964 N N . ARG A 1 360 ? 49.917 4.795 -48.267 1.00 87.50 360 ARG A N 1
ATOM 2965 C CA . ARG A 1 360 ? 51.189 5.537 -48.389 1.00 87.50 360 ARG A CA 1
ATOM 2966 C C . ARG A 1 360 ? 52.254 4.763 -49.175 1.00 87.50 360 ARG A C 1
ATOM 2968 O O . ARG A 1 360 ? 53.091 5.392 -49.822 1.00 87.50 360 ARG A O 1
ATOM 2975 N N . ARG A 1 361 ? 52.277 3.422 -49.118 1.00 88.12 361 ARG A N 1
ATOM 2976 C CA . ARG A 1 361 ? 53.165 2.582 -49.950 1.00 88.12 361 ARG A CA 1
ATOM 2977 C C . ARG A 1 361 ? 52.706 2.568 -51.411 1.00 88.12 361 ARG A C 1
ATOM 2979 O O . ARG A 1 361 ? 53.534 2.780 -52.294 1.00 88.12 361 ARG A O 1
ATOM 2986 N N . ARG A 1 362 ? 51.411 2.361 -51.678 1.00 89.56 362 ARG A N 1
ATOM 2987 C CA . ARG A 1 362 ? 50.849 2.335 -53.041 1.00 89.56 362 ARG A CA 1
ATOM 2988 C C . ARG A 1 362 ? 50.949 3.702 -53.724 1.00 89.56 362 ARG A C 1
ATOM 2990 O O . ARG A 1 362 ? 51.427 3.771 -54.850 1.00 89.56 362 ARG A O 1
ATOM 2997 N N . TYR A 1 363 ? 50.609 4.777 -53.018 1.00 86.94 363 TYR A N 1
ATOM 2998 C CA . TYR A 1 363 ? 50.734 6.158 -53.483 1.00 86.94 363 TYR A CA 1
ATOM 2999 C C . TYR A 1 363 ? 52.190 6.527 -53.800 1.00 86.94 363 TYR A C 1
ATOM 3001 O O . TYR A 1 363 ? 52.459 7.064 -54.868 1.00 86.94 363 TYR A O 1
ATOM 3009 N N . ARG A 1 364 ? 53.162 6.143 -52.954 1.00 86.69 364 ARG A N 1
ATOM 3010 C CA . ARG A 1 364 ? 54.594 6.329 -53.265 1.00 86.69 364 ARG A CA 1
ATOM 3011 C C . ARG A 1 364 ? 55.034 5.599 -54.536 1.00 86.69 364 ARG A C 1
ATOM 3013 O O . ARG A 1 364 ? 55.774 6.186 -55.316 1.00 86.69 364 ARG A O 1
ATOM 3020 N N . ARG A 1 365 ? 54.571 4.363 -54.777 1.00 88.38 365 ARG A N 1
ATOM 3021 C CA . ARG A 1 365 ? 54.859 3.645 -56.036 1.00 88.38 365 ARG A CA 1
ATOM 3022 C C . ARG A 1 365 ? 54.261 4.371 -57.241 1.00 88.38 365 ARG A C 1
ATOM 3024 O O . ARG A 1 365 ? 54.979 4.629 -58.198 1.00 88.38 365 ARG A O 1
ATOM 3031 N N . LEU A 1 366 ? 52.982 4.748 -57.169 1.00 87.31 366 LEU A N 1
ATOM 3032 C CA . LEU A 1 366 ? 52.292 5.459 -58.250 1.00 87.31 366 LEU A CA 1
ATOM 3033 C C . LEU A 1 366 ? 52.942 6.818 -58.547 1.00 87.31 366 LEU A C 1
ATOM 3035 O O . LEU A 1 366 ? 53.185 7.123 -59.711 1.00 87.31 366 LEU A O 1
ATOM 3039 N N . ASN A 1 367 ? 53.323 7.584 -57.521 1.00 86.62 367 ASN A N 1
ATOM 3040 C CA . ASN A 1 367 ? 54.058 8.836 -57.701 1.00 86.62 367 ASN A CA 1
ATOM 3041 C C . ASN A 1 367 ? 55.474 8.611 -58.247 1.00 86.62 367 ASN A C 1
ATOM 3043 O O . ASN A 1 367 ? 55.915 9.397 -59.076 1.00 86.62 367 ASN A O 1
ATOM 3047 N N . ALA A 1 368 ? 56.185 7.546 -57.867 1.00 84.00 368 ALA A N 1
ATOM 3048 C CA . ALA A 1 368 ? 57.481 7.216 -58.470 1.00 84.00 368 ALA A CA 1
ATOM 3049 C C . ALA A 1 368 ? 57.349 6.871 -59.968 1.00 84.00 368 ALA A C 1
ATOM 3051 O O . ALA A 1 368 ? 58.143 7.344 -60.786 1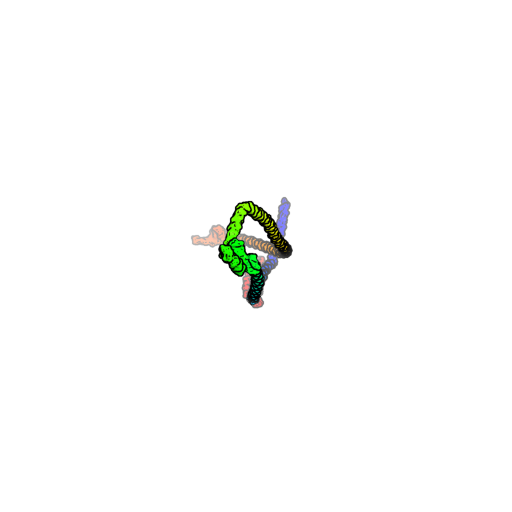.00 84.00 368 ALA A O 1
ATOM 3052 N N . SER A 1 369 ? 56.310 6.118 -60.350 1.00 84.00 369 SER A N 1
ATOM 3053 C CA . SER A 1 369 ? 55.972 5.865 -61.756 1.00 84.00 369 SER A CA 1
ATOM 3054 C C . SER A 1 369 ? 55.597 7.158 -62.490 1.00 84.00 369 SER A C 1
ATOM 3056 O O . SER A 1 369 ? 56.132 7.422 -63.565 1.00 84.00 369 SER A O 1
ATOM 3058 N N . ALA A 1 370 ? 54.756 8.010 -61.896 1.00 83.81 370 ALA A N 1
ATOM 3059 C CA . ALA A 1 370 ? 54.360 9.295 -62.472 1.00 83.81 370 ALA A CA 1
ATOM 3060 C C . ALA A 1 370 ? 55.552 10.253 -62.639 1.00 83.81 370 ALA A C 1
ATOM 3062 O O . ALA A 1 370 ? 55.703 10.850 -63.699 1.00 83.81 370 ALA A O 1
ATOM 3063 N N . MET A 1 371 ? 56.447 10.346 -61.651 1.00 81.56 371 MET A N 1
ATOM 3064 C CA . MET A 1 371 ? 57.669 11.156 -61.726 1.00 81.56 371 MET A CA 1
ATOM 3065 C C . MET A 1 371 ? 58.654 10.609 -62.764 1.00 81.56 371 MET A C 1
ATOM 3067 O O . MET A 1 371 ? 59.322 11.391 -63.436 1.00 81.56 371 MET A O 1
ATOM 3071 N N . THR A 1 372 ? 58.725 9.288 -62.955 1.00 84.69 372 THR A N 1
ATOM 3072 C CA . THR A 1 372 ? 59.501 8.673 -64.048 1.00 84.69 372 THR A CA 1
ATOM 3073 C C . THR A 1 372 ? 58.915 9.037 -65.418 1.00 84.69 372 THR A C 1
ATOM 3075 O O . THR A 1 372 ? 59.659 9.461 -66.302 1.00 84.69 372 THR A O 1
ATOM 3078 N N . ILE A 1 373 ? 57.587 8.970 -65.581 1.00 81.50 373 ILE A N 1
ATOM 3079 C CA . ILE A 1 373 ? 56.886 9.390 -66.808 1.00 81.50 373 ILE A CA 1
ATOM 3080 C C . ILE A 1 373 ? 57.098 10.887 -67.068 1.00 81.50 373 ILE A C 1
ATOM 3082 O O . ILE A 1 373 ? 57.472 11.270 -68.176 1.00 81.50 373 ILE A O 1
ATOM 3086 N N . GLN A 1 374 ? 56.934 11.736 -66.050 1.00 83.44 374 GLN A N 1
ATOM 3087 C CA . GLN A 1 374 ? 57.169 13.175 -66.154 1.00 83.44 374 GLN A CA 1
ATOM 3088 C C . GLN A 1 374 ? 58.626 13.476 -66.512 1.00 83.44 374 GLN A C 1
ATOM 3090 O O . GLN A 1 374 ? 58.856 14.216 -67.460 1.00 83.44 374 GLN A O 1
ATOM 3095 N N . ARG A 1 375 ? 59.621 12.876 -65.841 1.00 83.38 375 ARG A N 1
ATOM 3096 C CA . ARG A 1 375 ? 61.046 13.023 -66.203 1.00 83.38 375 ARG A CA 1
ATOM 3097 C C . ARG A 1 375 ? 61.313 12.584 -67.644 1.00 83.38 375 ARG A C 1
ATOM 3099 O O . ARG A 1 375 ? 62.023 13.285 -68.360 1.00 83.38 375 ARG A O 1
ATOM 3106 N N . GLY A 1 376 ? 60.705 11.486 -68.094 1.00 82.62 376 GLY A N 1
ATOM 3107 C CA . GLY A 1 376 ? 60.734 11.059 -69.494 1.00 82.62 376 GLY A CA 1
ATOM 3108 C C . GLY A 1 376 ? 60.163 12.118 -70.444 1.00 82.62 376 GLY A C 1
ATOM 3109 O O . GLY A 1 376 ? 60.794 12.443 -71.449 1.00 82.62 376 GLY A O 1
ATOM 3110 N N . MET A 1 377 ? 59.025 12.723 -70.093 1.00 79.88 377 MET A N 1
ATOM 3111 C CA . MET A 1 377 ? 58.382 13.782 -70.877 1.00 79.88 377 MET A CA 1
ATOM 3112 C C . MET A 1 377 ? 59.194 15.088 -70.889 1.00 79.88 377 MET A C 1
ATOM 3114 O O . MET A 1 377 ? 59.392 15.659 -71.957 1.00 79.88 377 MET A O 1
ATOM 3118 N N . TRP A 1 378 ? 59.754 15.514 -69.754 1.00 78.69 378 TRP A N 1
ATOM 3119 C CA . TRP A 1 378 ? 60.676 16.653 -69.651 1.00 78.69 378 TRP A CA 1
ATOM 3120 C C . TRP A 1 378 ? 61.949 16.431 -70.476 1.00 78.69 378 TRP A C 1
ATOM 3122 O O . TRP A 1 378 ? 62.386 17.325 -71.202 1.00 78.69 378 TRP A O 1
ATOM 3132 N N . LEU A 1 379 ? 62.530 15.226 -70.440 1.00 83.38 379 LEU A N 1
ATOM 3133 C CA . LEU A 1 379 ? 63.668 14.864 -71.288 1.00 83.38 379 LEU A CA 1
ATOM 3134 C C . LEU A 1 379 ? 63.286 14.842 -72.773 1.00 83.38 379 LEU A C 1
ATOM 3136 O O . LEU A 1 379 ? 64.075 15.302 -73.600 1.00 83.38 379 LEU A O 1
ATOM 3140 N N . HIS A 1 380 ? 62.093 14.356 -73.122 1.00 83.12 380 HIS A N 1
ATOM 3141 C CA . HIS A 1 380 ? 61.567 14.377 -74.487 1.00 83.12 380 HIS A CA 1
ATOM 3142 C C . HIS A 1 380 ? 61.365 15.815 -74.991 1.00 83.12 380 HIS A C 1
ATOM 3144 O O . HIS A 1 380 ? 61.929 16.179 -76.023 1.00 83.12 380 HIS A O 1
ATOM 3150 N N . TRP A 1 381 ? 60.675 16.672 -74.235 1.00 77.69 381 TRP A N 1
ATOM 3151 C CA . TRP A 1 381 ? 60.491 18.090 -74.561 1.00 77.69 381 TRP A CA 1
ATOM 3152 C C . TRP A 1 381 ? 61.831 18.830 -74.632 1.00 77.69 381 TRP A C 1
ATOM 3154 O O . TRP A 1 381 ? 62.074 19.566 -75.584 1.00 77.69 381 TRP A O 1
ATOM 3164 N N . GLY A 1 382 ? 62.770 18.554 -73.724 1.00 78.12 382 GLY A N 1
ATOM 3165 C CA . GLY A 1 382 ? 64.133 19.086 -73.784 1.00 78.12 382 GLY A CA 1
ATOM 3166 C C . GLY A 1 382 ? 64.942 18.585 -74.992 1.00 78.12 382 GLY A C 1
ATOM 3167 O O . GLY A 1 382 ? 65.793 19.309 -75.513 1.00 78.12 382 GLY A O 1
ATOM 3168 N N . ARG A 1 383 ? 64.710 17.359 -75.484 1.00 80.50 383 ARG A N 1
ATOM 3169 C CA . ARG A 1 383 ? 65.282 16.865 -76.757 1.00 80.50 383 ARG A CA 1
ATOM 3170 C C . ARG A 1 383 ? 64.636 17.570 -77.954 1.00 80.50 383 ARG A C 1
ATOM 3172 O O . ARG A 1 383 ? 65.363 18.017 -78.841 1.00 80.50 383 ARG A O 1
ATOM 3179 N N . GLN A 1 384 ? 63.313 17.730 -77.952 1.00 81.12 384 GLN A N 1
ATOM 3180 C CA . GLN A 1 384 ? 62.537 18.373 -79.015 1.00 81.12 384 GLN A CA 1
ATOM 3181 C C . GLN A 1 384 ? 62.845 19.877 -79.124 1.00 81.12 384 GLN A C 1
ATOM 3183 O O . GLN A 1 384 ? 63.052 20.384 -80.224 1.00 81.12 384 GLN A O 1
ATOM 3188 N N . ALA A 1 385 ? 62.990 20.583 -77.999 1.00 79.38 385 ALA A N 1
ATOM 3189 C CA . ALA A 1 385 ? 63.442 21.973 -77.944 1.00 79.38 385 ALA A CA 1
ATOM 3190 C C . ALA A 1 385 ? 64.872 22.120 -78.492 1.00 79.38 385 ALA A C 1
ATOM 3192 O O . ALA A 1 385 ? 65.120 22.971 -79.344 1.00 79.38 385 ALA A O 1
ATOM 3193 N N . ARG A 1 386 ? 65.801 21.227 -78.112 1.00 78.25 386 ARG A N 1
ATOM 3194 C CA . ARG A 1 386 ? 67.162 21.178 -78.688 1.00 78.25 386 ARG A CA 1
ATOM 3195 C C . ARG A 1 386 ? 67.176 20.815 -80.177 1.00 78.25 386 ARG A C 1
ATOM 3197 O O . ARG A 1 386 ? 68.094 21.219 -80.889 1.00 78.25 386 ARG A O 1
ATOM 3204 N N . GLN A 1 387 ? 66.203 20.053 -80.681 1.00 80.62 387 GLN A N 1
ATOM 3205 C CA . GLN A 1 387 ? 66.018 19.847 -82.123 1.00 80.62 387 GLN A CA 1
ATOM 3206 C C . GLN A 1 387 ? 65.509 21.124 -82.804 1.00 80.62 387 GLN A C 1
ATOM 3208 O O . GLN A 1 387 ? 66.171 21.586 -83.727 1.00 80.62 387 GLN A O 1
ATOM 3213 N N . LYS A 1 388 ? 64.427 21.747 -82.309 1.00 83.88 388 LYS A N 1
ATOM 3214 C CA . LYS A 1 388 ? 63.894 23.022 -82.832 1.00 83.88 388 LYS A CA 1
ATOM 3215 C C . LYS A 1 388 ? 64.959 24.127 -82.846 1.00 83.88 388 LYS A C 1
ATOM 3217 O O . LYS A 1 388 ? 65.103 24.813 -83.851 1.00 83.88 388 LYS A O 1
ATOM 3222 N N . TRP A 1 389 ? 65.759 24.257 -81.784 1.00 83.69 389 TRP A N 1
ATOM 3223 C CA . TRP A 1 389 ? 66.880 25.202 -81.723 1.00 83.69 389 TRP A CA 1
ATOM 3224 C C . TRP A 1 389 ? 67.958 24.892 -82.773 1.00 83.69 389 TRP A C 1
ATOM 3226 O O . TRP A 1 389 ? 68.363 25.784 -83.511 1.00 83.69 389 TRP A O 1
ATOM 3236 N N . ARG A 1 390 ? 68.372 23.622 -82.922 1.00 83.50 390 ARG A N 1
ATOM 3237 C CA . ARG A 1 390 ? 69.318 23.215 -83.982 1.00 83.50 390 ARG A CA 1
ATOM 3238 C C . ARG A 1 390 ? 68.767 23.430 -85.391 1.00 83.50 390 ARG A C 1
ATOM 3240 O O . ARG A 1 390 ? 69.556 23.663 -86.300 1.00 83.50 390 ARG A O 1
ATOM 3247 N N . GLN A 1 391 ? 67.453 23.340 -85.575 1.00 80.56 391 GLN A N 1
ATOM 3248 C CA . GLN A 1 391 ? 66.793 23.594 -86.852 1.00 80.56 391 GLN A CA 1
ATOM 3249 C C . GLN A 1 391 ? 66.810 25.095 -87.164 1.00 80.56 391 GLN A C 1
ATOM 3251 O O . GLN A 1 391 ? 67.446 25.475 -88.137 1.00 80.56 391 GLN A O 1
ATOM 3256 N N . ARG A 1 392 ? 66.351 25.950 -86.235 1.00 80.88 392 ARG A N 1
ATOM 3257 C CA . ARG A 1 392 ? 66.501 27.419 -86.320 1.00 80.88 392 ARG A CA 1
ATOM 3258 C C . ARG A 1 392 ? 67.943 27.861 -86.605 1.00 80.88 392 ARG A C 1
ATOM 3260 O O . ARG A 1 392 ? 68.154 28.740 -87.426 1.00 80.88 392 ARG A O 1
ATOM 3267 N N . GLN A 1 393 ? 68.945 27.234 -85.983 1.00 78.44 393 GLN A N 1
ATOM 3268 C CA . GLN A 1 393 ? 70.364 27.519 -86.257 1.00 78.44 393 GLN A CA 1
ATOM 3269 C C . GLN A 1 393 ? 70.816 27.093 -87.666 1.00 78.44 393 GLN A C 1
ATOM 3271 O O . GLN A 1 393 ? 71.683 27.741 -88.250 1.00 78.44 393 GLN A O 1
ATOM 3276 N N . LYS A 1 394 ? 70.247 26.020 -88.234 1.00 82.88 394 LYS A N 1
ATOM 3277 C CA . LYS A 1 394 ? 70.472 25.650 -89.641 1.00 82.88 394 LYS A CA 1
ATOM 3278 C C . LYS A 1 394 ? 69.775 26.619 -90.586 1.00 82.88 394 LYS A C 1
ATOM 3280 O O . LYS A 1 394 ? 70.377 26.984 -91.586 1.00 82.88 394 LYS A O 1
ATOM 3285 N N . ASP A 1 395 ? 68.554 27.034 -90.274 1.00 84.44 395 ASP A N 1
ATOM 3286 C CA . ASP A 1 395 ? 67.761 27.912 -91.133 1.00 84.44 395 ASP A CA 1
ATOM 3287 C C . ASP A 1 395 ? 68.354 29.334 -91.154 1.00 84.44 395 ASP A C 1
ATOM 3289 O O . ASP A 1 395 ? 68.694 29.819 -92.227 1.00 84.44 395 ASP A O 1
ATOM 3293 N N . MET A 1 396 ? 68.743 29.885 -89.998 1.00 85.06 396 MET A N 1
ATOM 3294 C CA . MET A 1 396 ? 69.589 31.091 -89.895 1.00 85.06 396 MET A CA 1
ATOM 3295 C C . MET A 1 396 ? 70.920 30.972 -90.659 1.00 85.06 396 MET A C 1
ATOM 3297 O O . MET A 1 396 ? 71.447 31.955 -91.180 1.00 85.06 396 MET A O 1
ATOM 3301 N N . ALA A 1 397 ? 71.507 29.772 -90.739 1.00 80.69 397 ALA A N 1
ATOM 3302 C CA . ALA A 1 397 ? 72.713 29.546 -91.535 1.00 80.69 397 ALA A CA 1
ATOM 3303 C C . ALA A 1 397 ? 72.432 29.459 -93.049 1.00 80.69 397 ALA A C 1
ATOM 3305 O O . ALA A 1 397 ? 73.324 29.807 -93.824 1.00 80.69 397 ALA A O 1
ATOM 3306 N N . LYS A 1 398 ? 71.230 29.032 -93.469 1.00 81.06 398 LYS A N 1
ATOM 3307 C CA . LYS A 1 398 ? 70.764 29.113 -94.865 1.00 81.06 398 LYS A CA 1
ATOM 3308 C C . LYS A 1 398 ? 70.482 30.562 -95.246 1.00 81.06 398 LYS A C 1
ATOM 3310 O O . LYS A 1 398 ? 71.017 31.010 -96.246 1.00 81.06 398 LYS A O 1
ATOM 3315 N N . GLU A 1 399 ? 69.738 31.307 -94.431 1.00 82.75 399 GLU A N 1
ATOM 3316 C CA . GLU A 1 399 ? 69.441 32.734 -94.637 1.00 82.75 399 GLU A CA 1
ATOM 3317 C C . GLU A 1 399 ? 70.734 33.541 -94.809 1.00 82.75 399 GLU A C 1
ATOM 3319 O O . GLU A 1 399 ? 70.922 34.222 -95.814 1.00 82.75 399 GLU A O 1
ATOM 3324 N N . ARG A 1 400 ? 71.711 33.361 -93.908 1.00 82.94 400 ARG A N 1
ATOM 3325 C CA . ARG A 1 400 ? 73.047 33.975 -94.037 1.00 82.94 400 ARG A CA 1
ATOM 3326 C C . ARG A 1 400 ? 73.811 33.541 -95.293 1.00 82.94 400 ARG A C 1
ATOM 3328 O O . ARG A 1 400 ? 74.663 34.295 -95.756 1.00 82.94 400 ARG A O 1
ATOM 3335 N N . ALA A 1 401 ? 73.567 32.343 -95.825 1.00 80.44 401 ALA A N 1
ATOM 3336 C CA . ALA A 1 401 ? 74.167 31.892 -97.081 1.00 80.44 401 ALA A CA 1
ATOM 3337 C C . ALA A 1 401 ? 73.457 32.499 -98.303 1.00 80.44 401 ALA A C 1
ATOM 3339 O O . ALA A 1 401 ? 74.138 32.938 -99.224 1.00 80.44 401 ALA A O 1
ATOM 3340 N N . ILE A 1 402 ? 72.124 32.598 -98.275 1.00 82.38 402 ILE A N 1
ATOM 3341 C CA . ILE A 1 402 ? 71.300 33.258 -99.298 1.00 82.38 402 ILE A CA 1
ATOM 3342 C C . ILE A 1 402 ? 71.698 34.731 -99.413 1.00 82.38 402 ILE A C 1
ATOM 3344 O O . ILE A 1 402 ? 72.059 35.166 -100.500 1.00 82.38 402 ILE A O 1
ATOM 3348 N N . VAL A 1 403 ? 71.758 35.468 -98.297 1.00 85.81 403 VAL A N 1
ATOM 3349 C CA . VAL A 1 403 ? 72.190 36.879 -98.284 1.00 85.81 403 VAL A CA 1
ATOM 3350 C C . VAL A 1 403 ? 73.603 37.034 -98.858 1.00 85.81 403 VAL A C 1
ATOM 3352 O O . VAL A 1 403 ? 73.847 37.921 -99.670 1.00 85.81 403 VAL A O 1
ATOM 3355 N N . ARG A 1 404 ? 74.542 36.139 -98.516 1.00 81.50 404 ARG A N 1
ATOM 3356 C CA . ARG A 1 404 ? 75.903 36.164 -99.085 1.00 81.50 404 ARG A CA 1
ATOM 3357 C C . ARG A 1 404 ? 75.923 35.907 -100.593 1.00 81.50 404 ARG A C 1
ATOM 3359 O O . ARG A 1 404 ? 76.658 36.593 -101.295 1.00 81.50 404 ARG A O 1
ATOM 3366 N N . LEU A 1 405 ? 75.129 34.955 -101.084 1.00 80.81 405 LEU A N 1
ATOM 3367 C CA . LEU A 1 405 ? 74.996 34.672 -102.516 1.00 80.81 405 LEU A CA 1
ATOM 3368 C C . LEU A 1 405 ? 74.334 35.838 -103.264 1.00 80.81 405 LEU A C 1
ATOM 3370 O O . LEU A 1 405 ? 74.800 36.206 -104.337 1.00 80.81 405 LEU A O 1
ATOM 3374 N N . GLN A 1 406 ? 73.321 36.478 -102.675 1.00 80.06 406 GLN A N 1
ATOM 3375 C CA . GLN A 1 406 ? 72.675 37.672 -103.228 1.00 80.06 406 GLN A CA 1
ATOM 3376 C C . GLN A 1 406 ? 73.643 38.861 -103.305 1.00 80.06 406 GLN A C 1
ATOM 3378 O O . GLN A 1 406 ? 73.740 39.497 -104.352 1.00 80.06 406 GLN A O 1
ATOM 3383 N N . CYS A 1 407 ? 74.410 39.138 -102.245 1.00 81.06 407 CYS A N 1
ATOM 3384 C CA . CYS A 1 407 ? 75.454 40.168 -102.266 1.00 81.06 407 CYS A CA 1
ATOM 3385 C C . CYS A 1 407 ? 76.542 39.867 -103.311 1.00 81.06 407 CYS A C 1
ATOM 3387 O O . CYS A 1 407 ? 76.972 40.772 -104.023 1.00 81.06 407 CYS A O 1
ATOM 3389 N N . PHE A 1 408 ? 76.954 38.602 -103.447 1.00 81.94 408 PHE A N 1
ATOM 3390 C CA . PHE A 1 408 ? 77.914 38.181 -104.468 1.00 81.94 408 PHE A CA 1
ATOM 3391 C C . PHE A 1 408 ? 77.366 38.393 -105.889 1.00 81.94 408 PHE A C 1
ATOM 3393 O O . PHE A 1 408 ? 78.032 39.031 -106.703 1.00 81.94 408 PHE A O 1
ATOM 3400 N N . GLY A 1 409 ? 76.126 37.972 -106.162 1.00 78.50 409 GLY A N 1
ATOM 3401 C CA . GLY A 1 409 ? 75.448 38.201 -107.443 1.00 78.50 409 GLY A CA 1
ATOM 3402 C C . GLY A 1 409 ? 75.309 39.687 -107.787 1.00 78.50 409 GLY A C 1
ATOM 3403 O O . GLY A 1 409 ? 75.681 40.097 -108.885 1.00 78.50 409 GLY A O 1
ATOM 3404 N N . ARG A 1 410 ? 74.891 40.524 -106.826 1.00 81.00 410 ARG A N 1
ATOM 3405 C CA . ARG A 1 410 ? 74.851 41.992 -106.987 1.00 81.00 410 ARG A CA 1
ATOM 3406 C C . ARG A 1 410 ? 76.229 42.577 -107.321 1.00 81.00 410 ARG A C 1
ATOM 3408 O O . ARG A 1 410 ? 76.325 43.428 -108.198 1.00 81.00 410 ARG A O 1
ATOM 3415 N N . SER A 1 411 ? 77.303 42.078 -106.701 1.00 75.44 411 SER A N 1
ATOM 3416 C CA . SER A 1 411 ? 78.675 42.520 -107.010 1.00 75.44 411 SER A CA 1
ATOM 3417 C C . SER A 1 411 ? 79.157 42.125 -108.415 1.00 75.44 411 SER A C 1
ATOM 3419 O O . SER A 1 411 ? 80.010 42.808 -108.979 1.00 75.44 411 SER A O 1
ATOM 3421 N N . ILE A 1 412 ? 78.619 41.044 -108.993 1.00 77.25 412 ILE A N 1
ATOM 3422 C CA . ILE A 1 412 ? 78.903 40.633 -110.376 1.00 77.25 412 ILE A CA 1
ATOM 3423 C C . ILE A 1 412 ? 78.132 41.515 -111.362 1.00 77.25 412 ILE A C 1
ATOM 3425 O O . ILE A 1 412 ? 78.717 41.948 -112.353 1.00 77.25 412 ILE A O 1
ATOM 3429 N N . MET A 1 413 ? 76.859 41.818 -111.082 1.00 74.12 413 MET A N 1
ATOM 3430 C CA . MET A 1 413 ? 76.043 42.693 -111.936 1.00 74.12 413 MET A CA 1
ATOM 3431 C C . MET A 1 413 ? 76.620 44.114 -111.999 1.00 74.12 413 MET A C 1
ATOM 3433 O O . MET A 1 413 ? 76.942 44.571 -113.092 1.00 74.12 413 MET A O 1
ATOM 3437 N N . ALA A 1 414 ? 76.943 44.726 -110.853 1.00 71.88 414 ALA A N 1
ATOM 3438 C CA . ALA A 1 414 ? 77.591 46.042 -110.813 1.00 71.88 414 ALA A CA 1
ATOM 3439 C C . ALA A 1 414 ? 78.936 46.080 -111.578 1.00 71.88 414 ALA A C 1
ATOM 3441 O O . ALA A 1 414 ? 79.269 47.067 -112.229 1.00 71.88 414 ALA A O 1
ATOM 3442 N N . LYS A 1 415 ? 79.713 44.984 -111.559 1.00 73.19 415 LYS A N 1
ATOM 3443 C CA . LYS A 1 415 ? 80.959 44.865 -112.345 1.00 73.19 415 LYS A CA 1
ATOM 3444 C C . LYS A 1 415 ? 80.733 44.693 -113.850 1.00 73.19 415 LYS A C 1
ATOM 3446 O O . LYS A 1 415 ? 81.657 44.974 -114.610 1.00 73.19 415 LYS A O 1
ATOM 3451 N N . ARG A 1 416 ? 79.566 44.208 -114.288 1.00 70.06 416 ARG A N 1
ATOM 3452 C CA . ARG A 1 416 ? 79.187 44.167 -115.711 1.00 70.06 416 ARG A CA 1
ATOM 3453 C C . ARG A 1 416 ? 78.730 45.544 -116.184 1.00 70.06 416 ARG A C 1
ATOM 3455 O O . ARG A 1 416 ? 79.254 46.020 -117.183 1.00 70.06 416 ARG A O 1
ATOM 3462 N N . GLU A 1 417 ? 77.860 46.209 -115.428 1.00 65.88 417 GLU A N 1
ATOM 3463 C CA . GLU A 1 417 ? 77.384 47.572 -115.724 1.00 65.88 417 GLU A CA 1
ATOM 3464 C C . GLU A 1 417 ? 78.548 48.572 -115.812 1.00 65.88 417 GLU A C 1
ATOM 3466 O O . GLU A 1 417 ? 78.667 49.302 -116.792 1.00 65.88 417 GLU A O 1
ATOM 3471 N N . PHE A 1 418 ? 79.496 48.523 -114.868 1.00 67.06 418 PHE A N 1
ATOM 3472 C CA . PHE A 1 418 ? 80.685 49.386 -114.897 1.00 67.06 418 PHE A CA 1
ATOM 3473 C C . PHE A 1 418 ? 81.625 49.117 -116.090 1.00 67.06 418 PHE A C 1
ATOM 3475 O O . PHE A 1 418 ? 82.401 49.989 -116.475 1.00 67.06 418 PHE A O 1
ATOM 3482 N N . ARG A 1 419 ? 81.582 47.919 -116.693 1.00 62.59 419 ARG A N 1
ATOM 3483 C CA . ARG A 1 419 ? 82.316 47.631 -117.940 1.00 62.59 419 ARG A CA 1
ATOM 3484 C C . ARG A 1 419 ? 81.570 48.144 -119.168 1.00 62.59 419 ARG A C 1
ATOM 3486 O O . ARG A 1 419 ? 82.223 48.668 -120.060 1.00 62.59 419 ARG A O 1
ATOM 3493 N N . ALA A 1 420 ? 80.241 48.026 -119.193 1.00 60.38 420 ALA A N 1
ATOM 3494 C CA . ALA A 1 420 ? 79.411 48.547 -120.278 1.00 60.38 420 ALA A CA 1
ATOM 3495 C C . ALA A 1 420 ? 79.534 50.077 -120.403 1.00 60.38 420 ALA A C 1
ATOM 3497 O O . ALA A 1 420 ? 79.726 50.587 -121.499 1.00 60.38 420 ALA A O 1
ATOM 3498 N N . LEU A 1 421 ? 79.554 50.799 -119.277 1.00 61.84 421 LEU A N 1
ATOM 3499 C CA . LEU A 1 421 ? 79.726 52.260 -119.245 1.00 61.84 421 LEU A CA 1
ATOM 3500 C C . LEU A 1 421 ? 81.105 52.762 -119.719 1.00 61.84 421 LEU A C 1
ATOM 3502 O O . LEU A 1 421 ? 81.274 53.964 -119.901 1.00 61.84 421 LEU A O 1
ATOM 3506 N N . LYS A 1 422 ? 82.103 51.883 -119.897 1.00 58.78 422 LYS A N 1
ATOM 3507 C CA . LYS A 1 422 ? 83.466 52.276 -120.306 1.00 58.78 422 LYS A CA 1
ATOM 3508 C C . LYS A 1 422 ? 83.707 52.184 -121.822 1.00 58.78 422 LYS A C 1
ATOM 3510 O O . LYS A 1 422 ? 84.806 52.493 -122.270 1.00 58.78 422 LYS A O 1
ATOM 3515 N N . VAL A 1 423 ? 82.710 51.759 -122.600 1.00 58.00 423 VAL A N 1
ATOM 3516 C CA . VAL A 1 423 ? 82.775 51.675 -124.067 1.00 58.00 423 VAL A CA 1
ATOM 3517 C C . VAL A 1 423 ? 81.671 52.562 -124.641 1.00 58.00 423 VAL A C 1
ATOM 3519 O O . VAL A 1 423 ? 80.549 52.111 -124.853 1.00 58.00 423 VAL A O 1
ATOM 3522 N N . GLY A 1 424 ? 81.982 53.846 -124.825 1.00 58.22 424 GLY A N 1
ATOM 3523 C CA . GLY A 1 424 ? 81.133 54.770 -125.576 1.00 58.22 424 GLY A CA 1
ATOM 3524 C C . GLY A 1 424 ? 81.355 54.611 -127.076 1.00 58.22 424 GLY A C 1
ATOM 3525 O O . GLY A 1 424 ? 82.453 54.262 -127.501 1.00 58.22 424 GLY A O 1
ATOM 3526 N N . SER A 1 425 ? 80.319 54.869 -127.870 1.00 63.06 425 SER A N 1
ATOM 3527 C CA . SER A 1 425 ? 80.432 54.976 -129.325 1.00 63.06 425 SER A CA 1
ATOM 3528 C C . SER A 1 425 ? 80.451 56.440 -129.765 1.00 63.06 425 SER A C 1
ATOM 3530 O O . SER A 1 425 ? 79.744 57.290 -129.207 1.00 63.06 425 SER A O 1
ATOM 3532 N N . TRP A 1 426 ? 81.253 56.725 -130.791 1.00 69.75 426 TRP A N 1
ATOM 3533 C CA . TRP A 1 426 ? 81.142 57.947 -131.582 1.00 69.75 426 TRP A CA 1
ATOM 3534 C C . TRP A 1 426 ? 79.942 57.821 -132.526 1.00 69.75 426 TRP A C 1
ATOM 3536 O O . TRP A 1 426 ? 79.772 56.790 -133.175 1.00 69.75 426 TRP A O 1
ATOM 3546 N N . VAL A 1 427 ? 79.118 58.863 -132.598 1.00 72.69 427 VAL A N 1
ATOM 3547 C CA . VAL A 1 427 ? 77.948 58.956 -133.482 1.00 72.69 427 VAL A CA 1
ATOM 3548 C C . VAL A 1 427 ? 78.144 60.149 -134.416 1.00 72.69 427 VAL A C 1
ATOM 3550 O O . VAL A 1 427 ? 78.598 61.206 -133.981 1.00 72.69 427 VAL A O 1
ATOM 3553 N N . GLU A 1 428 ? 77.847 59.969 -135.701 1.00 71.88 428 GLU A N 1
ATOM 3554 C CA . GLU A 1 428 ? 77.886 61.031 -136.712 1.00 71.88 428 GLU A CA 1
ATOM 3555 C C . GLU A 1 428 ? 76.548 61.779 -136.721 1.00 71.88 428 GLU A C 1
ATOM 3557 O O . GLU A 1 428 ? 75.489 61.162 -136.840 1.00 71.88 428 GLU A O 1
ATOM 3562 N N . CYS A 1 429 ? 76.605 63.100 -136.571 1.00 72.62 429 CYS A N 1
ATOM 3563 C CA . CYS A 1 429 ? 75.458 64.000 -136.571 1.00 72.62 429 CYS A CA 1
ATOM 3564 C C . CYS A 1 429 ? 75.621 65.034 -137.693 1.00 72.62 429 CYS A C 1
ATOM 3566 O O . CYS A 1 429 ? 76.729 65.495 -137.964 1.00 72.62 429 CYS A O 1
ATOM 3568 N N . LEU A 1 430 ? 74.519 65.422 -138.331 1.00 67.06 430 LEU A N 1
ATOM 3569 C CA . LEU A 1 430 ? 74.481 66.496 -139.327 1.00 67.06 430 LEU A CA 1
ATOM 3570 C C . LEU A 1 430 ? 73.977 67.784 -138.675 1.00 67.06 430 LEU A C 1
ATOM 3572 O O . LEU A 1 430 ? 72.977 67.758 -137.961 1.00 67.06 430 LEU A O 1
ATOM 3576 N N . ASP A 1 431 ? 74.660 68.900 -138.925 1.00 69.00 431 ASP A N 1
ATOM 3577 C CA . ASP A 1 431 ? 74.195 70.226 -138.515 1.00 69.00 431 ASP A CA 1
ATOM 3578 C C . ASP A 1 431 ? 73.263 70.818 -139.587 1.00 69.00 431 ASP A C 1
ATOM 3580 O O . ASP A 1 431 ? 73.697 71.191 -140.681 1.00 69.00 431 ASP A O 1
ATOM 3584 N N . GLU A 1 432 ? 71.971 70.908 -139.260 1.00 71.75 432 GLU A N 1
ATOM 3585 C CA . GLU A 1 432 ? 70.897 71.374 -140.150 1.00 71.75 432 GLU A CA 1
ATOM 3586 C C . GLU A 1 432 ? 71.091 72.821 -140.643 1.00 71.75 432 GLU A C 1
ATOM 3588 O O . GLU A 1 432 ? 70.539 73.194 -141.677 1.00 71.75 432 GLU A O 1
ATOM 3593 N N . MET A 1 433 ? 71.892 73.631 -139.938 1.00 65.81 433 MET A N 1
ATOM 3594 C CA . MET A 1 433 ? 72.151 75.037 -140.280 1.00 65.81 433 MET A CA 1
ATOM 3595 C C . MET A 1 433 ? 73.329 75.233 -141.246 1.00 65.81 433 MET A C 1
ATOM 3597 O O . MET A 1 433 ? 73.400 76.267 -141.911 1.00 65.81 433 MET A O 1
ATOM 3601 N N . THR A 1 434 ? 74.267 74.282 -141.314 1.00 63.09 434 THR A N 1
ATOM 3602 C CA . THR A 1 434 ? 75.514 74.422 -142.094 1.00 63.09 434 THR A CA 1
ATOM 3603 C C . THR A 1 434 ? 75.732 73.322 -143.132 1.00 63.09 434 THR A C 1
ATOM 3605 O O . THR A 1 434 ? 76.573 73.484 -144.014 1.00 63.09 434 THR A O 1
ATOM 3608 N N . GLY A 1 435 ? 74.984 72.215 -143.061 1.00 66.00 435 GLY A N 1
ATOM 3609 C CA . GLY A 1 435 ? 75.117 71.074 -143.973 1.00 66.00 435 GLY A CA 1
ATOM 3610 C C . GLY A 1 435 ? 76.373 70.223 -143.746 1.00 66.00 435 GLY A C 1
ATOM 3611 O O . GLY A 1 435 ? 76.634 69.302 -144.519 1.00 66.00 435 GLY A O 1
ATOM 3612 N N . CYS A 1 436 ? 77.150 70.509 -142.698 1.00 64.38 436 CYS A N 1
ATOM 3613 C CA . CYS A 1 436 ? 78.381 69.801 -142.359 1.00 64.38 436 CYS A CA 1
ATOM 3614 C C . CYS A 1 436 ? 78.136 68.715 -141.297 1.00 64.38 436 CYS A C 1
ATOM 3616 O O . CYS A 1 436 ? 77.395 68.919 -140.333 1.00 64.38 436 CYS A O 1
ATOM 3618 N N . CYS A 1 437 ? 78.802 67.566 -141.440 1.00 69.81 437 CYS A N 1
ATOM 3619 C CA . CYS A 1 437 ? 78.809 66.519 -140.415 1.00 69.81 437 CYS A CA 1
ATOM 3620 C C . CYS A 1 437 ? 79.754 66.878 -139.255 1.00 69.81 437 CYS A C 1
ATOM 3622 O O . CYS A 1 437 ? 80.867 67.357 -139.481 1.00 69.81 437 CYS A O 1
ATOM 3624 N N . TYR A 1 438 ? 79.361 66.545 -138.026 1.00 75.06 438 TYR A N 1
ATOM 3625 C CA . TYR A 1 438 ? 80.233 66.525 -136.850 1.00 75.06 438 TYR A CA 1
ATOM 3626 C C . TYR A 1 438 ? 80.048 65.227 -136.053 1.00 75.06 438 TYR A C 1
ATOM 3628 O O . TYR A 1 438 ? 79.003 64.581 -136.099 1.00 75.06 438 TYR A O 1
ATOM 3636 N N . TYR A 1 439 ? 81.071 64.834 -135.298 1.00 76.31 439 TYR A N 1
ATOM 3637 C CA . TYR A 1 439 ? 81.085 63.585 -134.535 1.00 76.31 439 TYR A CA 1
ATOM 3638 C C . TYR A 1 439 ? 80.889 63.856 -133.039 1.00 76.31 439 TYR A C 1
ATOM 3640 O O . TYR A 1 439 ? 81.599 64.679 -132.458 1.00 76.31 439 TYR A O 1
ATOM 3648 N N . TYR A 1 440 ? 79.950 63.152 -132.403 1.00 70.44 440 TYR A N 1
ATOM 3649 C CA . TYR A 1 440 ? 79.627 63.258 -130.975 1.00 70.44 440 TYR A CA 1
ATOM 3650 C C . TYR A 1 440 ? 79.960 61.962 -130.227 1.00 70.44 440 TYR A C 1
ATOM 3652 O O . TYR A 1 440 ? 79.492 60.886 -130.602 1.00 70.44 440 TYR A O 1
ATOM 3660 N N . HIS A 1 441 ? 80.742 62.041 -129.147 1.00 73.31 441 HIS A N 1
ATOM 3661 C CA . HIS A 1 441 ? 81.069 60.871 -128.328 1.00 73.31 441 HIS A CA 1
ATOM 3662 C C . HIS A 1 441 ? 80.097 60.685 -127.158 1.00 73.31 441 HIS A C 1
ATOM 3664 O O . HIS A 1 441 ? 80.097 61.455 -126.195 1.00 73.31 441 HIS A O 1
ATOM 3670 N N . THR A 1 442 ? 79.319 59.603 -127.188 1.00 67.31 442 THR A N 1
ATOM 3671 C CA . THR A 1 442 ? 78.215 59.366 -126.238 1.00 67.31 442 THR A CA 1
ATOM 3672 C C . THR A 1 442 ? 78.634 59.234 -124.768 1.00 67.31 442 THR A C 1
ATOM 3674 O O . THR A 1 442 ? 77.855 59.597 -123.889 1.00 67.31 442 THR A O 1
ATOM 3677 N N . ALA A 1 443 ? 79.853 58.763 -124.468 1.00 65.38 443 ALA A N 1
ATOM 3678 C CA . ALA A 1 443 ? 80.307 58.556 -123.084 1.00 65.38 443 ALA A CA 1
ATOM 3679 C C . ALA A 1 443 ? 81.119 59.719 -122.480 1.00 65.38 443 ALA A C 1
ATOM 3681 O O . ALA A 1 443 ? 81.276 59.771 -121.262 1.00 65.38 443 ALA A O 1
ATOM 3682 N N . THR A 1 444 ? 81.641 60.645 -123.294 1.00 69.31 444 THR A N 1
ATOM 3683 C CA . THR A 1 444 ? 82.404 61.821 -122.807 1.00 69.31 444 THR A CA 1
ATOM 3684 C C . THR A 1 444 ? 81.794 63.161 -123.212 1.00 69.31 444 THR A C 1
ATOM 3686 O O . THR A 1 444 ? 82.307 64.197 -122.805 1.00 69.31 444 THR A O 1
ATOM 3689 N N . GLN A 1 445 ? 80.708 63.145 -123.992 1.00 72.19 445 GLN A N 1
ATOM 3690 C CA . GLN A 1 445 ? 79.978 64.315 -124.497 1.00 72.19 445 GLN A CA 1
ATOM 3691 C C . GLN A 1 445 ? 80.814 65.275 -125.367 1.00 72.19 445 GLN A C 1
ATOM 3693 O O . GLN A 1 445 ? 80.396 66.402 -125.623 1.00 72.19 445 GLN A O 1
ATOM 3698 N N . ALA A 1 446 ? 81.979 64.834 -125.848 1.00 69.56 446 ALA A N 1
ATOM 3699 C CA . ALA A 1 446 ? 82.850 65.626 -126.710 1.00 69.56 446 ALA A CA 1
ATOM 3700 C C . ALA A 1 446 ? 82.324 65.679 -128.155 1.00 69.56 446 ALA A C 1
ATOM 3702 O O . ALA A 1 446 ? 81.948 64.649 -128.719 1.00 69.56 446 ALA A O 1
ATOM 3703 N N . THR A 1 447 ? 82.351 66.867 -128.760 1.00 74.06 447 THR A N 1
ATOM 3704 C CA . THR A 1 447 ? 82.075 67.107 -130.183 1.00 74.06 447 THR A CA 1
ATOM 3705 C C . THR A 1 447 ? 83.372 67.374 -130.948 1.00 74.06 447 THR A C 1
ATOM 3707 O O . THR A 1 447 ? 84.235 68.114 -130.477 1.00 74.06 447 THR A O 1
ATOM 3710 N N . SER A 1 448 ? 83.517 66.791 -132.140 1.00 68.00 448 SER A N 1
ATOM 3711 C CA . SER A 1 448 ? 84.648 67.039 -133.043 1.00 68.00 448 SER A CA 1
ATOM 3712 C C . SER A 1 448 ? 84.179 67.216 -134.484 1.00 68.00 448 SER A C 1
ATOM 3714 O O . SER A 1 448 ? 83.458 66.374 -135.015 1.00 68.00 448 SER A O 1
ATOM 3716 N N . TRP A 1 449 ? 84.640 68.286 -135.131 1.00 70.44 449 TRP A N 1
ATOM 3717 C CA . TRP A 1 449 ? 84.415 68.554 -136.558 1.00 70.44 449 TRP A CA 1
ATOM 3718 C C . TRP A 1 449 ? 85.420 67.823 -137.465 1.00 70.44 449 TRP A C 1
ATOM 3720 O O . TRP A 1 449 ? 85.170 67.634 -138.650 1.00 70.44 449 TRP A O 1
ATOM 3730 N N . ALA A 1 450 ? 86.549 67.369 -136.911 1.00 64.25 450 ALA A N 1
ATOM 3731 C CA . ALA A 1 450 ? 87.466 66.457 -137.587 1.00 64.25 450 ALA A CA 1
ATOM 3732 C C . ALA A 1 450 ? 87.104 65.007 -137.235 1.00 64.25 450 ALA A C 1
ATOM 3734 O O . ALA A 1 450 ? 86.874 64.703 -136.060 1.00 64.25 450 ALA A O 1
ATOM 3735 N N . ARG A 1 451 ? 87.086 64.110 -138.231 1.00 64.50 451 ARG A N 1
ATOM 3736 C CA . ARG A 1 451 ? 86.820 62.676 -138.035 1.00 64.50 451 ARG A CA 1
ATOM 3737 C C . ARG A 1 451 ? 87.842 62.073 -137.055 1.00 64.50 451 ARG A C 1
ATOM 3739 O O . ARG A 1 451 ? 89.028 62.051 -137.389 1.00 64.50 451 ARG A O 1
ATOM 3746 N N . PRO A 1 452 ? 87.427 61.588 -135.867 1.00 64.00 452 PRO A N 1
ATOM 3747 C CA . PRO A 1 452 ? 88.348 60.970 -134.917 1.00 64.00 452 PRO A CA 1
ATOM 3748 C C . PRO A 1 452 ? 88.977 59.697 -135.509 1.00 64.00 452 PRO A C 1
ATOM 3750 O O . PRO A 1 452 ? 88.295 58.983 -136.245 1.00 64.00 452 PRO A O 1
ATOM 3753 N N . PRO A 1 453 ? 90.230 59.346 -135.162 1.00 61.84 453 PRO A N 1
ATOM 3754 C CA . PRO A 1 453 ? 90.909 58.161 -135.705 1.00 61.84 453 PRO A CA 1
ATOM 3755 C C . PRO A 1 453 ? 90.256 56.823 -135.307 1.00 61.84 453 PRO A C 1
ATOM 3757 O O . PRO A 1 453 ? 90.598 55.785 -135.861 1.00 61.84 453 PRO A O 1
ATOM 3760 N N . GLU A 1 454 ? 89.312 56.844 -134.364 1.00 62.81 454 GLU A N 1
ATOM 3761 C CA . GLU A 1 454 ? 88.511 55.693 -133.929 1.00 62.81 454 GLU A CA 1
ATOM 3762 C C . GLU A 1 454 ? 87.189 55.543 -134.716 1.00 62.81 454 GLU A C 1
ATOM 3764 O O . GLU A 1 454 ? 86.457 54.578 -134.505 1.00 62.81 454 GLU A O 1
ATOM 3769 N N . PHE A 1 455 ? 86.857 56.480 -135.616 1.00 58.00 455 PHE A N 1
ATOM 3770 C CA . PHE A 1 455 ? 85.619 56.450 -136.400 1.00 58.00 455 PHE A CA 1
ATOM 3771 C C . PHE A 1 455 ? 85.789 55.637 -137.695 1.00 58.00 455 PHE A C 1
ATOM 3773 O O . PHE A 1 455 ? 86.093 56.175 -138.764 1.00 58.00 455 PHE A O 1
ATOM 3780 N N . THR A 1 456 ? 85.586 54.323 -137.598 1.00 47.44 456 THR A N 1
ATOM 3781 C CA . THR A 1 456 ? 85.564 53.399 -138.741 1.00 47.44 456 THR A CA 1
ATOM 3782 C C . THR A 1 456 ? 84.141 53.145 -139.242 1.00 47.44 456 THR A C 1
ATOM 3784 O O . THR A 1 456 ? 83.322 52.516 -138.574 1.00 47.44 456 THR A O 1
ATOM 3787 N N . LEU A 1 457 ? 83.856 53.587 -140.472 1.00 46.25 457 LEU A N 1
ATOM 3788 C CA . LEU A 1 457 ? 82.662 53.182 -141.216 1.00 46.25 457 LEU A CA 1
ATOM 3789 C C . LEU A 1 457 ? 82.835 51.746 -141.724 1.00 46.25 457 LEU A C 1
ATOM 3791 O O . LEU A 1 457 ? 83.525 51.520 -142.715 1.00 46.25 457 LEU A O 1
ATOM 3795 N N . HIS A 1 458 ? 82.169 50.792 -141.076 1.00 39.88 458 HIS A N 1
ATOM 3796 C CA . HIS A 1 458 ? 81.984 49.443 -141.609 1.00 39.88 458 HIS A CA 1
ATOM 3797 C C . HIS A 1 458 ? 80.502 49.069 -141.616 1.00 39.88 458 HIS A C 1
ATOM 3799 O O . HIS A 1 458 ? 79.909 48.785 -140.576 1.00 39.88 458 HIS A O 1
ATOM 3805 N N . GLN A 1 459 ? 79.924 49.042 -142.816 1.00 35.56 459 GLN A N 1
ATOM 3806 C CA . GLN A 1 459 ? 78.787 48.177 -143.113 1.00 35.56 459 GLN A CA 1
ATOM 3807 C C . GLN A 1 459 ? 79.312 46.796 -143.543 1.00 35.56 459 GLN A C 1
ATOM 3809 O O . GLN A 1 459 ? 80.410 46.694 -144.083 1.00 35.56 459 GLN A O 1
ATOM 3814 N N . CYS A 1 460 ? 78.514 45.777 -143.221 1.00 33.69 460 CYS A N 1
ATOM 3815 C CA . CYS A 1 460 ? 78.483 44.380 -143.676 1.00 33.69 460 CYS A CA 1
ATOM 3816 C C . CYS A 1 460 ? 79.605 43.847 -144.594 1.00 33.69 460 CYS A C 1
ATOM 3818 O O . CYS A 1 460 ? 79.759 44.328 -145.709 1.00 33.69 460 CYS A O 1
ATOM 3820 N N . GLU A 1 461 ? 80.233 42.729 -144.201 1.00 28.25 461 GLU A N 1
ATOM 3821 C CA . GLU A 1 461 ? 79.977 41.411 -144.826 1.00 28.25 461 GLU A CA 1
ATOM 3822 C C . GLU A 1 461 ? 80.607 40.247 -144.020 1.00 28.25 461 GLU A C 1
ATOM 3824 O O . GLU A 1 461 ? 81.241 40.464 -142.985 1.00 28.25 461 GLU A O 1
ATOM 3829 N N . ASP A 1 462 ? 80.302 39.010 -144.425 1.00 30.83 462 ASP A N 1
ATOM 3830 C CA . ASP A 1 462 ? 80.320 37.793 -143.599 1.00 30.83 462 ASP A CA 1
ATOM 3831 C C . ASP A 1 462 ? 81.630 36.959 -143.594 1.00 30.83 462 ASP A C 1
ATOM 3833 O O . ASP A 1 462 ? 82.564 37.168 -144.359 1.00 30.83 462 ASP A O 1
ATOM 3837 N N . VAL A 1 463 ? 81.593 35.893 -142.776 1.00 30.66 463 VAL A N 1
ATOM 3838 C CA . VAL A 1 463 ? 82.416 34.660 -142.823 1.00 30.66 463 VAL A CA 1
ATOM 3839 C C . VAL A 1 463 ? 83.861 34.735 -142.294 1.00 30.66 463 VAL A C 1
ATOM 3841 O O . VAL A 1 463 ? 84.800 35.025 -143.023 1.00 30.66 463 VAL A O 1
ATOM 3844 N N . ALA A 1 464 ? 84.064 34.248 -141.059 1.00 28.59 464 ALA A N 1
ATOM 3845 C CA . ALA A 1 464 ? 84.818 33.001 -140.800 1.00 28.59 464 ALA A CA 1
ATOM 3846 C C . ALA A 1 464 ? 84.976 32.712 -139.291 1.00 28.59 464 ALA A C 1
ATOM 3848 O O . ALA A 1 464 ? 85.633 33.447 -138.558 1.00 28.59 464 ALA A O 1
ATOM 3849 N N . ALA A 1 465 ? 84.455 31.570 -138.833 1.00 31.16 465 ALA A N 1
ATOM 3850 C CA . ALA A 1 465 ? 84.977 30.909 -137.633 1.00 31.16 465 ALA A CA 1
ATOM 3851 C C . ALA A 1 465 ? 86.293 30.179 -137.991 1.00 31.16 465 ALA A C 1
ATOM 3853 O O . ALA A 1 465 ? 86.480 29.822 -139.157 1.00 31.16 465 ALA A O 1
ATOM 3854 N N . PRO A 1 466 ? 87.170 29.871 -137.015 1.00 43.78 466 PRO A N 1
ATOM 3855 C CA . PRO A 1 466 ? 87.006 28.568 -136.366 1.00 43.78 466 PRO A CA 1
ATOM 3856 C C . PRO A 1 466 ? 87.356 28.496 -134.862 1.00 43.78 466 PRO A C 1
ATOM 3858 O O . PRO A 1 466 ? 88.305 29.101 -134.386 1.00 43.78 466 PRO A O 1
ATOM 3861 N N . GLN A 1 467 ? 86.592 27.640 -134.170 1.00 33.09 467 GLN A N 1
ATOM 3862 C CA . GLN A 1 467 ? 87.030 26.583 -133.232 1.00 33.09 467 GLN A CA 1
ATOM 3863 C C . GLN A 1 467 ? 87.952 26.938 -132.026 1.00 33.09 467 GLN A C 1
ATOM 3865 O O . GLN A 1 467 ? 89.042 27.465 -132.174 1.00 33.09 467 GLN A O 1
ATOM 3870 N N . GLY A 1 468 ? 87.627 26.533 -130.789 1.00 29.16 468 GLY A N 1
ATOM 3871 C CA . GLY A 1 468 ? 86.438 25.789 -130.351 1.00 29.16 468 GLY A CA 1
ATOM 3872 C C . GLY A 1 468 ? 86.548 25.162 -128.950 1.00 29.16 468 GLY A C 1
ATOM 3873 O O . GLY A 1 468 ? 87.478 25.447 -128.202 1.00 29.16 468 GLY A O 1
ATOM 3874 N N . SER A 1 469 ? 85.613 24.242 -128.660 1.00 32.03 469 SER A N 1
ATOM 3875 C CA . SER A 1 469 ? 85.508 23.358 -127.472 1.00 32.03 469 SER A CA 1
ATOM 3876 C C . SER A 1 469 ? 85.249 24.056 -126.114 1.00 32.03 469 SER A C 1
ATOM 3878 O O . SER A 1 469 ? 85.972 24.959 -125.721 1.00 32.03 469 SER A O 1
ATOM 3880 N N . ASN A 1 470 ? 84.229 23.720 -125.311 1.00 35.09 470 ASN A N 1
ATOM 3881 C CA . ASN A 1 470 ? 83.159 22.706 -125.383 1.00 35.09 470 ASN A CA 1
ATOM 3882 C C . ASN A 1 470 ? 81.812 23.391 -125.039 1.00 35.09 470 ASN A C 1
ATOM 3884 O O . ASN A 1 470 ? 81.775 24.232 -124.145 1.00 35.09 470 ASN A O 1
ATOM 3888 N N . GLN A 1 471 ? 80.723 23.213 -125.804 1.00 37.84 471 GLN A N 1
ATOM 3889 C CA . GLN A 1 471 ? 79.783 22.067 -125.733 1.00 37.84 471 GLN A CA 1
ATOM 3890 C C . GLN A 1 471 ? 79.299 21.783 -124.288 1.00 37.84 471 GLN A C 1
ATOM 3892 O O . GLN A 1 471 ? 80.123 21.650 -123.393 1.00 37.84 471 GLN A O 1
ATOM 3897 N N . VAL A 1 472 ? 78.012 21.620 -123.957 1.00 33.97 472 VAL A N 1
ATOM 3898 C CA . VAL A 1 472 ? 76.737 21.548 -124.717 1.00 33.97 472 VAL A CA 1
ATOM 3899 C C . VAL A 1 472 ? 75.596 21.860 -123.693 1.00 33.97 472 VAL A C 1
ATOM 3901 O O . VAL A 1 472 ? 75.868 21.809 -122.496 1.00 33.97 472 VAL A O 1
ATOM 3904 N N . GLN A 1 473 ? 74.341 22.248 -123.974 1.00 40.47 473 GLN A N 1
ATOM 3905 C CA . GLN A 1 473 ? 73.459 22.192 -125.157 1.00 40.47 473 GLN A CA 1
ATOM 3906 C C . GLN A 1 473 ? 72.531 23.442 -125.224 1.00 40.47 473 GLN A C 1
ATOM 3908 O O . GLN A 1 473 ? 72.787 24.433 -124.544 1.00 40.47 473 GLN A O 1
ATOM 3913 N N . HIS A 1 474 ? 71.446 23.391 -126.011 1.00 32.69 474 HIS A N 1
ATOM 3914 C CA . HIS A 1 474 ? 70.378 24.404 -126.096 1.00 32.69 474 HIS A CA 1
ATOM 3915 C C . HIS A 1 474 ? 69.027 23.831 -125.600 1.00 32.69 474 HIS A C 1
ATOM 3917 O O . HIS A 1 474 ? 68.837 22.619 -125.559 1.00 32.69 474 HIS A O 1
ATOM 3923 N N . THR A 1 475 ? 68.103 24.727 -125.250 1.00 38.94 475 THR A N 1
ATOM 3924 C CA . THR A 1 475 ? 66.686 24.532 -124.857 1.00 38.94 475 THR A CA 1
ATOM 3925 C C . THR A 1 475 ? 65.908 23.335 -125.437 1.00 38.94 475 THR A C 1
ATOM 3927 O O . THR A 1 475 ? 65.894 23.138 -126.651 1.00 38.94 475 THR A O 1
ATOM 3930 N N . LYS A 1 476 ? 65.057 22.730 -124.596 1.00 38.41 476 LYS A N 1
ATOM 3931 C CA . LYS A 1 476 ? 63.652 22.370 -124.891 1.00 38.41 476 LYS A CA 1
ATOM 3932 C C . LYS A 1 476 ? 62.878 22.344 -123.565 1.00 38.41 476 LYS A C 1
ATOM 3934 O O . LYS A 1 476 ? 63.369 21.765 -122.600 1.00 38.41 476 LYS A O 1
ATOM 3939 N N . GLU A 1 477 ? 61.719 22.995 -123.496 1.00 45.84 477 GLU A N 1
ATOM 3940 C CA . GLU A 1 477 ? 60.819 22.871 -122.340 1.00 45.84 477 GLU A CA 1
ATOM 3941 C C . GLU A 1 477 ? 60.028 21.555 -122.461 1.00 45.84 477 GLU A C 1
ATOM 3943 O O . GLU A 1 477 ? 59.456 21.309 -123.526 1.00 45.84 477 GLU A O 1
ATOM 3948 N N . PRO A 1 478 ? 60.003 20.690 -121.430 1.00 54.12 478 PRO A N 1
ATOM 3949 C CA . PRO A 1 478 ? 59.254 19.439 -121.480 1.00 54.12 478 PRO A CA 1
ATOM 3950 C C . PRO A 1 478 ? 57.751 19.692 -121.313 1.00 54.12 478 PRO A C 1
ATOM 3952 O O . PRO A 1 478 ? 57.299 20.241 -120.303 1.00 54.12 478 PRO A O 1
ATOM 3955 N N . ALA A 1 479 ? 56.970 19.260 -122.304 1.00 63.00 479 ALA A N 1
ATOM 3956 C CA . ALA A 1 479 ? 55.514 19.264 -122.255 1.00 63.00 479 ALA A CA 1
ATOM 3957 C C . ALA A 1 479 ? 55.019 18.062 -121.431 1.00 63.00 479 ALA A C 1
ATOM 3959 O O . ALA A 1 479 ? 54.673 17.012 -121.971 1.00 63.00 479 ALA A O 1
ATOM 3960 N N . TRP A 1 480 ? 55.010 18.221 -120.107 1.00 76.50 480 TRP A N 1
ATOM 3961 C CA . TRP A 1 480 ? 54.425 17.248 -119.185 1.00 76.50 480 TRP A CA 1
ATOM 3962 C C . TRP A 1 480 ? 52.914 17.159 -119.394 1.00 76.50 480 TRP A C 1
ATOM 3964 O O . TRP A 1 480 ? 52.206 18.154 -119.220 1.00 76.50 480 TRP A O 1
ATOM 3974 N N . VAL A 1 481 ? 52.409 15.967 -119.715 1.00 78.25 481 VAL A N 1
ATOM 3975 C CA . VAL A 1 481 ? 50.971 15.731 -119.894 1.00 78.25 481 VAL A CA 1
ATOM 3976 C C . VAL A 1 481 ? 50.442 14.808 -118.805 1.00 78.25 481 VAL A C 1
ATOM 3978 O O . VAL A 1 481 ? 51.025 13.775 -118.484 1.00 78.25 481 VAL A O 1
ATOM 3981 N N . GLN A 1 482 ? 49.327 15.229 -118.210 1.00 85.31 482 GLN A N 1
ATOM 3982 C CA . GLN A 1 482 ? 48.648 14.537 -117.124 1.00 85.31 482 GLN A CA 1
ATOM 3983 C C . GLN A 1 482 ? 47.817 13.375 -117.684 1.00 85.31 482 GLN A C 1
ATOM 3985 O O . GLN A 1 482 ? 46.883 13.597 -118.454 1.00 85.31 482 GLN A O 1
ATOM 3990 N N . VAL A 1 483 ? 48.131 12.149 -117.267 1.00 83.06 483 VAL A N 1
ATOM 3991 C CA . VAL A 1 483 ? 47.422 10.921 -117.654 1.00 83.06 483 VAL A CA 1
ATOM 3992 C C . VAL A 1 483 ? 46.802 10.288 -116.406 1.00 83.06 483 VAL A C 1
ATOM 3994 O O . VAL A 1 483 ? 47.352 10.380 -115.307 1.00 83.06 483 VAL A O 1
ATOM 3997 N N . TRP A 1 484 ? 45.614 9.703 -116.556 1.00 82.88 484 TRP A N 1
ATOM 3998 C CA . TRP A 1 484 ? 44.916 8.984 -115.489 1.00 82.88 484 TRP A CA 1
ATOM 3999 C C . TRP A 1 484 ? 45.241 7.490 -115.556 1.00 82.88 484 TRP A C 1
ATOM 4001 O O . TRP A 1 484 ? 45.123 6.887 -116.621 1.00 82.88 484 TRP A O 1
ATOM 4011 N N . ASP A 1 485 ? 45.628 6.901 -114.425 1.00 79.00 485 ASP A N 1
ATOM 4012 C CA . ASP A 1 485 ? 45.878 5.466 -114.297 1.00 79.00 485 ASP A CA 1
ATOM 4013 C C . ASP A 1 485 ? 44.703 4.778 -113.581 1.00 79.00 485 ASP A C 1
ATOM 4015 O O . ASP A 1 485 ? 44.504 4.967 -112.377 1.00 79.00 485 ASP A O 1
ATOM 4019 N N . ASP A 1 486 ? 43.937 3.953 -114.300 1.00 71.69 486 ASP A N 1
ATOM 4020 C CA . ASP A 1 486 ? 42.821 3.185 -113.723 1.00 71.69 486 ASP A CA 1
ATOM 4021 C C . ASP A 1 486 ? 43.277 2.038 -112.799 1.00 71.69 486 ASP A C 1
ATOM 4023 O O . ASP A 1 486 ? 42.518 1.609 -111.927 1.00 71.69 486 ASP A O 1
ATOM 4027 N N . THR A 1 487 ? 44.520 1.564 -112.929 1.00 74.81 487 THR A N 1
ATOM 4028 C CA . THR A 1 487 ? 45.111 0.528 -112.063 1.00 74.81 487 THR A CA 1
ATOM 4029 C C . THR A 1 487 ? 45.490 1.067 -110.683 1.00 74.81 487 THR A C 1
ATOM 4031 O O . THR A 1 487 ? 45.394 0.334 -109.696 1.00 74.81 487 THR A O 1
ATOM 4034 N N . TYR A 1 488 ? 45.895 2.339 -110.595 1.00 73.00 488 TYR A N 1
ATOM 4035 C CA . TYR A 1 488 ? 46.286 2.991 -109.335 1.00 73.00 488 TYR A CA 1
ATOM 4036 C C . TYR A 1 488 ? 45.318 4.087 -108.851 1.00 73.00 488 TYR A C 1
ATOM 4038 O O . TYR A 1 488 ? 45.509 4.613 -107.752 1.00 73.00 488 TYR A O 1
ATOM 4046 N N . GLN A 1 489 ? 44.273 4.406 -109.626 1.00 82.38 489 GLN A N 1
ATOM 4047 C CA . GLN A 1 489 ? 43.277 5.459 -109.359 1.00 82.38 489 GLN A CA 1
ATOM 4048 C C . GLN A 1 489 ? 43.909 6.820 -109.025 1.00 82.38 489 GLN A C 1
ATOM 4050 O O . GLN A 1 489 ? 43.505 7.516 -108.087 1.00 82.38 489 GLN A O 1
ATOM 4055 N N . ALA A 1 490 ? 44.938 7.192 -109.786 1.00 76.62 490 ALA A N 1
ATOM 4056 C CA . ALA A 1 490 ? 45.694 8.418 -109.586 1.00 76.62 490 ALA A CA 1
ATOM 4057 C C . ALA A 1 490 ? 46.139 9.028 -110.920 1.00 76.62 490 ALA A C 1
ATOM 4059 O O . ALA A 1 490 ? 46.333 8.332 -111.915 1.00 76.62 490 ALA A O 1
ATOM 4060 N N . TYR A 1 491 ? 46.346 10.344 -110.915 1.00 83.38 491 TYR A N 1
ATOM 4061 C CA . TYR A 1 491 ? 47.012 11.037 -112.012 1.00 83.38 491 TYR A CA 1
ATOM 4062 C C . TYR A 1 491 ? 48.530 10.962 -111.856 1.00 83.38 491 TYR A C 1
ATOM 4064 O O . TYR A 1 491 ? 49.054 11.227 -110.770 1.00 83.38 491 TYR A O 1
ATOM 4072 N N . TYR A 1 492 ? 49.218 10.701 -112.960 1.00 83.81 492 TYR A N 1
ATOM 4073 C CA . TYR A 1 492 ? 50.665 10.846 -113.097 1.00 83.81 492 TYR A CA 1
ATOM 4074 C C . TYR A 1 492 ? 50.985 11.710 -114.326 1.00 83.81 492 TYR A C 1
ATOM 4076 O O . TYR A 1 492 ? 50.093 12.041 -115.113 1.00 83.81 492 TYR A O 1
ATOM 4084 N N . TYR A 1 493 ? 52.231 12.162 -114.443 1.00 82.69 493 TYR A N 1
ATOM 4085 C CA . TYR A 1 493 ? 52.653 13.083 -115.497 1.00 82.69 493 TYR A CA 1
ATOM 4086 C C . TYR A 1 493 ? 53.711 12.399 -116.345 1.00 82.69 493 TYR A C 1
ATOM 4088 O O . TYR A 1 493 ? 54.769 12.065 -115.829 1.00 82.69 493 TYR A O 1
ATOM 4096 N N . VAL A 1 494 ? 53.432 12.235 -117.635 1.00 78.56 494 VAL A N 1
ATOM 4097 C CA . VAL A 1 494 ? 54.379 11.636 -118.579 1.00 78.56 494 VAL A CA 1
ATOM 4098 C C . VAL A 1 494 ? 55.027 12.740 -119.402 1.00 78.56 494 VAL A C 1
ATOM 4100 O O . VAL A 1 494 ? 54.331 13.633 -119.901 1.00 78.56 494 VAL A O 1
ATOM 4103 N N . ASP A 1 495 ? 56.348 12.690 -119.556 1.00 79.38 495 ASP A N 1
ATOM 4104 C CA . ASP A 1 495 ? 57.041 13.525 -120.540 1.00 79.38 495 ASP A CA 1
ATOM 4105 C C . ASP A 1 495 ? 56.804 12.936 -121.939 1.00 79.38 495 ASP A C 1
ATOM 4107 O O . ASP A 1 495 ? 57.229 11.818 -122.244 1.00 79.38 495 ASP A O 1
ATOM 4111 N N . GLN A 1 496 ? 56.118 13.687 -122.807 1.00 69.56 496 GLN A N 1
ATOM 4112 C CA . GLN A 1 496 ? 55.783 13.240 -124.164 1.00 69.56 496 GLN A CA 1
ATOM 4113 C C . GLN A 1 496 ? 57.006 12.977 -125.060 1.00 69.56 496 GLN A C 1
ATOM 4115 O O . GLN A 1 496 ? 56.854 12.360 -126.114 1.00 69.56 496 GLN A O 1
ATOM 4120 N N . VAL A 1 497 ? 58.199 13.452 -124.686 1.00 65.69 497 VAL A N 1
ATOM 4121 C CA . VAL A 1 497 ? 59.424 13.299 -125.483 1.00 65.69 497 VAL A CA 1
ATOM 4122 C C . VAL A 1 497 ? 60.265 12.104 -125.030 1.00 65.69 497 VAL A C 1
ATOM 4124 O O . VAL A 1 497 ? 60.924 11.492 -125.871 1.00 65.69 497 VAL A O 1
ATOM 4127 N N . THR A 1 498 ? 60.259 11.754 -123.738 1.00 71.88 498 THR A N 1
ATOM 4128 C CA . THR A 1 498 ? 61.082 10.649 -123.202 1.00 71.88 498 THR A CA 1
ATOM 4129 C C . THR A 1 498 ? 60.287 9.403 -122.813 1.00 71.88 498 THR A C 1
ATOM 4131 O O . THR A 1 498 ? 60.857 8.315 -122.796 1.00 71.88 498 THR A O 1
ATOM 4134 N N . GLY A 1 499 ? 58.983 9.530 -122.541 1.00 62.38 499 GLY A N 1
ATOM 4135 C CA . GLY A 1 499 ? 58.146 8.433 -122.046 1.00 62.38 499 GLY A CA 1
ATOM 4136 C C . GLY A 1 499 ? 58.340 8.109 -120.559 1.00 62.38 499 GLY A C 1
ATOM 4137 O O . GLY A 1 499 ? 57.811 7.102 -120.092 1.00 62.38 499 GLY A O 1
ATOM 4138 N N . ASP A 1 500 ? 59.078 8.943 -119.817 1.00 68.38 500 ASP A N 1
ATOM 4139 C CA . ASP A 1 500 ? 59.255 8.802 -118.368 1.00 68.38 500 ASP A CA 1
ATOM 4140 C C . ASP A 1 500 ? 57.978 9.212 -117.607 1.00 68.38 500 ASP A C 1
ATOM 4142 O O . ASP A 1 500 ? 57.322 10.191 -117.974 1.00 68.38 500 ASP A O 1
ATOM 4146 N N . THR A 1 501 ? 57.650 8.468 -116.541 1.00 66.38 501 THR A N 1
ATOM 4147 C CA . THR A 1 501 ? 56.377 8.506 -115.779 1.00 66.38 501 THR A CA 1
ATOM 4148 C C . THR A 1 501 ? 56.539 8.913 -114.313 1.00 66.38 501 THR A C 1
ATOM 4150 O O . THR A 1 501 ? 57.509 8.409 -113.695 1.00 66.38 501 THR A O 1
#

Organism: Aphanomyces astaci (NCBI:txid112090)

InterPro domains:
  IPR000048 IQ motif, EF-hand binding site [PF00612] (43-63)
  IPR000048 IQ motif, EF-hand binding site [PF00612] (128-147)
  IPR000048 IQ motif, EF-hand binding site [PF00612] (157-174)
  IPR000048 IQ motif, EF-hand binding site [SM00015] (41-63)
  IPR000048 IQ motif, EF-hand binding site [SM00015] (70-92)
  IPR000048 IQ motif, EF-hand binding site [SM00015] (125-147)
  IPR000048 IQ motif, EF-hand binding site [SM00015] (154-176)
  IPR000048 IQ motif, EF-hand binding site [SM00015] (304-323)
  IPR000048 IQ motif, EF-hand binding site [SM00015] (397-419)
  IPR001202 WW domain [PF00397] (425-452)
  IPR001202 WW domain [PS01159] (426-452)
  IPR001202 WW domain [SM00456] (421-454)
  IPR001202 WW domain [cd00201] (426-454)
  IPR036020 WW domain superfamily [SSF51045] (425-454)